Protein AF-0000000084984745 (afdb_homodimer)

pLDDT: mean 92.6, std 5.77, range [69.06, 98.62]

Organism: NCBI:txid537013

InterPro domains:
  IPR019267 CRISPR-associated protein Cas6, C-terminal [PF10040] (126-241)

Secondary structure (DSSP, 8-state):
-EEEEEEEEE-SS---TTHHHHHHHHHHHTS-HHHHHHHHSSS--SEEEEEEE-TTTSSEEEEEEEE-SHHHHHHHHHHHHH--EE--TT-SSPEEEEEEEEEEE-HHHHHHHHHSSPPPSS-EEEEEEEEE--EETTEE-SS--HHHHHHHHHHHHHTTT-S----HHHHHHHHHHEEEEEEEEEEEEEEETTEEEEEEEEEEEEEE---HHHHHHHHHHHHHHHHH-SSS-GGGT---EEEEE-/-EEEEEEEEE-SS---TTHHHHHHHHHHHTS-HHHHHHHHSSS--SEEEEEEE-TTTSSEEEEEEEE-SHHHHHHHHHHHHH--EE--TT-SSPEEEEEEEEEEE-HHHHHHHHHSSPPPSS-EEEEEEEEE--EETTEE-SS--HHHHHHHHHHHHHTTT-S----HHHHHHHHHHEEEEEEEEEEEEEEETTEEEEEEEEEEEEEE---HHHHHHHHHHHHHHHHH-SSS-GGGT---EEEEE-

Solvent-accessible surface area (backbone atoms only — not comparable to full-atom values): 25730 Å² total; per-residue (Å²): 72,36,38,38,36,39,35,34,35,38,36,94,53,64,59,58,62,56,48,22,41,49,53,40,50,56,54,43,68,72,38,56,69,70,59,36,53,60,72,68,46,86,77,90,66,55,41,16,27,32,51,47,54,37,84,86,74,22,23,36,31,39,35,40,38,23,23,31,25,68,66,40,39,69,60,43,47,67,53,63,75,66,54,53,63,43,84,44,89,94,46,93,58,59,31,35,50,76,46,77,48,78,44,79,45,47,60,65,56,56,50,45,65,45,67,70,51,86,80,72,92,48,36,42,29,41,36,37,77,27,43,24,28,42,81,48,97,92,44,60,46,85,64,88,46,50,52,60,53,49,53,50,32,45,55,53,49,51,63,28,71,53,88,74,66,81,48,69,69,59,48,51,55,46,45,74,30,38,40,69,78,39,38,40,38,28,52,36,72,40,63,51,89,95,43,68,46,66,20,31,32,39,36,37,28,37,37,64,70,55,62,66,75,53,41,31,52,51,51,46,38,57,51,48,24,52,51,57,27,37,61,49,58,14,44,45,24,22,8,33,36,46,67,42,83,86,73,37,38,40,36,40,34,36,35,38,36,96,52,65,59,59,60,56,48,20,40,48,52,40,49,56,54,43,68,72,39,57,69,69,58,36,52,58,72,65,48,86,76,90,65,54,42,17,27,32,47,46,53,38,84,87,73,21,24,34,31,40,35,41,38,23,24,31,26,69,65,40,39,69,61,44,45,66,52,63,74,65,52,53,63,44,84,44,88,95,46,90,58,60,30,34,48,78,45,77,47,78,46,77,46,48,60,65,57,57,50,46,65,44,69,70,50,85,79,71,92,48,35,41,30,42,34,38,77,26,44,26,28,42,82,46,97,91,43,60,46,85,65,88,47,50,52,61,52,49,54,48,31,46,56,54,50,52,64,29,72,51,87,71,65,80,47,69,69,59,48,52,55,46,43,74,31,38,40,68,77,39,39,40,38,28,53,38,72,40,63,50,88,94,42,68,46,66,18,31,31,39,36,37,27,36,37,66,70,56,62,66,76,54,42,31,49,53,50,47,37,57,50,47,24,54,51,56,26,37,62,48,57,14,45,44,22,21,8,33,37,45,67,41,83,86

Nearest PDB structures (foldseek):
  6fjw-assembly1_A-2  TM=9.333E-01  e=3.676E-22  Streptococcus thermophilus
  4c8z-assembly1_A  TM=8.355E-01  e=5.755E-16  Thermus thermophilus HB8
  4c8z-assembly1_B  TM=7.921E-01  e=2.163E-15  Thermus thermophilus HB8
  4c97-assembly2_B  TM=7.879E-01  e=5.335E-15  Thermus thermophilus HB8
  4c8y-assembly1_B  TM=7.919E-01  e=9.170E-15  Thermus thermophilus HB8

Foldseek 3Di:
DKKKKKWKKFAPDADDFQQLQQVLVVQLVPFDPVVSVVQPDDDAHQKFKAWAADPPHSRMIMIMMMRLEDVSCVTRVVVSVPDAWGDTPPGPDTMGTDDMDMDDDDPCNLCCVLPVDDQDQFWKKKFWSAFAWAADPVATDPDDWLLQFLVQLLRLVQVSPDPDHDDPVLSVQFSVFKGWPDWDKDWDWDDHPVDIHIGMGGMTIMDGDDPSVSSSVSVSSNCCCCRRFTHPDSSSHGRHIDMDTD/DKKKKKWKKFAPDADDFQQLQQVLVVQLVPFDPVVSVVQPDDDAHQKFKAWAADPPHNRMIMIMMMRLEDVSCVTRVVVSVPDAWGDTPPGPDTMGTDDMDMDDDDPCNLCCVLPVDDQDQFWKKKFWSAFAWAADPVATDPDDWLLQFLVQLLRLVQVSPDPDHDDPVLSVQFSVFKGWPDWDKDWDWDDHPVDIHIGMGGMTIMDGDDPSVSSSVSVSSNCCCCRRFTHPDSSSHGRHIDMDTD

Radius of gyration: 27.16 Å; Cα contacts (8 Å, |Δi|>4): 1071; chains: 2; bounding box: 52×79×57 Å

Sequence (492 aa):
MVTQVQLELTSQQPFSFSHAFALFCSLANRTGAKYRESLRKPGLKPVSQYLFPNAEDGCSAVQVVNLLNEEAHNHLLPILLKLSEYHLPGLENPAQVVSVSVQRIDEAILVNRFFAGPVPETGIGLTLLTPAAFRMADGYAVFPSAELILRDAAARFNNLGLQLQIEPAALDRIVSGARIDGYKLQSSLYPLGEKEIPGFVGRLVLSANLPDPLARVFRMLLYALRFTGMGVKPSLGMGAVEVREVMVTQVQLELTSQQPFSFSHAFALFCSLANRTGAKYRESLRKPGLKPVSQYLFPNAEDGCSAVQVVNLLNEEAHNHLLPILLKLSEYHLPGLENPAQVVSVSVQRIDEAILVNRFFAGPVPETGIGLTLLTPAAFRMADGYAVFPSAELILRDAAARFNNLGLQLQIEPAALDRIVSGARIDGYKLQSSLYPLGEKEIPGFVGRLVLSANLPDPLARVFRMLLYALRFTGMGVKPSLGMGAVEVREV

Structure (mmCIF, N/CA/C/O backbone):
data_AF-0000000084984745-model_v1
#
loop_
_entity.id
_entity.type
_entity.pdbx_description
1 polymer 'Putative CRISPR-associated endoribonuclease Cas6'
#
loop_
_atom_site.group_PDB
_atom_site.id
_atom_site.type_symbol
_atom_site.label_atom_id
_atom_site.label_alt_id
_atom_site.label_comp_id
_atom_site.label_asym_id
_atom_site.label_entity_id
_atom_site.label_seq_id
_atom_site.pdbx_PDB_ins_code
_atom_site.Cartn_x
_atom_site.Cartn_y
_atom_site.Cartn_z
_atom_site.occupancy
_atom_site.B_iso_or_equiv
_atom_site.auth_seq_id
_atom_site.auth_comp_id
_atom_site.auth_asym_id
_atom_site.auth_atom_id
_atom_site.pdbx_PDB_model_num
ATOM 1 N N . MET A 1 1 ? -7.625 -27.781 -17.531 1 81.81 1 MET A N 1
ATOM 2 C CA . MET A 1 1 ? -7.609 -28.531 -16.281 1 81.81 1 MET A CA 1
ATOM 3 C C . MET A 1 1 ? -6.391 -28.172 -15.438 1 81.81 1 MET A C 1
ATOM 5 O O . MET A 1 1 ? -5.285 -28.031 -15.961 1 81.81 1 MET A O 1
ATOM 9 N N . VAL A 1 2 ? -6.68 -27.812 -14.094 1 91.25 2 VAL A N 1
ATOM 10 C CA . VAL A 1 2 ? -5.598 -27.5 -13.172 1 91.25 2 VAL A CA 1
ATOM 11 C C . VAL A 1 2 ? -5.43 -28.641 -12.172 1 91.25 2 VAL A C 1
ATOM 13 O O . VAL A 1 2 ? -6.414 -29.156 -11.633 1 91.25 2 VAL A O 1
ATOM 16 N N . THR A 1 3 ? -4.219 -29.156 -12.055 1 94.81 3 THR A N 1
ATOM 17 C CA . THR A 1 3 ? -3.896 -30.141 -11.039 1 94.81 3 THR A CA 1
ATOM 18 C C . THR A 1 3 ? -3.07 -29.516 -9.914 1 94.81 3 THR A C 1
ATOM 20 O O . THR A 1 3 ? -1.978 -29 -10.156 1 94.81 3 THR A O 1
ATOM 23 N N . GLN A 1 4 ? -3.609 -29.531 -8.75 1 96 4 GLN A N 1
ATOM 24 C CA . GLN A 1 4 ? -2.896 -29 -7.59 1 96 4 GLN A CA 1
ATOM 25 C C . GLN A 1 4 ? -2.303 -30.141 -6.754 1 96 4 GLN A C 1
ATOM 27 O O . GLN A 1 4 ? -3.016 -31.047 -6.344 1 96 4 GLN A O 1
ATOM 32 N N . VAL A 1 5 ? -1.048 -30.078 -6.527 1 97.81 5 VAL A N 1
ATOM 33 C CA . VAL A 1 5 ? -0.338 -31.078 -5.73 1 97.81 5 VAL A CA 1
ATOM 34 C C . VAL A 1 5 ? 0.189 -30.438 -4.449 1 97.81 5 VAL A C 1
ATOM 36 O O . VAL A 1 5 ? 0.848 -29.391 -4.492 1 97.81 5 VAL A O 1
ATOM 39 N N . GLN A 1 6 ? -0.102 -30.984 -3.311 1 97.38 6 GLN A N 1
ATOM 40 C CA . GLN A 1 6 ? 0.401 -30.5 -2.025 1 97.38 6 GLN A CA 1
ATOM 41 C C . GLN A 1 6 ? 1.34 -31.531 -1.392 1 97.38 6 GLN A C 1
ATOM 43 O O . GLN A 1 6 ? 0.979 -32.688 -1.235 1 97.38 6 GLN A O 1
ATOM 48 N N . LEU A 1 7 ? 2.502 -31.109 -1.106 1 97.31 7 LEU A N 1
ATOM 49 C CA . LEU A 1 7 ? 3.5 -31.953 -0.462 1 97.31 7 LEU A CA 1
ATOM 50 C C . LEU A 1 7 ? 3.826 -31.438 0.937 1 97.31 7 LEU A C 1
ATOM 52 O O . LEU A 1 7 ? 4.172 -30.266 1.109 1 97.31 7 LEU A O 1
ATOM 56 N N . GLU A 1 8 ? 3.691 -32.219 1.895 1 96.56 8 GLU A N 1
ATOM 57 C CA . GLU A 1 8 ? 4.172 -31.875 3.236 1 96.56 8 GLU A CA 1
ATOM 58 C C . GLU A 1 8 ? 5.641 -32.25 3.4 1 96.56 8 GLU A C 1
ATOM 60 O O . GLU A 1 8 ? 6.027 -33.406 3.182 1 96.56 8 GLU A O 1
ATOM 65 N N . LEU A 1 9 ? 6.406 -31.297 3.793 1 96.06 9 LEU A N 1
ATOM 66 C CA . LEU A 1 9 ? 7.844 -31.484 3.92 1 96.06 9 LEU A CA 1
ATOM 67 C C . LEU A 1 9 ? 8.289 -31.328 5.371 1 96.06 9 LEU A C 1
ATOM 69 O O . LEU A 1 9 ? 7.699 -30.547 6.121 1 96.06 9 LEU A O 1
ATOM 73 N N . THR A 1 10 ? 9.305 -32.062 5.75 1 95.19 10 THR A N 1
ATOM 74 C CA . THR A 1 10 ? 9.938 -31.906 7.062 1 95.19 10 THR A CA 1
ATOM 75 C C . THR A 1 10 ? 11.453 -31.906 6.934 1 95.19 10 THR A C 1
ATOM 77 O O . THR A 1 10 ? 12.008 -32.531 6.023 1 95.19 10 THR A O 1
ATOM 80 N N . SER A 1 11 ? 12.023 -31.125 7.742 1 93.38 11 SER A N 1
ATOM 81 C CA . SER A 1 11 ? 13.477 -31.062 7.809 1 93.38 11 SER A CA 1
ATOM 82 C C . SER A 1 11 ? 13.953 -30.797 9.234 1 93.38 11 SER A C 1
ATOM 84 O O . SER A 1 11 ? 13.156 -30.422 10.102 1 93.38 11 SER A O 1
ATOM 86 N N . GLN A 1 12 ? 15.203 -31.078 9.445 1 90.38 12 GLN A N 1
ATOM 87 C CA . GLN A 1 12 ? 15.797 -30.797 10.75 1 90.38 12 GLN A CA 1
ATOM 88 C C . GLN A 1 12 ? 16.078 -29.312 10.914 1 90.38 12 GLN A C 1
ATOM 90 O O . GLN A 1 12 ? 16.203 -28.812 12.039 1 90.38 12 GLN A O 1
ATOM 95 N N . GLN A 1 13 ? 16.234 -28.672 9.828 1 90.81 13 GLN A N 1
ATOM 96 C CA . GLN A 1 13 ? 16.469 -27.234 9.82 1 90.81 13 GLN A CA 1
ATOM 97 C C . GLN A 1 13 ? 15.258 -26.484 9.266 1 90.81 13 GLN A C 1
ATOM 99 O O . GLN A 1 13 ? 14.453 -27.062 8.523 1 90.81 13 GLN A O 1
ATOM 104 N N . PRO A 1 14 ? 15.18 -25.25 9.641 1 91.06 14 PRO A N 1
ATOM 105 C CA . PRO A 1 14 ? 14 -24.484 9.219 1 91.06 14 PRO A CA 1
ATOM 106 C C . PRO A 1 14 ? 13.992 -24.188 7.719 1 91.06 14 PRO A C 1
ATOM 108 O O . PRO A 1 14 ? 15.055 -23.969 7.121 1 91.06 14 PRO A O 1
ATOM 111 N N . PHE A 1 15 ? 12.781 -24.141 7.16 1 91.44 15 PHE A N 1
ATOM 112 C CA . PHE A 1 15 ? 12.578 -23.766 5.766 1 91.44 15 PHE A CA 1
ATOM 113 C C . PHE A 1 15 ? 12.508 -22.266 5.602 1 91.44 15 PHE A C 1
ATOM 115 O O . PHE A 1 15 ? 12.203 -21.531 6.555 1 91.44 15 PHE A O 1
ATOM 122 N N . SER A 1 16 ? 12.859 -21.828 4.359 1 85.06 16 SER A N 1
ATOM 123 C CA . SER A 1 16 ? 12.672 -20.438 3.941 1 85.06 16 SER A CA 1
ATOM 124 C C . SER A 1 16 ? 11.977 -20.359 2.588 1 85.06 16 SER A C 1
ATOM 126 O O . SER A 1 16 ? 11.969 -21.328 1.83 1 85.06 16 SER A O 1
ATOM 128 N N . PHE A 1 17 ? 11.445 -19.219 2.242 1 82.38 17 PHE A N 1
ATOM 129 C CA . PHE A 1 17 ? 10.766 -19.031 0.967 1 82.38 17 PHE A CA 1
ATOM 130 C C . PHE A 1 17 ? 11.742 -19.188 -0.195 1 82.38 17 PHE A C 1
ATOM 132 O O . PHE A 1 17 ? 11.344 -19.594 -1.29 1 82.38 17 PHE A O 1
ATOM 139 N N . SER A 1 18 ? 12.969 -19.016 0.117 1 81.75 18 SER A N 1
ATOM 140 C CA . SER A 1 18 ? 13.984 -19.078 -0.932 1 81.75 18 SER A CA 1
ATOM 141 C C . SER A 1 18 ? 14.195 -20.516 -1.399 1 81.75 18 SER A C 1
ATOM 143 O O . SER A 1 18 ? 14.758 -20.75 -2.473 1 81.75 18 SER A O 1
ATOM 145 N N . HIS A 1 19 ? 13.672 -21.422 -0.611 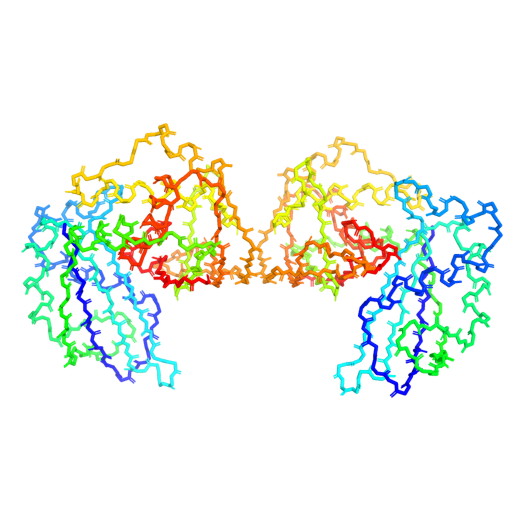1 91.56 19 HIS A N 1
ATOM 146 C CA . HIS A 1 19 ? 13.812 -22.812 -0.985 1 91.56 19 HIS A CA 1
ATOM 147 C C . HIS A 1 19 ? 12.883 -23.172 -2.143 1 91.56 19 HIS A C 1
ATOM 149 O O . HIS A 1 19 ? 13.07 -24.203 -2.795 1 91.56 19 HIS A O 1
ATOM 155 N N . ALA A 1 20 ? 11.922 -22.266 -2.381 1 92.81 20 ALA A N 1
ATOM 156 C CA . ALA A 1 20 ? 10.984 -22.547 -3.467 1 92.81 20 ALA A CA 1
ATOM 157 C C . ALA A 1 20 ? 11.711 -22.625 -4.809 1 92.81 20 ALA A C 1
ATOM 159 O O . ALA A 1 20 ? 11.367 -23.469 -5.652 1 92.81 20 ALA A O 1
ATOM 160 N N . PHE A 1 21 ? 12.672 -21.859 -4.988 1 91.81 21 PHE A N 1
ATOM 161 C CA . PHE A 1 21 ? 13.453 -21.875 -6.223 1 91.81 21 PHE A CA 1
ATOM 162 C C . PHE A 1 21 ? 14.172 -23.219 -6.379 1 91.81 21 PHE A C 1
ATOM 164 O O . PHE A 1 21 ? 14.141 -23.828 -7.449 1 91.81 21 PHE A O 1
ATOM 171 N N . ALA A 1 22 ? 14.773 -23.609 -5.344 1 92.69 22 ALA A N 1
ATOM 172 C CA . ALA A 1 22 ? 15.492 -24.891 -5.371 1 92.69 22 ALA A CA 1
ATOM 173 C C . ALA A 1 22 ? 14.539 -26.047 -5.617 1 92.69 22 ALA A C 1
ATOM 175 O O . ALA A 1 22 ? 14.898 -27.031 -6.285 1 92.69 22 ALA A O 1
ATOM 176 N N . LEU A 1 23 ? 13.422 -25.969 -5.055 1 94.56 23 LEU A N 1
ATOM 177 C CA . LEU A 1 23 ? 12.414 -27 -5.266 1 94.56 23 LEU A CA 1
ATOM 178 C C . LEU A 1 23 ? 12.016 -27.078 -6.738 1 94.56 23 LEU A C 1
ATOM 180 O O . LEU A 1 23 ? 11.945 -28.172 -7.305 1 94.56 23 LEU A O 1
ATOM 184 N N . PHE A 1 24 ? 11.836 -25.938 -7.336 1 93.94 24 PHE A N 1
ATOM 185 C CA . PHE A 1 24 ? 11.484 -25.891 -8.75 1 93.94 24 PHE A CA 1
ATOM 186 C C . PHE A 1 24 ? 12.602 -26.484 -9.602 1 93.94 24 PHE A C 1
ATOM 188 O O . PHE A 1 24 ? 12.344 -27.266 -10.516 1 93.94 24 PHE A O 1
ATOM 195 N N . CYS A 1 25 ? 13.828 -26.141 -9.289 1 92.31 25 CYS A N 1
ATOM 196 C CA . CYS A 1 25 ? 14.961 -26.656 -10.047 1 92.31 25 CYS A CA 1
ATOM 197 C C . CYS A 1 25 ? 15.055 -28.172 -9.938 1 92.31 25 CYS A C 1
ATOM 199 O O . CYS A 1 25 ? 15.32 -28.844 -10.922 1 92.31 25 CYS A O 1
ATOM 201 N N . SER A 1 26 ? 14.852 -28.594 -8.758 1 93.19 26 SER A N 1
ATOM 202 C CA . SER A 1 26 ? 14.891 -30.047 -8.539 1 93.19 26 SER A CA 1
ATOM 203 C C . SER A 1 26 ? 13.852 -30.766 -9.383 1 93.19 26 SER A C 1
ATOM 205 O O . SER A 1 26 ? 14.141 -31.797 -9.992 1 93.19 26 SER A O 1
ATOM 207 N N . LEU A 1 27 ? 12.711 -30.188 -9.445 1 93.69 27 LEU A N 1
ATOM 208 C CA . LEU A 1 27 ? 11.617 -30.766 -10.234 1 93.69 27 LEU A CA 1
ATOM 209 C C . LEU A 1 27 ? 11.938 -30.719 -11.719 1 93.69 27 LEU A C 1
ATOM 211 O O . LEU A 1 27 ? 11.812 -31.719 -12.422 1 93.69 27 LEU A O 1
ATOM 215 N N . ALA A 1 28 ? 12.391 -29.578 -12.148 1 93.88 28 ALA A N 1
ATOM 216 C CA . ALA A 1 28 ? 12.711 -29.375 -13.555 1 93.88 28 ALA A CA 1
ATOM 217 C C . ALA A 1 28 ? 13.812 -30.344 -14.008 1 93.88 28 ALA A C 1
ATOM 219 O O . ALA A 1 28 ? 13.742 -30.891 -15.109 1 93.88 28 ALA A O 1
ATOM 220 N N . ASN A 1 29 ? 14.75 -30.578 -13.156 1 93.44 29 ASN A N 1
ATOM 221 C CA . ASN A 1 29 ? 15.898 -31.422 -13.484 1 93.44 29 ASN A CA 1
ATOM 222 C C . ASN A 1 29 ? 15.5 -32.875 -13.625 1 93.44 29 ASN A C 1
ATOM 224 O O . ASN A 1 29 ? 16.25 -33.688 -14.203 1 93.44 29 ASN A O 1
ATOM 228 N N . ARG A 1 30 ? 14.398 -33.25 -13.148 1 94.31 30 ARG A N 1
ATOM 229 C CA . ARG A 1 30 ? 13.938 -34.656 -13.195 1 94.31 30 ARG A CA 1
ATOM 230 C C . ARG A 1 30 ? 13.07 -34.906 -14.422 1 94.31 30 ARG A C 1
ATOM 232 O O . ARG A 1 30 ? 12.648 -36.031 -14.68 1 94.31 30 ARG A O 1
ATOM 239 N N . THR A 1 31 ? 12.836 -33.812 -15.125 1 94.56 31 THR A N 1
ATOM 240 C CA . THR A 1 31 ? 12.07 -33.969 -16.359 1 94.56 31 THR A CA 1
ATOM 241 C C . THR A 1 31 ? 12.992 -34.25 -17.547 1 94.56 31 THR A C 1
ATOM 243 O O . THR A 1 31 ? 14.219 -34.188 -17.406 1 94.56 31 THR A O 1
ATOM 246 N N . GLY A 1 32 ? 12.375 -34.656 -18.672 1 93.25 32 GLY A N 1
ATOM 247 C CA . GLY A 1 32 ? 13.148 -34.812 -19.891 1 93.25 32 GLY A CA 1
ATOM 248 C C . GLY A 1 32 ? 13.766 -33.531 -20.391 1 93.25 32 GLY A C 1
ATOM 249 O O . GLY A 1 32 ? 13.258 -32.438 -20.109 1 93.25 32 GLY A O 1
ATOM 250 N N . ALA A 1 33 ? 14.758 -33.656 -21.188 1 93.88 33 ALA A N 1
ATOM 251 C CA . ALA A 1 33 ? 15.539 -32.5 -21.656 1 93.88 33 ALA A CA 1
ATOM 252 C C . ALA A 1 33 ? 14.672 -31.531 -22.438 1 93.88 33 ALA A C 1
ATOM 254 O O . ALA A 1 33 ? 14.773 -30.328 -22.266 1 93.88 33 ALA A O 1
ATOM 255 N N . LYS A 1 34 ? 13.875 -32.094 -23.219 1 94 34 LYS A N 1
ATOM 256 C CA . LYS A 1 34 ? 13.031 -31.234 -24.062 1 94 34 LYS A CA 1
ATOM 257 C C . LYS A 1 34 ? 12.07 -30.406 -23.219 1 94 34 LYS A C 1
ATOM 259 O O . LYS A 1 34 ? 11.93 -29.203 -23.422 1 94 34 LYS A O 1
ATOM 264 N N . TYR A 1 35 ? 11.461 -31.016 -22.281 1 94.25 35 TYR A N 1
ATOM 265 C CA . TYR A 1 35 ? 10.508 -30.312 -21.438 1 94.25 35 TYR A CA 1
ATOM 266 C C . TYR A 1 35 ? 11.227 -29.344 -20.516 1 94.25 35 TYR A C 1
ATOM 268 O O . TYR A 1 35 ? 10.734 -28.234 -20.266 1 94.25 35 TYR A O 1
ATOM 276 N N . ARG A 1 36 ? 12.344 -29.734 -20.062 1 94.12 36 ARG A N 1
ATOM 277 C CA . ARG A 1 36 ? 13.148 -28.859 -19.203 1 94.12 36 ARG A CA 1
ATOM 278 C C . ARG A 1 36 ? 13.492 -27.562 -19.922 1 94.12 36 ARG A C 1
ATOM 280 O O . ARG A 1 36 ? 13.43 -26.484 -19.328 1 94.12 36 ARG A O 1
ATOM 287 N N . GLU A 1 37 ? 13.797 -27.688 -21.156 1 92.94 37 GLU A N 1
ATOM 288 C CA . GLU A 1 37 ? 14.125 -26.516 -21.953 1 92.94 37 GLU A CA 1
ATOM 289 C C . GLU A 1 37 ? 12.906 -25.625 -22.156 1 92.94 37 GLU A C 1
ATOM 291 O O . GLU A 1 37 ? 13.023 -24.391 -22.156 1 92.94 37 GLU A O 1
ATOM 296 N N . SER A 1 38 ? 11.812 -26.234 -22.25 1 92 38 SER A N 1
ATOM 297 C CA . SER A 1 38 ? 10.586 -25.469 -22.438 1 92 38 SER A CA 1
ATOM 298 C C . SER A 1 38 ? 10.258 -24.656 -21.188 1 92 38 SER A C 1
ATOM 300 O O . SER A 1 38 ? 9.719 -23.547 -21.281 1 92 38 SER A O 1
ATOM 302 N N . LEU A 1 39 ? 10.57 -25.156 -20.016 1 92.38 39 LEU A N 1
ATOM 303 C CA . LEU A 1 39 ? 10.297 -24.484 -18.734 1 92.38 39 LEU A CA 1
ATOM 304 C C . LEU A 1 39 ? 11.211 -23.281 -18.562 1 92.38 39 LEU A C 1
ATOM 306 O O . LEU A 1 39 ? 10.922 -22.391 -17.75 1 92.38 39 LEU A O 1
ATOM 310 N N . ARG A 1 40 ? 12.266 -23.219 -19.328 1 89.31 40 ARG A N 1
ATOM 311 C CA . ARG A 1 40 ? 13.25 -22.156 -19.188 1 89.31 40 ARG A CA 1
ATOM 312 C C . ARG A 1 40 ? 12.961 -21 -20.141 1 89.31 40 ARG A C 1
ATOM 314 O O . ARG A 1 40 ? 13.523 -19.906 -20 1 89.31 40 ARG A O 1
ATOM 321 N N . LYS A 1 41 ? 12.156 -21.312 -21.094 1 88.25 41 LYS A N 1
ATOM 322 C CA . LYS A 1 41 ? 11.797 -20.266 -22.031 1 88.25 41 LYS A CA 1
ATOM 323 C C . LYS A 1 41 ? 11.055 -19.125 -21.344 1 88.25 41 LYS A C 1
ATOM 325 O O . LYS A 1 41 ? 10.305 -19.359 -20.391 1 88.25 41 LYS A O 1
ATOM 330 N N . PRO A 1 42 ? 11.344 -17.938 -21.859 1 85.25 42 PRO A N 1
ATOM 331 C CA . PRO A 1 42 ? 10.633 -16.797 -21.281 1 85.25 42 PRO A CA 1
ATOM 332 C C . PRO A 1 42 ? 9.125 -16.859 -21.516 1 85.25 42 PRO A C 1
ATOM 334 O O . PRO A 1 42 ? 8.68 -17.5 -22.484 1 85.25 42 PRO A O 1
ATOM 337 N N . GLY A 1 43 ? 8.336 -16.109 -20.594 1 85 43 GLY A N 1
ATOM 338 C CA . GLY A 1 43 ? 6.887 -16.078 -20.719 1 85 43 GLY A CA 1
ATOM 339 C C . GLY A 1 43 ? 6.168 -16.766 -19.578 1 85 43 GLY A C 1
ATOM 340 O O . GLY A 1 43 ? 6.781 -17.062 -18.547 1 85 43 GLY A O 1
ATOM 341 N N . LEU A 1 44 ? 4.859 -16.969 -19.812 1 89.31 44 LEU A N 1
ATOM 342 C CA . LEU A 1 44 ? 4.059 -17.594 -18.781 1 89.31 44 LEU A CA 1
ATOM 343 C C . LEU A 1 44 ? 4.344 -19.094 -18.719 1 89.31 44 LEU A C 1
ATOM 345 O O . LEU A 1 44 ? 4.32 -19.781 -19.734 1 89.31 44 LEU A O 1
ATOM 349 N N . LYS A 1 45 ? 4.688 -19.547 -17.578 1 90.12 45 LYS A N 1
ATOM 350 C CA . LYS A 1 45 ? 4.973 -20.969 -17.375 1 90.12 45 LYS A CA 1
ATOM 351 C C . LYS A 1 45 ? 3.711 -21.734 -17 1 90.12 45 LYS A C 1
ATOM 353 O O . LYS A 1 45 ? 2.82 -21.188 -16.344 1 90.12 45 LYS A O 1
ATOM 358 N N . PRO A 1 46 ? 3.684 -22.984 -17.359 1 93.19 46 PRO A N 1
ATOM 359 C CA . PRO A 1 46 ? 2.502 -23.797 -17.062 1 93.19 46 PRO A CA 1
ATOM 360 C C . PRO A 1 46 ? 2.541 -24.406 -15.672 1 93.19 46 PRO A C 1
ATOM 362 O O . PRO A 1 46 ? 1.998 -25.5 -15.453 1 93.19 46 PRO A O 1
ATOM 365 N N . VAL A 1 47 ? 3.322 -23.781 -14.836 1 96.44 47 VAL A N 1
ATOM 366 C CA . VAL A 1 47 ? 3.449 -24.266 -13.469 1 96.44 47 VAL A CA 1
ATOM 367 C C . VAL A 1 47 ? 3.547 -23.078 -12.508 1 96.44 47 VAL A C 1
ATOM 369 O O . VAL A 1 47 ? 4.211 -22.094 -12.805 1 96.44 47 VAL A O 1
ATOM 372 N N . SER A 1 48 ? 2.885 -23.141 -11.453 1 96.94 48 SER A N 1
ATOM 373 C CA . SER A 1 48 ? 3.109 -22.266 -10.312 1 96.94 48 SER A CA 1
ATOM 374 C C . SER A 1 48 ? 3.379 -23.062 -9.039 1 96.94 48 SER A C 1
ATOM 376 O O . SER A 1 48 ? 2.904 -24.188 -8.906 1 96.94 48 SER A O 1
ATOM 378 N N . GLN A 1 49 ? 4.137 -22.547 -8.172 1 97.19 49 GLN A N 1
ATOM 379 C CA . GLN A 1 49 ? 4.414 -23.25 -6.926 1 97.19 49 GLN A CA 1
ATOM 380 C C . GLN A 1 49 ? 4.805 -22.266 -5.816 1 97.19 49 GLN A C 1
ATOM 382 O O . GLN A 1 49 ? 5.25 -21.156 -6.094 1 97.19 49 GLN A O 1
ATOM 387 N N . TYR A 1 50 ? 4.629 -22.703 -4.633 1 95.5 50 TYR A N 1
ATOM 388 C CA . TYR A 1 50 ? 5.09 -21.922 -3.482 1 95.5 50 TYR A CA 1
ATOM 389 C C . TYR A 1 50 ? 5.32 -22.828 -2.277 1 95.5 50 TYR A C 1
ATOM 391 O O . TYR A 1 50 ? 4.848 -23.969 -2.25 1 95.5 50 TYR A O 1
ATOM 399 N N . LEU A 1 51 ? 6.176 -22.359 -1.373 1 94.69 51 LEU A N 1
ATOM 400 C CA . LEU A 1 51 ? 6.504 -23.031 -0.125 1 94.69 51 LEU A CA 1
ATOM 401 C C . LEU A 1 51 ? 6.031 -22.234 1.077 1 94.69 51 LEU A C 1
ATOM 403 O O . LEU A 1 51 ? 6.305 -21.031 1.171 1 94.69 51 LEU A O 1
ATOM 407 N N . PHE A 1 52 ? 5.305 -22.875 1.875 1 90.44 52 PHE A N 1
ATOM 408 C CA . PHE A 1 52 ? 4.797 -22.234 3.084 1 90.44 52 PHE A CA 1
ATOM 409 C C . PHE A 1 52 ? 5.359 -22.922 4.328 1 90.44 52 PHE A C 1
ATOM 411 O O . PHE A 1 52 ? 4.855 -23.953 4.754 1 90.44 52 PHE A O 1
ATOM 418 N N . PRO A 1 53 ? 6.352 -22.219 4.891 1 90.81 53 PRO A N 1
ATOM 419 C CA . PRO A 1 53 ? 6.906 -22.797 6.113 1 90.81 53 PRO A CA 1
ATOM 420 C C . PRO A 1 53 ? 5.957 -22.672 7.305 1 90.81 53 PRO A C 1
ATOM 422 O O . PRO A 1 53 ? 5.238 -21.672 7.426 1 90.81 53 PRO A O 1
ATOM 425 N N . ASN A 1 54 ? 5.898 -23.703 8.094 1 87 54 ASN A N 1
ATOM 426 C CA . ASN A 1 54 ? 5.113 -23.641 9.32 1 87 54 ASN A CA 1
ATOM 427 C C . ASN A 1 54 ? 5.672 -22.609 10.297 1 87 54 ASN A C 1
ATOM 429 O O . ASN A 1 54 ? 6.887 -22.547 10.508 1 87 54 ASN A O 1
ATOM 433 N N . ALA A 1 55 ? 4.836 -21.828 10.875 1 75.88 55 ALA A N 1
ATOM 434 C CA . ALA A 1 55 ? 5.23 -20.719 11.719 1 75.88 55 ALA A CA 1
ATOM 435 C C . ALA A 1 55 ? 5.777 -21.203 13.055 1 75.88 55 ALA A C 1
ATOM 437 O O . ALA A 1 55 ? 6.621 -20.547 13.672 1 75.88 55 ALA A O 1
ATOM 438 N N . GLU A 1 56 ? 5.297 -22.281 13.539 1 78.88 56 GLU A N 1
ATOM 439 C CA . GLU A 1 56 ? 5.633 -22.75 14.883 1 78.88 56 GLU A CA 1
ATOM 440 C C . GLU A 1 56 ? 7.07 -23.25 14.953 1 78.88 56 GLU A C 1
ATOM 442 O O . GLU A 1 56 ? 7.84 -22.828 15.812 1 78.88 56 GLU A O 1
ATOM 447 N N . ASP A 1 57 ? 7.488 -24.141 14.141 1 77.69 57 ASP A N 1
ATOM 448 C CA . ASP A 1 57 ? 8.805 -24.75 14.266 1 77.69 57 ASP A CA 1
ATOM 449 C C . ASP A 1 57 ? 9.688 -24.406 13.07 1 77.69 57 ASP A C 1
ATOM 451 O O . ASP A 1 57 ? 10.914 -24.531 13.141 1 77.69 57 ASP A O 1
ATOM 455 N N . GLY A 1 58 ? 9.172 -23.953 12.016 1 84.69 58 GLY A N 1
ATOM 456 C CA . GLY A 1 58 ? 9.906 -23.672 10.797 1 84.69 58 GLY A CA 1
ATOM 457 C C . GLY A 1 58 ? 10.523 -24.906 10.172 1 84.69 58 GLY A C 1
ATOM 458 O O . GLY A 1 58 ? 11.078 -24.844 9.07 1 84.69 58 GLY A O 1
ATOM 459 N N . CYS A 1 59 ? 10.367 -26.094 10.828 1 91.69 59 CYS A N 1
ATOM 460 C CA . CYS A 1 59 ? 10.992 -27.328 10.359 1 91.69 59 CYS A CA 1
ATOM 461 C C . CYS A 1 59 ? 10.008 -28.156 9.547 1 91.69 59 CYS A C 1
ATOM 463 O O . CYS A 1 59 ? 10.352 -29.234 9.039 1 91.69 59 CYS A O 1
ATOM 465 N N . SER A 1 60 ? 8.891 -27.719 9.445 1 93.75 60 SER A N 1
ATOM 466 C CA . SER A 1 60 ? 7.902 -28.281 8.531 1 93.75 60 SER A CA 1
ATOM 467 C C . SER A 1 60 ? 7.375 -27.234 7.562 1 93.75 60 SER A C 1
ATOM 469 O O . SER A 1 60 ? 7.402 -26.031 7.867 1 93.75 60 SER A O 1
ATOM 471 N N . ALA A 1 61 ? 7.004 -27.75 6.383 1 94.62 61 ALA A N 1
ATOM 472 C CA . ALA A 1 61 ? 6.496 -26.812 5.375 1 94.62 61 ALA A CA 1
ATOM 473 C C . ALA A 1 61 ? 5.551 -27.531 4.41 1 94.62 61 ALA A C 1
ATOM 475 O O . ALA A 1 61 ? 5.543 -28.766 4.328 1 94.62 61 ALA A O 1
ATOM 476 N N . VAL A 1 62 ? 4.762 -26.781 3.82 1 94.81 62 VAL A N 1
ATOM 477 C CA . VAL A 1 62 ? 3.889 -27.297 2.77 1 94.81 62 VAL A CA 1
ATOM 478 C C . VAL A 1 62 ? 4.262 -26.672 1.431 1 94.81 62 VAL A C 1
ATOM 480 O O . VAL A 1 62 ? 4.316 -25.438 1.309 1 94.81 62 VAL A O 1
ATOM 483 N N . GLN A 1 63 ? 4.59 -27.5 0.507 1 96.5 63 GLN A N 1
ATOM 484 C CA . GLN A 1 63 ? 4.766 -27.047 -0.871 1 96.5 63 GLN A CA 1
ATOM 485 C C . GLN A 1 63 ? 3.498 -27.281 -1.689 1 96.5 63 GLN A C 1
ATOM 487 O O . GLN A 1 63 ? 2.922 -28.375 -1.657 1 96.5 63 GLN A O 1
ATOM 492 N N . VAL A 1 64 ? 3.076 -26.266 -2.355 1 97.19 64 VAL A N 1
ATOM 493 C CA . VAL A 1 64 ? 1.949 -26.406 -3.273 1 97.19 64 VAL A CA 1
ATOM 494 C C . VAL A 1 64 ? 2.42 -26.172 -4.707 1 97.19 64 VAL A C 1
ATOM 496 O O . VAL A 1 64 ? 3.029 -25.141 -5.008 1 97.19 64 VAL A O 1
ATOM 499 N N . VAL A 1 65 ? 2.154 -27.172 -5.566 1 97.81 65 VAL A N 1
ATOM 500 C CA . VAL A 1 65 ? 2.492 -27.094 -6.984 1 97.81 65 VAL A CA 1
ATOM 501 C C . VAL A 1 65 ? 1.218 -27.172 -7.824 1 97.81 65 VAL A C 1
ATOM 503 O O . VAL A 1 65 ? 0.449 -28.125 -7.723 1 97.81 65 VAL A O 1
ATOM 506 N N . ASN A 1 66 ? 1.073 -26.156 -8.633 1 97.38 66 ASN A N 1
ATOM 507 C CA . ASN A 1 66 ? -0.071 -26.141 -9.539 1 97.38 66 ASN A CA 1
ATOM 508 C C . ASN A 1 66 ? 0.345 -26.422 -10.977 1 97.38 66 ASN A C 1
ATOM 510 O O . ASN A 1 66 ? 1.125 -25.672 -11.562 1 97.38 66 ASN A O 1
ATOM 514 N N . LEU A 1 67 ? -0.119 -27.531 -11.484 1 96.94 67 LEU A N 1
ATOM 515 C CA . LEU A 1 67 ? 0.06 -27.875 -12.891 1 96.94 67 LEU A CA 1
ATOM 516 C C . LEU A 1 67 ? -1.086 -27.328 -13.734 1 96.94 67 LEU A C 1
ATOM 518 O O . LEU A 1 67 ? -2.225 -27.781 -13.617 1 96.94 67 LEU A O 1
ATOM 522 N N . LEU A 1 68 ? -0.769 -26.438 -14.633 1 95.38 68 LEU A N 1
ATOM 523 C CA . LEU A 1 68 ? -1.783 -25.531 -15.148 1 95.38 68 LEU A CA 1
ATOM 524 C C . LEU A 1 68 ? -2.268 -25.984 -16.516 1 95.38 68 LEU A C 1
ATOM 526 O O . LEU A 1 68 ? -3.143 -25.359 -17.109 1 95.38 68 LEU A O 1
ATOM 530 N N . ASN A 1 69 ? -1.65 -26.969 -17.125 1 90.56 69 ASN A N 1
ATOM 531 C CA . ASN A 1 69 ? -2.135 -27.547 -18.375 1 90.56 69 ASN A CA 1
ATOM 532 C C . ASN A 1 69 ? -1.795 -29.031 -18.484 1 90.56 69 ASN A C 1
ATOM 534 O O . ASN A 1 69 ? -1.13 -29.578 -17.594 1 90.56 69 ASN A O 1
ATOM 538 N N . GLU A 1 70 ? -2.207 -29.625 -19.562 1 90 70 GLU A N 1
ATOM 539 C CA . GLU A 1 70 ? -2.07 -31.062 -19.734 1 90 70 GLU A CA 1
ATOM 540 C C . GLU A 1 70 ? -0.604 -31.469 -19.875 1 90 70 GLU A C 1
ATOM 542 O O . GLU A 1 70 ? -0.198 -32.531 -19.359 1 90 70 GLU A O 1
ATOM 547 N N . GLU A 1 71 ? 0.128 -30.703 -20.5 1 91.94 71 GLU A N 1
ATOM 548 C CA . GLU A 1 71 ? 1.545 -31 -20.688 1 91.94 71 GLU A CA 1
ATOM 549 C C . GLU A 1 71 ? 2.275 -31.031 -19.344 1 91.94 71 GLU A C 1
ATOM 551 O O . GLU A 1 71 ? 3.037 -31.953 -19.062 1 91.94 71 GLU A O 1
ATOM 556 N N . ALA A 1 72 ? 2.023 -30.031 -18.594 1 94.5 72 ALA A N 1
ATOM 557 C CA . ALA A 1 72 ? 2.629 -29.984 -17.266 1 94.5 72 ALA A CA 1
ATOM 558 C C . ALA A 1 72 ? 2.193 -31.172 -16.406 1 94.5 72 ALA A C 1
ATOM 560 O O . ALA A 1 72 ? 3.014 -31.781 -15.719 1 94.5 72 ALA A O 1
ATOM 561 N N . HIS A 1 73 ? 0.933 -31.453 -16.5 1 94.5 73 HIS A N 1
ATOM 562 C CA . HIS A 1 73 ? 0.4 -32.625 -15.781 1 94.5 73 HIS A CA 1
ATOM 563 C C . HIS A 1 73 ? 1.143 -33.875 -16.156 1 94.5 73 HIS A C 1
ATOM 565 O O . HIS A 1 73 ? 1.612 -34.625 -15.289 1 94.5 73 HIS A O 1
ATOM 571 N N . ASN A 1 74 ? 1.302 -34.125 -17.375 1 95 74 ASN A N 1
ATOM 572 C CA . ASN A 1 74 ? 1.866 -35.375 -17.875 1 95 74 ASN A CA 1
ATOM 573 C C . ASN A 1 74 ? 3.35 -35.5 -17.547 1 95 74 ASN A C 1
ATOM 575 O O . ASN A 1 74 ? 3.838 -36.594 -17.25 1 95 74 ASN A O 1
ATOM 579 N N . HIS A 1 75 ? 4 -34.406 -17.5 1 95.94 75 HIS A N 1
ATOM 580 C CA . HIS A 1 75 ? 5.449 -34.469 -17.312 1 95.94 75 HIS A CA 1
ATOM 581 C C . HIS A 1 75 ? 5.824 -34.375 -15.844 1 95.94 75 HIS A C 1
ATOM 583 O O . HIS A 1 75 ? 6.809 -34.969 -15.414 1 95.94 75 HIS A O 1
ATOM 589 N N . LEU A 1 76 ? 5.066 -33.656 -15.07 1 96.62 76 LEU A N 1
ATOM 590 C CA . LEU A 1 76 ? 5.543 -33.344 -13.734 1 96.62 76 LEU A CA 1
ATOM 591 C C . LEU A 1 76 ? 4.816 -34.156 -12.672 1 96.62 76 LEU A C 1
ATOM 593 O O . LEU A 1 76 ? 5.387 -34.469 -11.625 1 96.62 76 LEU A O 1
ATOM 597 N N . LEU A 1 77 ? 3.59 -34.531 -12.922 1 97.06 77 LEU A N 1
ATOM 598 C CA . LEU A 1 77 ? 2.812 -35.219 -11.898 1 97.06 77 LEU A CA 1
ATOM 599 C C . LEU A 1 77 ? 3.475 -36.531 -11.508 1 97.06 77 LEU A C 1
ATOM 601 O O . LEU A 1 77 ? 3.641 -36.812 -10.32 1 97.06 77 LEU A O 1
ATOM 605 N N . PRO A 1 78 ? 3.887 -37.344 -12.484 1 97.12 78 PRO A N 1
ATOM 606 C CA . PRO A 1 78 ? 4.523 -38.594 -12.102 1 97.12 78 PRO A CA 1
ATOM 607 C C . PRO A 1 78 ? 5.77 -38.406 -11.234 1 97.12 78 PRO A C 1
ATOM 609 O O . PRO A 1 78 ? 6.062 -39.219 -10.367 1 97.12 78 PRO A O 1
ATOM 612 N N . ILE A 1 79 ? 6.469 -37.406 -11.461 1 96.69 79 ILE A N 1
ATOM 613 C CA . ILE A 1 79 ? 7.676 -37.094 -10.703 1 96.69 79 ILE A CA 1
ATOM 614 C C . ILE A 1 79 ? 7.297 -36.688 -9.273 1 96.69 79 ILE A C 1
ATOM 616 O O . ILE A 1 79 ? 7.887 -37.188 -8.312 1 96.69 79 ILE A O 1
ATOM 620 N N . LEU A 1 80 ? 6.316 -35.844 -9.141 1 97.31 80 LEU A N 1
ATOM 621 C CA . LEU A 1 80 ? 5.879 -35.312 -7.844 1 97.31 80 LEU A CA 1
ATOM 622 C C . LEU A 1 80 ? 5.352 -36.469 -6.969 1 97.31 80 LEU A C 1
ATOM 624 O O . LEU A 1 80 ? 5.559 -36.469 -5.754 1 97.31 80 LEU A O 1
ATOM 628 N N . LEU A 1 81 ? 4.723 -37.438 -7.594 1 96.38 81 LEU A N 1
ATOM 629 C CA . LEU A 1 81 ? 4.113 -38.531 -6.852 1 96.38 81 LEU A CA 1
ATOM 630 C C . LEU A 1 81 ? 5.176 -39.5 -6.336 1 96.38 81 LEU A C 1
ATOM 632 O O . LEU A 1 81 ? 4.938 -40.25 -5.379 1 96.38 81 LEU A O 1
ATOM 636 N N . LYS A 1 82 ? 6.305 -39.469 -6.902 1 94.75 82 LYS A N 1
ATOM 637 C CA . LYS A 1 82 ? 7.344 -40.438 -6.543 1 94.75 82 LYS A CA 1
ATOM 638 C C . LYS A 1 82 ? 8.422 -39.781 -5.691 1 94.75 82 LYS A C 1
ATOM 640 O O . LYS A 1 82 ? 9.32 -40.469 -5.176 1 94.75 82 LYS A O 1
ATOM 645 N N . LEU A 1 83 ? 8.305 -38.531 -5.57 1 93.38 83 LEU A N 1
ATOM 646 C CA . LEU A 1 83 ? 9.32 -37.781 -4.848 1 93.38 83 LEU A CA 1
ATOM 647 C C . LEU A 1 83 ? 9.297 -38.125 -3.361 1 93.38 83 LEU A C 1
ATOM 649 O O . LEU A 1 83 ? 8.242 -38.094 -2.725 1 93.38 83 LEU A O 1
ATOM 653 N N . SER A 1 84 ? 10.453 -38.5 -2.82 1 94 84 SER A N 1
ATOM 654 C CA . SER A 1 84 ? 10.523 -38.875 -1.409 1 94 84 SER A CA 1
ATOM 655 C C . SER A 1 84 ? 11.352 -37.875 -0.618 1 94 84 SER A C 1
ATOM 657 O O . SER A 1 84 ? 11.195 -37.75 0.599 1 94 84 SER A O 1
ATOM 659 N N . GLU A 1 85 ? 12.227 -37.156 -1.375 1 94.25 85 GLU A N 1
ATOM 660 C CA . GLU A 1 85 ? 13.078 -36.188 -0.672 1 94.25 85 GLU A CA 1
ATOM 661 C C . GLU A 1 85 ? 13.578 -35.094 -1.617 1 94.25 85 GLU A C 1
ATOM 663 O O . GLU A 1 85 ? 13.594 -35.281 -2.836 1 94.25 85 GLU A O 1
ATOM 668 N N . TYR A 1 86 ? 13.922 -33.938 -1.035 1 93.44 86 TYR A N 1
ATOM 669 C CA . TYR A 1 86 ? 14.555 -32.812 -1.734 1 93.44 86 TYR A CA 1
ATOM 670 C C . TYR A 1 86 ? 15.906 -32.5 -1.11 1 93.44 86 TYR A C 1
ATOM 672 O O . TYR A 1 86 ? 16.031 -32.406 0.114 1 93.44 86 TYR A O 1
ATOM 680 N N . HIS A 1 87 ? 16.891 -32.312 -2.031 1 92.25 87 HIS A N 1
ATOM 681 C CA . HIS A 1 87 ? 18.141 -31.719 -1.583 1 92.25 87 HIS A CA 1
ATOM 682 C C . HIS A 1 87 ? 18.141 -30.203 -1.771 1 92.25 87 HIS A C 1
ATOM 684 O O . HIS A 1 87 ? 18.203 -29.719 -2.902 1 92.25 87 HIS A O 1
ATOM 690 N N . LEU A 1 88 ? 18.094 -29.562 -0.655 1 90.81 88 LEU A N 1
ATOM 691 C CA . LEU A 1 88 ? 17.969 -28.109 -0.715 1 90.81 88 LEU A CA 1
ATOM 692 C C . LEU A 1 88 ? 19.219 -27.422 -0.179 1 90.81 88 LEU A C 1
ATOM 694 O O . LEU A 1 88 ? 19.844 -27.922 0.764 1 90.81 88 LEU A O 1
ATOM 698 N N . PRO A 1 89 ? 19.5 -26.344 -0.8 1 85.81 89 PRO A N 1
ATOM 699 C CA . PRO A 1 89 ? 20.656 -25.594 -0.3 1 85.81 89 PRO A CA 1
ATOM 700 C C . PRO A 1 89 ? 20.484 -25.125 1.142 1 85.81 89 PRO A C 1
ATOM 702 O O . PRO A 1 89 ? 19.406 -24.688 1.521 1 85.81 89 PRO A O 1
ATOM 705 N N . GLY A 1 90 ? 21.562 -25.25 1.909 1 82.62 90 GLY A N 1
ATOM 706 C CA . GLY A 1 90 ? 21.547 -24.75 3.275 1 82.62 90 GLY A CA 1
ATOM 707 C C . GLY A 1 90 ? 21.062 -25.781 4.277 1 82.62 90 GLY A C 1
ATOM 708 O O . GLY A 1 90 ? 21.188 -25.578 5.488 1 82.62 90 GLY A O 1
ATOM 709 N N . LEU A 1 91 ? 20.422 -26.797 3.721 1 86.75 91 LEU A N 1
ATOM 710 C CA . LEU A 1 91 ? 20 -27.891 4.605 1 86.75 91 LEU A CA 1
ATOM 711 C C . LEU A 1 91 ? 21.047 -29 4.645 1 86.75 91 LEU A C 1
ATOM 713 O O . LEU A 1 91 ? 21.5 -29.453 3.596 1 86.75 91 LEU A O 1
ATOM 717 N N . GLU A 1 92 ? 21.391 -29.359 5.77 1 88.94 92 GLU A N 1
ATOM 718 C CA . GLU A 1 92 ? 22.391 -30.422 5.934 1 88.94 92 GLU A CA 1
ATOM 719 C C . GLU A 1 92 ? 21.828 -31.781 5.484 1 88.94 92 GLU A C 1
ATOM 721 O O . GLU A 1 92 ? 22.531 -32.562 4.867 1 88.94 92 GLU A O 1
ATOM 726 N N . ASN A 1 93 ? 20.594 -32.031 5.875 1 90.44 93 ASN A N 1
ATOM 727 C CA . ASN A 1 93 ? 19.906 -33.25 5.48 1 90.44 93 ASN A CA 1
ATOM 728 C C . ASN A 1 93 ? 18.781 -32.969 4.48 1 90.44 93 ASN A C 1
ATOM 730 O O . ASN A 1 93 ? 18.203 -31.875 4.488 1 90.44 93 ASN A O 1
ATOM 734 N N . PRO A 1 94 ? 18.562 -33.938 3.674 1 93.88 94 PRO A N 1
ATOM 735 C CA . PRO A 1 94 ? 17.484 -33.719 2.717 1 93.88 94 PRO A CA 1
ATOM 736 C C . PRO A 1 94 ? 16.125 -33.531 3.396 1 93.88 94 PRO A C 1
ATOM 738 O O . PRO A 1 94 ? 15.859 -34.125 4.438 1 93.88 94 PRO A O 1
ATOM 741 N N . ALA A 1 95 ? 15.391 -32.656 2.82 1 95.44 95 ALA A N 1
ATOM 742 C CA . ALA A 1 95 ? 14.008 -32.5 3.27 1 95.44 95 ALA A CA 1
ATOM 743 C C . ALA A 1 95 ? 13.18 -33.719 2.865 1 95.44 95 ALA A C 1
ATOM 745 O O . ALA A 1 95 ? 13.25 -34.188 1.722 1 95.44 95 ALA A O 1
ATOM 746 N N . GLN A 1 96 ? 12.367 -34.188 3.809 1 96.5 96 GLN A N 1
ATOM 747 C CA . GLN A 1 96 ? 11.578 -35.406 3.549 1 96.5 96 GLN A CA 1
ATOM 748 C C . GLN A 1 96 ? 10.148 -35.031 3.146 1 96.5 96 GLN A C 1
ATOM 750 O O . GLN A 1 96 ? 9.547 -34.125 3.717 1 96.5 96 GLN A O 1
ATOM 755 N N . VAL A 1 97 ? 9.68 -35.781 2.152 1 96.56 97 VAL A N 1
ATOM 756 C CA . VAL A 1 97 ? 8.273 -35.656 1.781 1 96.56 97 VAL A CA 1
ATOM 757 C C . VAL A 1 97 ? 7.434 -36.625 2.619 1 96.56 97 VAL A C 1
ATOM 759 O O . VAL A 1 97 ? 7.586 -37.844 2.512 1 96.56 97 VAL A O 1
ATOM 762 N N . VAL A 1 98 ? 6.566 -36.031 3.373 1 96 98 VAL A N 1
ATOM 763 C CA . VAL A 1 98 ? 5.812 -36.812 4.348 1 96 98 VAL A CA 1
ATOM 764 C C . VAL A 1 98 ? 4.5 -37.281 3.729 1 96 98 VAL A C 1
ATOM 766 O O . VAL A 1 98 ? 4.035 -38.406 4.02 1 96 98 VAL A O 1
ATOM 769 N N . SER A 1 99 ? 3.908 -36.469 3.004 1 96 99 SER A N 1
ATOM 770 C CA . SER A 1 99 ? 2.637 -36.812 2.367 1 96 99 SER A CA 1
ATOM 771 C C . SER A 1 99 ? 2.438 -36 1.087 1 96 99 SER A C 1
ATOM 773 O O . SER A 1 99 ? 3.01 -34.906 0.929 1 96 99 SER A O 1
ATOM 775 N N . VAL A 1 100 ? 1.685 -36.625 0.179 1 96.88 100 VAL A N 1
ATOM 776 C CA . VAL A 1 100 ? 1.316 -35.969 -1.082 1 96.88 100 VAL A CA 1
ATOM 777 C C . VAL A 1 100 ? -0.191 -36.094 -1.296 1 96.88 100 VAL A C 1
ATOM 779 O O . VAL A 1 100 ? -0.782 -37.156 -1.065 1 96.88 100 VAL A O 1
ATOM 782 N N . SER A 1 101 ? -0.789 -35 -1.611 1 96.88 101 SER A N 1
ATOM 783 C CA . SER A 1 101 ? -2.201 -34.969 -1.975 1 96.88 101 SER A CA 1
ATOM 784 C C . SER A 1 101 ? -2.422 -34.281 -3.309 1 96.88 101 SER A C 1
ATOM 786 O O . SER A 1 101 ? -1.714 -33.312 -3.637 1 96.88 101 SER A O 1
ATOM 788 N N . VAL A 1 102 ? -3.402 -34.812 -4.082 1 96.44 102 VAL A N 1
ATOM 789 C CA . VAL A 1 102 ? -3.676 -34.25 -5.41 1 96.44 102 VAL A CA 1
ATOM 790 C C . VAL A 1 102 ? -5.152 -33.906 -5.527 1 96.44 102 VAL A C 1
ATOM 792 O O . VAL A 1 102 ? -6.023 -34.656 -5.086 1 96.44 102 VAL A O 1
ATOM 795 N N . GLN A 1 103 ? -5.309 -32.75 -6.055 1 93 103 GLN A N 1
ATOM 796 C CA . GLN A 1 103 ? -6.66 -32.281 -6.375 1 93 103 GLN A CA 1
ATOM 797 C C . GLN A 1 103 ? -6.75 -31.797 -7.816 1 93 103 GLN A C 1
ATOM 799 O O . GLN A 1 103 ? -5.859 -31.094 -8.297 1 93 103 GLN A O 1
ATOM 804 N N . ARG A 1 104 ? -7.789 -32.281 -8.523 1 89.38 104 ARG A N 1
ATOM 805 C CA . ARG A 1 104 ? -8.016 -31.828 -9.898 1 89.38 104 ARG A CA 1
ATOM 806 C C . ARG A 1 104 ? -9.164 -30.828 -9.961 1 89.38 104 ARG A C 1
ATOM 808 O O . ARG A 1 104 ? -10.203 -31.016 -9.336 1 89.38 104 ARG A O 1
ATOM 815 N N . ILE A 1 105 ? -8.836 -29.781 -10.586 1 85.88 105 ILE A N 1
ATOM 816 C CA . ILE A 1 105 ? -9.844 -28.75 -10.789 1 85.88 105 ILE A CA 1
ATOM 817 C C . ILE A 1 105 ? -10.195 -28.672 -12.273 1 85.88 105 ILE A C 1
ATOM 819 O O . ILE A 1 105 ? -9.414 -28.172 -13.078 1 85.88 105 ILE A O 1
ATOM 823 N N . ASP A 1 106 ? -11.414 -29.125 -12.547 1 83.25 106 ASP A N 1
ATOM 824 C CA . ASP A 1 106 ? -11.859 -29.141 -13.938 1 83.25 106 ASP A CA 1
ATOM 825 C C . ASP A 1 106 ? -12.508 -27.812 -14.32 1 83.25 106 ASP A C 1
ATOM 827 O O . ASP A 1 106 ? -13.031 -27.109 -13.461 1 83.25 106 ASP A O 1
ATOM 831 N N . GLU A 1 107 ? -12.359 -27.531 -15.539 1 81.44 107 GLU A N 1
ATOM 832 C CA . GLU A 1 107 ? -12.938 -26.297 -16.078 1 81.44 107 GLU A CA 1
ATOM 833 C C . GLU A 1 107 ? -14.406 -26.172 -15.703 1 81.44 107 GLU A C 1
ATOM 835 O O . GLU A 1 107 ? -14.875 -25.078 -15.375 1 81.44 107 GLU A O 1
ATOM 840 N N . ALA A 1 108 ? -15.086 -27.203 -15.797 1 82.69 108 ALA A N 1
ATOM 841 C CA . ALA A 1 108 ? -16.516 -27.203 -15.508 1 82.69 108 ALA A CA 1
ATOM 842 C C . ALA A 1 108 ? -16.797 -26.781 -14.07 1 82.69 108 ALA A C 1
ATOM 844 O O . ALA A 1 108 ? -17.766 -26.078 -13.797 1 82.69 108 ALA A O 1
ATOM 845 N N . ILE A 1 109 ? -15.945 -27.141 -13.25 1 80 109 ILE A N 1
ATOM 846 C CA . ILE A 1 109 ? -16.094 -26.812 -11.836 1 80 109 ILE A CA 1
ATOM 847 C C . ILE A 1 109 ? -15.922 -25.297 -11.648 1 80 109 ILE A C 1
ATOM 849 O O . ILE A 1 109 ? -16.719 -24.672 -10.953 1 80 109 ILE A O 1
ATOM 853 N N . LEU A 1 110 ? -14.945 -24.766 -12.32 1 80.31 110 LEU A N 1
ATOM 854 C CA . LEU A 1 110 ? -14.68 -23.344 -12.227 1 80.31 110 LEU A CA 1
ATOM 855 C C . LEU A 1 110 ? -15.828 -22.531 -12.828 1 80.31 110 LEU A C 1
ATOM 857 O O . LEU A 1 110 ? -16.312 -21.578 -12.203 1 80.31 110 LEU A O 1
ATOM 861 N N . VAL A 1 111 ? -16.281 -22.922 -13.977 1 81.44 111 VAL A N 1
ATOM 862 C CA . VAL A 1 111 ? -17.344 -22.203 -14.688 1 81.44 111 VAL A CA 1
ATOM 863 C C . VAL A 1 111 ? -18.641 -22.312 -13.898 1 81.44 111 VAL A C 1
ATOM 865 O O . VAL A 1 111 ? -19.359 -21.312 -13.719 1 81.44 111 VAL A O 1
ATOM 868 N N . ASN A 1 112 ? -18.891 -23.438 -13.422 1 84.56 112 ASN A N 1
ATOM 869 C CA . ASN A 1 112 ? -20.125 -23.641 -12.664 1 84.56 112 ASN A CA 1
ATOM 870 C C . ASN A 1 112 ? -20.141 -22.812 -11.391 1 84.56 112 ASN A C 1
ATOM 872 O O . ASN A 1 112 ? -21.188 -22.297 -10.984 1 84.56 112 ASN A O 1
ATOM 876 N N . ARG A 1 113 ? -19.062 -22.703 -10.859 1 83.38 113 ARG A N 1
ATOM 877 C CA . ARG A 1 113 ? -18.969 -21.969 -9.609 1 83.38 113 ARG A CA 1
ATOM 878 C C . ARG A 1 113 ? -19.359 -20.5 -9.805 1 83.38 113 ARG A C 1
ATOM 880 O O . ARG A 1 113 ? -20.031 -19.922 -8.961 1 83.38 113 ARG A O 1
ATOM 887 N N . PHE A 1 114 ? -19.047 -19.922 -10.938 1 85.69 114 PHE A N 1
ATOM 888 C CA . PHE A 1 114 ? -19.172 -18.469 -11.07 1 85.69 114 PHE A CA 1
ATOM 889 C C . PHE A 1 114 ? -20.312 -18.109 -12.031 1 85.69 114 PHE A C 1
ATOM 891 O O . PHE A 1 114 ? -20.781 -16.984 -12.047 1 85.69 114 PHE A O 1
ATOM 898 N N . PHE A 1 115 ? -20.812 -19.141 -12.719 1 85.94 115 PHE A N 1
ATOM 899 C CA . PHE A 1 115 ? -21.844 -18.797 -13.695 1 85.94 115 PHE A CA 1
ATOM 900 C C . PHE A 1 115 ? -23.188 -19.422 -13.32 1 85.94 115 PHE A C 1
ATOM 902 O O . PHE A 1 115 ? -24.219 -19.109 -13.922 1 85.94 115 PHE A O 1
ATOM 909 N N . ALA A 1 116 ? -23.219 -20.312 -12.406 1 82.12 116 ALA A N 1
ATOM 910 C CA . ALA A 1 116 ? -24.469 -20.969 -12.062 1 82.12 116 ALA A CA 1
ATOM 911 C C . ALA A 1 116 ? -25.172 -20.266 -10.914 1 82.12 116 ALA A C 1
ATOM 913 O O . ALA A 1 116 ? -26.391 -20.344 -10.773 1 82.12 116 ALA A O 1
ATOM 914 N N . GLY A 1 117 ? -24.531 -19.469 -10.086 1 75.06 117 GLY A N 1
ATOM 915 C CA . GLY A 1 117 ? -25.141 -18.891 -8.898 1 75.06 117 GLY A CA 1
ATOM 916 C C . GLY A 1 117 ? -25.188 -17.375 -8.922 1 75.06 117 GLY A C 1
ATOM 917 O O . GLY A 1 117 ? -24.797 -16.75 -9.914 1 75.06 117 GLY A O 1
ATOM 918 N N . PRO A 1 118 ? -25.906 -16.922 -7.902 1 77.5 118 PRO A N 1
ATOM 919 C CA . PRO A 1 118 ? -25.969 -15.461 -7.809 1 77.5 118 PRO A CA 1
ATOM 920 C C . PRO A 1 118 ? -24.609 -14.812 -7.648 1 77.5 118 PRO A C 1
ATOM 922 O O . PRO A 1 118 ? -23.672 -15.438 -7.133 1 77.5 118 PRO A O 1
ATOM 925 N N . VAL A 1 119 ? -24.516 -13.648 -8.234 1 71.62 119 VAL A N 1
ATOM 926 C CA . VAL A 1 119 ? -23.281 -12.883 -8.094 1 71.62 119 VAL A CA 1
ATOM 927 C C . VAL A 1 119 ? -23.297 -12.133 -6.766 1 71.62 119 VAL A C 1
ATOM 929 O O . VAL A 1 119 ? -24.188 -11.32 -6.508 1 71.62 119 VAL A O 1
ATOM 932 N N . PRO A 1 120 ? -22.328 -12.453 -5.957 1 73 120 PRO A N 1
ATOM 933 C CA . PRO A 1 120 ? -22.266 -11.703 -4.703 1 73 120 PRO A CA 1
ATOM 934 C C . PRO A 1 120 ? -22.047 -10.203 -4.922 1 73 120 PRO A C 1
ATOM 936 O O . PRO A 1 120 ? -21.391 -9.812 -5.891 1 73 120 PRO A O 1
ATOM 939 N N . GLU A 1 121 ? -22.656 -9.43 -4.117 1 71.38 121 GLU A N 1
ATOM 940 C CA . GLU A 1 121 ? -22.516 -7.98 -4.188 1 71.38 121 GLU A CA 1
ATOM 941 C C . GLU A 1 121 ? -21.219 -7.516 -3.531 1 71.38 121 GLU A C 1
ATOM 943 O O . GLU A 1 121 ? -20.812 -6.367 -3.699 1 71.38 121 GLU A O 1
ATOM 948 N N . THR A 1 122 ? -20.531 -8.5 -3.086 1 79.94 122 THR A N 1
ATOM 949 C CA . THR A 1 122 ? -19.375 -8.109 -2.295 1 79.94 122 THR A CA 1
ATOM 950 C C . THR A 1 122 ? -18.094 -8.219 -3.123 1 79.94 122 THR A C 1
ATOM 952 O O . THR A 1 122 ? -18.109 -8.719 -4.25 1 79.94 122 THR A O 1
ATOM 955 N N . GLY A 1 123 ? -17.031 -7.676 -2.643 1 90.75 123 GLY A N 1
ATOM 956 C CA . GLY A 1 123 ? -15.719 -7.738 -3.281 1 90.75 123 GLY A CA 1
ATOM 957 C C . GLY A 1 123 ? -15.016 -9.062 -3.07 1 90.75 123 GLY A C 1
ATOM 958 O O . GLY A 1 123 ? -15.578 -9.984 -2.475 1 90.75 123 GLY A O 1
ATOM 959 N N . ILE A 1 124 ? -13.953 -9.266 -3.729 1 94.38 124 ILE A N 1
ATOM 960 C CA . ILE A 1 124 ? -13.094 -10.438 -3.594 1 94.38 124 ILE A CA 1
ATOM 961 C C . ILE A 1 124 ? -11.812 -10.055 -2.854 1 94.38 124 ILE A C 1
ATOM 963 O O . ILE A 1 124 ? -11.156 -9.07 -3.201 1 94.38 124 ILE A O 1
ATOM 967 N N . GLY A 1 125 ? -11.594 -10.812 -1.835 1 96.69 125 GLY A N 1
ATOM 968 C CA . GLY A 1 125 ? -10.375 -10.594 -1.071 1 96.69 125 GLY A CA 1
ATOM 969 C C . GLY A 1 125 ? -9.211 -11.453 -1.542 1 96.69 125 GLY A C 1
ATOM 970 O O . GLY A 1 125 ? -9.383 -12.641 -1.813 1 96.69 125 GLY A O 1
ATOM 971 N N . LEU A 1 126 ? -8.047 -10.859 -1.692 1 97.94 126 LEU A N 1
ATOM 972 C CA . LEU A 1 126 ? -6.805 -11.547 -2.025 1 97.94 126 LEU A CA 1
ATOM 973 C C . LEU A 1 126 ? -5.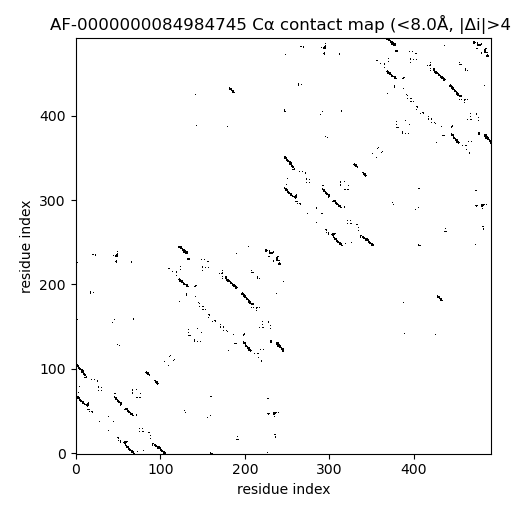793 -11.422 -0.891 1 97.94 126 LEU A C 1
ATOM 975 O O . LEU A 1 126 ? -5.527 -10.32 -0.41 1 97.94 126 LEU A O 1
ATOM 979 N N . THR A 1 127 ? -5.301 -12.477 -0.438 1 97.94 127 THR A N 1
ATOM 980 C CA . THR A 1 127 ? -4.195 -12.492 0.515 1 97.94 127 THR A CA 1
ATOM 981 C C . THR A 1 127 ? -2.928 -13.039 -0.136 1 97.94 127 THR A C 1
ATOM 983 O O . THR A 1 127 ? -2.914 -14.172 -0.627 1 97.94 127 THR A O 1
ATOM 986 N N . LEU A 1 128 ? -1.867 -12.258 -0.141 1 97.19 128 LEU A N 1
ATOM 987 C CA . LEU A 1 128 ? -0.589 -12.688 -0.699 1 97.19 128 LEU A CA 1
ATOM 988 C C . LEU A 1 128 ? 0.204 -13.5 0.319 1 97.19 128 LEU A C 1
ATOM 990 O O . LEU A 1 128 ? 0.667 -12.961 1.326 1 97.19 128 LEU A O 1
ATOM 994 N N . LEU A 1 129 ? 0.396 -14.695 0.005 1 94.56 129 LEU A N 1
ATOM 995 C CA . LEU A 1 129 ? 1.113 -15.594 0.904 1 94.56 129 LEU A CA 1
ATOM 996 C C . LEU A 1 129 ? 2.621 -15.422 0.759 1 94.56 129 LEU A C 1
ATOM 998 O O . LEU A 1 129 ? 3.371 -15.648 1.711 1 94.56 129 LEU A O 1
ATOM 1002 N N . THR A 1 130 ? 3.086 -15.094 -0.388 1 95.06 130 THR A N 1
ATOM 1003 C CA . THR A 1 130 ? 4.461 -14.734 -0.712 1 95.06 130 THR A CA 1
ATOM 1004 C C . THR A 1 130 ? 4.508 -13.406 -1.469 1 95.06 130 THR A C 1
ATOM 1006 O O . THR A 1 130 ? 3.5 -12.969 -2.033 1 95.06 130 THR A O 1
ATOM 1009 N N . PRO A 1 131 ? 5.648 -12.758 -1.479 1 96.31 131 PRO A N 1
ATOM 1010 C CA . PRO A 1 131 ? 5.719 -11.469 -2.16 1 96.31 131 PRO A CA 1
ATOM 1011 C C . PRO A 1 131 ? 5.336 -11.555 -3.637 1 96.31 131 PRO A C 1
ATOM 1013 O O . PRO A 1 131 ? 5.754 -12.492 -4.328 1 96.31 131 PRO A O 1
ATOM 1016 N N . ALA A 1 132 ? 4.523 -10.664 -4.047 1 97.88 132 ALA A N 1
ATOM 1017 C CA . ALA A 1 132 ? 4.16 -10.516 -5.453 1 97.88 132 ALA A CA 1
ATOM 1018 C C . ALA A 1 132 ? 4.777 -9.25 -6.047 1 97.88 132 ALA A C 1
ATOM 1020 O O . ALA A 1 132 ? 5.059 -8.289 -5.328 1 97.88 132 ALA A O 1
ATOM 1021 N N . ALA A 1 133 ? 5.027 -9.258 -7.305 1 97.69 133 ALA A N 1
ATOM 1022 C CA . ALA A 1 133 ? 5.594 -8.102 -7.996 1 97.69 133 ALA A CA 1
ATOM 1023 C C . ALA A 1 133 ? 5.094 -8.023 -9.438 1 97.69 133 ALA A C 1
ATOM 1025 O O . ALA A 1 133 ? 4.828 -9.047 -10.062 1 97.69 133 ALA A O 1
ATOM 1026 N N . PHE A 1 134 ? 4.914 -6.867 -9.914 1 98 134 PHE A N 1
ATOM 1027 C CA . PHE A 1 134 ? 4.594 -6.625 -11.312 1 98 134 PHE A CA 1
ATOM 1028 C C . PHE A 1 134 ? 5.727 -5.863 -12 1 98 134 PHE A C 1
ATOM 1030 O O . PHE A 1 134 ? 6.133 -4.797 -11.539 1 98 134 PHE A O 1
ATOM 1037 N N . ARG A 1 135 ? 6.168 -6.414 -13.023 1 95.12 135 ARG A N 1
ATOM 1038 C CA . ARG A 1 135 ? 7.254 -5.785 -13.773 1 95.12 135 ARG A CA 1
ATOM 1039 C C . ARG A 1 135 ? 6.754 -4.574 -14.555 1 95.12 135 ARG A C 1
ATOM 1041 O O . ARG A 1 135 ? 5.672 -4.617 -15.148 1 95.12 135 ARG A O 1
ATOM 1048 N N . MET A 1 136 ? 7.477 -3.482 -14.477 1 93.06 136 MET A N 1
ATOM 1049 C CA . MET A 1 136 ? 7.223 -2.268 -15.25 1 93.06 136 MET A CA 1
ATOM 1050 C C . MET A 1 136 ? 8.422 -1.923 -16.125 1 93.06 136 MET A C 1
ATOM 1052 O O . MET A 1 136 ? 9.43 -2.627 -16.109 1 93.06 136 MET A O 1
ATOM 1056 N N . ALA A 1 137 ? 8.25 -0.897 -16.984 1 88.19 137 ALA A N 1
ATOM 1057 C CA . ALA A 1 137 ? 9.305 -0.504 -17.906 1 88.19 137 ALA A CA 1
ATOM 1058 C C . ALA A 1 137 ? 10.602 -0.184 -17.172 1 88.19 137 ALA A C 1
ATOM 1060 O O . ALA A 1 137 ? 11.688 -0.571 -17.609 1 88.19 137 ALA A O 1
ATOM 1061 N N . ASP A 1 138 ? 10.523 0.482 -16.062 1 85.94 138 ASP A N 1
ATOM 1062 C CA . ASP A 1 138 ? 11.719 0.941 -15.344 1 85.94 138 ASP A CA 1
ATOM 1063 C C . ASP A 1 138 ? 11.898 0.181 -14.031 1 85.94 138 ASP A C 1
ATOM 1065 O O . ASP A 1 138 ? 12.5 0.697 -13.094 1 85.94 138 ASP A O 1
ATOM 1069 N N . GLY A 1 139 ? 11.398 -1.066 -14.039 1 92.56 139 GLY A N 1
ATOM 1070 C CA . GLY A 1 139 ? 11.523 -1.827 -12.805 1 92.56 139 GLY A CA 1
ATOM 1071 C C . GLY A 1 139 ? 10.242 -2.527 -12.398 1 92.56 139 GLY A C 1
ATOM 1072 O O . GLY A 1 139 ? 9.609 -3.201 -13.219 1 92.56 139 GLY A O 1
ATOM 1073 N N . TYR A 1 140 ? 10.016 -2.41 -11.07 1 95.88 140 TYR A N 1
ATOM 1074 C CA . TYR A 1 140 ? 8.836 -3.072 -10.531 1 95.88 140 TYR A CA 1
ATOM 1075 C C . TYR A 1 140 ? 7.848 -2.055 -9.969 1 95.88 140 TYR A C 1
ATOM 1077 O O . TYR A 1 140 ? 8.25 -0.995 -9.477 1 95.88 140 TYR A O 1
ATOM 1085 N N . ALA A 1 141 ? 6.59 -2.371 -10.086 1 96.19 141 ALA A N 1
ATOM 1086 C CA . ALA A 1 141 ? 5.562 -1.505 -9.516 1 96.19 141 ALA A CA 1
ATOM 1087 C C . ALA A 1 141 ? 5.688 -1.428 -7.996 1 96.19 141 ALA A C 1
ATOM 1089 O O . ALA A 1 141 ? 5.84 -2.453 -7.324 1 96.19 141 ALA A O 1
ATOM 1090 N N . VAL A 1 142 ? 5.559 -0.253 -7.461 1 95.75 142 VAL A N 1
ATOM 1091 C CA . VAL A 1 142 ? 5.621 -0.061 -6.02 1 95.75 142 VAL A CA 1
ATOM 1092 C C . VAL A 1 142 ? 4.352 -0.601 -5.367 1 95.75 142 VAL A C 1
ATOM 1094 O O . VAL A 1 142 ? 4.406 -1.24 -4.312 1 95.75 142 VAL A O 1
ATOM 1097 N N . PHE A 1 143 ? 3.232 -0.316 -6.023 1 97.56 143 PHE A N 1
ATOM 1098 C CA . PHE A 1 143 ? 1.924 -0.754 -5.551 1 97.56 143 PHE A CA 1
ATOM 1099 C C . PHE A 1 143 ? 1.202 -1.56 -6.625 1 97.56 143 PHE A C 1
ATOM 1101 O O . PHE A 1 143 ? 1.41 -1.338 -7.82 1 97.56 143 PHE A O 1
ATOM 1108 N N . PRO A 1 144 ? 0.337 -2.471 -6.195 1 97.44 144 PRO A N 1
ATOM 1109 C CA . PRO A 1 144 ? -0.569 -3.08 -7.172 1 97.44 144 PRO A CA 1
ATOM 1110 C C . PRO A 1 144 ? -1.685 -2.137 -7.613 1 97.44 144 PRO A C 1
ATOM 1112 O O . PRO A 1 144 ? -1.889 -1.086 -7 1 97.44 144 PRO A O 1
ATOM 1115 N N . SER A 1 145 ? -2.277 -2.42 -8.711 1 97.12 145 SER A N 1
ATOM 1116 C CA . SER A 1 145 ? -3.498 -1.776 -9.18 1 97.12 145 SER A CA 1
ATOM 1117 C C . SER A 1 145 ? -4.5 -2.805 -9.695 1 97.12 145 SER A C 1
ATOM 1119 O O . SER A 1 145 ? -4.129 -3.936 -10.008 1 97.12 145 SER A O 1
ATOM 1121 N N . ALA A 1 146 ? -5.73 -2.375 -9.719 1 97.25 146 ALA A N 1
ATOM 1122 C CA . ALA A 1 146 ? -6.738 -3.27 -10.281 1 97.25 146 ALA A CA 1
ATOM 1123 C C . ALA A 1 146 ? -6.375 -3.676 -11.711 1 97.25 146 ALA A C 1
ATOM 1125 O O . ALA A 1 146 ? -6.543 -4.836 -12.094 1 97.25 146 ALA A O 1
ATOM 1126 N N . GLU A 1 147 ? -5.891 -2.738 -12.406 1 97.88 147 GLU A N 1
ATOM 1127 C CA . GLU A 1 147 ? -5.523 -3.004 -13.797 1 97.88 147 GLU A CA 1
ATOM 1128 C C . GLU A 1 147 ? -4.402 -4.035 -13.883 1 97.88 147 GLU A C 1
ATOM 1130 O O . GLU A 1 147 ? -4.512 -5.02 -14.617 1 97.88 147 GLU A O 1
ATOM 1135 N N . LEU A 1 148 ? -3.33 -3.84 -13.141 1 98.06 148 LEU A N 1
ATOM 1136 C CA . LEU A 1 148 ? -2.201 -4.762 -13.172 1 98.06 148 LEU A CA 1
ATOM 1137 C C . LEU A 1 148 ? -2.635 -6.168 -12.773 1 98.06 148 LEU A C 1
ATOM 1139 O O . LEU A 1 148 ? -2.262 -7.145 -13.43 1 98.06 148 LEU A O 1
ATOM 1143 N N . ILE A 1 149 ? -3.443 -6.227 -11.766 1 98.5 149 ILE A N 1
ATOM 1144 C CA . ILE A 1 149 ? -3.883 -7.512 -11.234 1 98.5 149 ILE A CA 1
ATOM 1145 C C . ILE A 1 149 ? -4.762 -8.219 -12.258 1 98.5 149 ILE A C 1
ATOM 1147 O O . ILE A 1 149 ? -4.539 -9.391 -12.57 1 98.5 149 ILE A O 1
ATOM 1151 N N . LEU A 1 150 ? -5.691 -7.492 -12.844 1 98.5 150 LEU A N 1
ATOM 1152 C CA . LEU A 1 150 ? -6.676 -8.102 -13.727 1 98.5 150 LEU A CA 1
ATOM 1153 C C . LEU A 1 150 ? -6.047 -8.469 -15.07 1 98.5 150 LEU A C 1
ATOM 1155 O O . LEU A 1 150 ? -6.371 -9.516 -15.648 1 98.5 150 LEU A O 1
ATOM 1159 N N . ARG A 1 151 ? -5.211 -7.66 -15.562 1 98.12 151 ARG A N 1
ATOM 1160 C CA . ARG A 1 151 ? -4.543 -7.996 -16.812 1 98.12 151 ARG A CA 1
ATOM 1161 C C . ARG A 1 151 ? -3.617 -9.195 -16.641 1 98.12 151 ARG A C 1
ATOM 1163 O O . ARG A 1 151 ? -3.527 -10.047 -17.516 1 98.12 151 ARG A O 1
ATOM 1170 N N . ASP A 1 152 ? -2.945 -9.203 -15.531 1 97.69 152 ASP A N 1
ATOM 1171 C CA . ASP A 1 152 ? -2.127 -10.367 -15.211 1 97.69 152 ASP A CA 1
ATOM 1172 C C . ASP A 1 152 ? -2.984 -11.625 -15.102 1 97.69 152 ASP A C 1
ATOM 1174 O O . ASP A 1 152 ? -2.67 -12.656 -15.703 1 97.69 152 ASP A O 1
ATOM 1178 N N . ALA A 1 153 ? -4.07 -11.531 -14.383 1 97.31 153 ALA A N 1
ATOM 1179 C CA . ALA A 1 153 ? -4.965 -12.664 -14.172 1 97.31 153 ALA A CA 1
ATOM 1180 C C . ALA A 1 153 ? -5.531 -13.172 -15.492 1 97.31 153 ALA A C 1
ATOM 1182 O O . ALA A 1 153 ? -5.602 -14.383 -15.727 1 97.31 153 ALA A O 1
ATOM 1183 N N . ALA A 1 154 ? -5.91 -12.258 -16.312 1 97.69 154 ALA A N 1
ATOM 1184 C CA . ALA A 1 154 ? -6.488 -12.633 -17.594 1 97.69 154 ALA A CA 1
ATOM 1185 C C . ALA A 1 154 ? -5.461 -13.336 -18.484 1 97.69 154 ALA A C 1
ATOM 1187 O O . ALA A 1 154 ? -5.777 -14.336 -19.125 1 97.69 154 ALA A O 1
ATOM 1188 N N . ALA A 1 155 ? -4.289 -12.805 -18.531 1 96.38 155 ALA A N 1
ATOM 1189 C CA . ALA A 1 155 ? -3.232 -13.422 -19.328 1 96.38 155 ALA A CA 1
ATOM 1190 C C . ALA A 1 155 ? -2.965 -14.852 -18.859 1 96.38 155 ALA A C 1
ATOM 1192 O O . ALA A 1 155 ? -2.854 -15.766 -19.688 1 96.38 155 ALA A O 1
ATOM 1193 N N . ARG A 1 156 ? -2.912 -15.031 -17.625 1 95.25 156 ARG A N 1
ATOM 1194 C CA . ARG A 1 156 ? -2.652 -16.344 -17.047 1 95.25 156 ARG A CA 1
ATOM 1195 C C . ARG A 1 156 ? -3.83 -17.281 -17.281 1 95.25 156 ARG A C 1
ATOM 1197 O O . ARG A 1 156 ? -3.639 -18.453 -17.594 1 95.25 156 ARG A O 1
ATOM 1204 N N . PHE A 1 157 ? -4.969 -16.703 -17.125 1 94.06 157 PHE A N 1
ATOM 1205 C CA . PHE A 1 157 ? -6.176 -17.484 -17.344 1 94.06 157 PHE A CA 1
ATOM 1206 C C . PHE A 1 157 ? -6.227 -18 -18.781 1 94.06 157 PHE A C 1
ATOM 1208 O O . PHE A 1 157 ? -6.504 -19.188 -19.016 1 94.06 157 PHE A O 1
ATOM 1215 N N . ASN A 1 158 ? -5.926 -17.156 -19.688 1 93.75 158 ASN A N 1
ATOM 1216 C CA . ASN A 1 158 ? -5.957 -17.5 -21.094 1 93.75 158 ASN A CA 1
ATOM 1217 C C . ASN A 1 158 ? -4.879 -18.516 -21.453 1 93.75 158 ASN A C 1
ATOM 1219 O O . ASN A 1 158 ? -4.953 -19.188 -22.484 1 93.75 158 ASN A O 1
ATOM 1223 N N . ASN A 1 159 ? -3.965 -18.656 -20.547 1 90.56 159 ASN A N 1
ATOM 1224 C CA . ASN A 1 159 ? -2.867 -19.578 -20.781 1 90.56 159 ASN A CA 1
ATOM 1225 C C . ASN A 1 159 ? -3.15 -20.953 -20.156 1 90.56 159 ASN A C 1
ATOM 1227 O O . ASN A 1 159 ? -2.348 -21.875 -20.297 1 90.56 159 ASN A O 1
ATOM 1231 N N . LEU A 1 160 ? -4.289 -21.141 -19.484 1 88.88 160 LEU A N 1
ATOM 1232 C CA . LEU A 1 160 ? -4.637 -22.391 -18.812 1 88.88 160 LEU A CA 1
ATOM 1233 C C . LEU A 1 160 ? -5.098 -23.438 -19.828 1 88.88 160 LEU A C 1
ATOM 1235 O O . LEU A 1 160 ? -5.258 -24.609 -19.484 1 88.88 160 LEU A O 1
ATOM 1239 N N . GLY A 1 161 ? -5.305 -23.031 -21.078 1 82.19 161 GLY A N 1
ATOM 1240 C CA . GLY A 1 161 ? -5.758 -23.969 -22.094 1 82.19 161 GLY A CA 1
ATOM 1241 C C . GLY A 1 161 ? -7.234 -24.281 -22 1 82.19 161 GLY A C 1
ATOM 1242 O O . GLY A 1 161 ? -7.672 -25.344 -22.438 1 82.19 161 GLY A O 1
ATOM 1243 N N . LEU A 1 162 ? -7.934 -23.406 -21.344 1 84.25 162 LEU A N 1
ATOM 1244 C CA . LEU A 1 162 ? -9.375 -23.594 -21.219 1 84.25 162 LEU A CA 1
ATOM 1245 C C . LEU A 1 162 ? -10.094 -23.141 -22.484 1 84.25 162 LEU A C 1
ATOM 1247 O O . LEU A 1 162 ? -9.508 -22.438 -23.312 1 84.25 162 LEU A O 1
ATOM 1251 N N . GLN A 1 163 ? -11.266 -23.609 -22.625 1 85.56 163 GLN A N 1
ATOM 1252 C CA . GLN A 1 163 ? -12.094 -23.172 -23.75 1 85.56 163 GLN A CA 1
ATOM 1253 C C . GLN A 1 163 ? -12.492 -21.719 -23.594 1 85.56 163 GLN A C 1
ATOM 1255 O O . GLN A 1 163 ? -12.461 -20.953 -24.578 1 85.56 163 GLN A O 1
ATOM 1260 N N . LEU A 1 164 ? -12.82 -21.406 -22.406 1 86.38 164 LEU A N 1
ATOM 1261 C CA . LEU A 1 164 ? -13.188 -20.031 -22.109 1 86.38 164 LEU A CA 1
ATOM 1262 C C . LEU A 1 164 ? -11.961 -19.125 -22.188 1 86.38 164 LEU A C 1
ATOM 1264 O O . LEU A 1 164 ? -10.938 -19.391 -21.547 1 86.38 164 LEU A O 1
ATOM 1268 N N . GLN A 1 165 ? -12.047 -18.109 -23.047 1 91.81 165 GLN A N 1
ATOM 1269 C CA . GLN A 1 165 ? -10.984 -17.109 -23.172 1 91.81 165 GLN A CA 1
ATOM 1270 C C . GLN A 1 165 ? -11.508 -15.703 -22.922 1 91.81 165 GLN A C 1
ATOM 1272 O O . GLN A 1 165 ? -12.648 -15.383 -23.281 1 91.81 165 GLN A O 1
ATOM 1277 N N . ILE A 1 166 ? -10.648 -14.93 -22.344 1 95.19 166 ILE A N 1
ATOM 1278 C CA . ILE A 1 166 ? -11.023 -13.547 -22.078 1 95.19 166 ILE A CA 1
ATOM 1279 C C . ILE A 1 166 ? -10.57 -12.656 -23.234 1 95.19 166 ILE A C 1
ATOM 1281 O O . ILE A 1 166 ? -9.375 -12.523 -23.5 1 95.19 166 ILE A O 1
ATOM 1285 N N . GLU A 1 167 ? -11.484 -12.039 -23.844 1 96.25 167 GLU A N 1
ATOM 1286 C CA . GLU A 1 167 ? -11.188 -11.148 -24.969 1 96.25 167 GLU A CA 1
ATOM 1287 C C . GLU A 1 167 ? -10.711 -9.781 -24.469 1 96.25 167 GLU A C 1
ATOM 1289 O O . GLU A 1 167 ? -11.195 -9.289 -23.453 1 96.25 167 GLU A O 1
ATOM 1294 N N . PRO A 1 168 ? -9.914 -9.148 -25.25 1 96.88 168 PRO A N 1
ATOM 1295 C CA . PRO A 1 168 ? -9.352 -7.863 -24.844 1 96.88 168 PRO A CA 1
ATOM 1296 C C . PRO A 1 168 ? -10.422 -6.82 -24.547 1 96.88 168 PRO A C 1
ATOM 1298 O O . PRO A 1 168 ? -10.305 -6.066 -23.578 1 96.88 168 PRO A O 1
ATOM 1301 N N . ALA A 1 169 ? -11.43 -6.809 -25.344 1 96.94 169 ALA A N 1
ATOM 1302 C CA . ALA A 1 169 ? -12.484 -5.82 -25.156 1 96.94 169 ALA A CA 1
ATOM 1303 C C . ALA A 1 169 ? -13.211 -6.047 -23.828 1 96.94 169 ALA A C 1
ATOM 1305 O O . ALA A 1 169 ? -13.555 -5.094 -23.125 1 96.94 169 ALA A O 1
ATOM 1306 N N . ALA A 1 170 ? -13.477 -7.281 -23.562 1 96.69 170 ALA A N 1
ATOM 1307 C CA . ALA A 1 170 ? -14.109 -7.629 -22.297 1 96.69 170 ALA A CA 1
ATOM 1308 C C . ALA A 1 170 ? -13.211 -7.27 -21.125 1 96.69 170 ALA A C 1
ATOM 1310 O O . ALA A 1 170 ? -13.68 -6.734 -20.109 1 96.69 170 ALA A O 1
ATOM 1311 N N . LEU A 1 171 ? -11.961 -7.523 -21.297 1 98.25 171 LEU A N 1
ATOM 1312 C CA . LEU A 1 171 ? -10.992 -7.223 -20.234 1 98.25 171 LEU A CA 1
ATOM 1313 C C . LEU A 1 171 ? -10.93 -5.719 -19.984 1 98.25 171 LEU A C 1
ATOM 1315 O O . LEU A 1 171 ? -10.891 -5.289 -18.828 1 98.25 171 LEU A O 1
ATOM 1319 N N . ASP A 1 172 ? -10.945 -4.992 -21.047 1 98.19 172 ASP A N 1
ATOM 1320 C CA . ASP A 1 172 ? -10.93 -3.539 -20.906 1 98.19 172 ASP A CA 1
ATOM 1321 C C . ASP A 1 172 ? -12.133 -3.051 -20.094 1 98.19 172 ASP A C 1
ATOM 1323 O O . ASP A 1 172 ? -12 -2.17 -19.25 1 98.19 172 ASP A O 1
ATOM 1327 N N . ARG A 1 173 ? -13.266 -3.596 -20.375 1 97.56 173 ARG A N 1
ATOM 1328 C CA . ARG A 1 173 ? -14.484 -3.229 -19.672 1 97.56 173 ARG A CA 1
ATOM 1329 C C . ARG A 1 173 ? -14.398 -3.619 -18.188 1 97.56 173 ARG A C 1
ATOM 1331 O O . ARG A 1 173 ? -14.82 -2.861 -17.312 1 97.56 173 ARG A O 1
ATOM 1338 N N . ILE A 1 174 ? -13.836 -4.746 -17.938 1 97.81 174 ILE A N 1
ATOM 1339 C CA . ILE A 1 174 ? -13.703 -5.234 -16.562 1 97.81 174 ILE A CA 1
ATOM 1340 C C . ILE A 1 174 ? -12.758 -4.32 -15.789 1 97.81 174 ILE A C 1
ATOM 1342 O O . ILE A 1 174 ? -13.07 -3.904 -14.672 1 97.81 174 ILE A O 1
ATOM 1346 N N . VAL A 1 175 ? -11.664 -4.012 -16.391 1 98.06 175 VAL A N 1
ATOM 1347 C CA . VAL A 1 175 ? -10.656 -3.166 -15.758 1 98.06 175 VAL A CA 1
ATOM 1348 C C . VAL A 1 175 ? -11.258 -1.8 -15.445 1 98.06 175 VAL A C 1
ATOM 1350 O O . VAL A 1 175 ? -11.039 -1.254 -14.359 1 98.06 175 VAL A O 1
ATOM 1353 N N . SER A 1 176 ? -12.047 -1.298 -16.359 1 96.81 176 SER A N 1
ATOM 1354 C CA . SER A 1 176 ? -12.625 0.035 -16.188 1 96.81 176 SER A CA 1
ATOM 1355 C C . SER A 1 176 ? -13.633 0.071 -15.055 1 96.81 176 SER A C 1
ATOM 1357 O O . SER A 1 176 ? -13.875 1.125 -14.461 1 96.81 176 SER A O 1
ATOM 1359 N N . GLY A 1 177 ? -14.203 -1.059 -14.719 1 95.69 177 GLY A N 1
ATOM 1360 C CA . GLY A 1 177 ? -15.219 -1.115 -13.688 1 95.69 177 GLY A CA 1
ATOM 1361 C C . GLY A 1 177 ? -14.695 -1.628 -12.359 1 95.69 177 GLY A C 1
ATOM 1362 O O . GLY A 1 177 ? -15.445 -1.707 -11.383 1 95.69 177 GLY A O 1
ATOM 1363 N N . ALA A 1 178 ? -13.406 -1.92 -12.273 1 96.62 178 ALA A N 1
ATOM 1364 C CA . ALA A 1 178 ? -12.844 -2.553 -11.086 1 96.62 178 ALA A CA 1
ATOM 1365 C C . ALA A 1 178 ? -12.07 -1.544 -10.242 1 96.62 178 ALA A C 1
ATOM 1367 O O . ALA A 1 178 ? -11.555 -0.55 -10.766 1 96.62 178 ALA A O 1
ATOM 1368 N N . ARG A 1 179 ? -12 -1.792 -8.953 1 95.56 179 ARG A N 1
ATOM 1369 C CA . ARG A 1 179 ? -11.234 -0.927 -8.055 1 95.56 179 ARG A CA 1
ATOM 1370 C C . ARG A 1 179 ? -10.75 -1.696 -6.836 1 95.56 179 ARG A C 1
ATOM 1372 O O . ARG A 1 179 ? -11.281 -2.758 -6.508 1 95.56 179 ARG A O 1
ATOM 1379 N N . ILE A 1 180 ? -9.75 -1.188 -6.188 1 96.75 180 ILE A N 1
ATOM 1380 C CA . ILE A 1 180 ? -9.32 -1.682 -4.883 1 96.75 180 ILE A CA 1
ATOM 1381 C C . ILE A 1 180 ? -10.086 -0.959 -3.777 1 96.75 180 ILE A C 1
ATOM 1383 O O . ILE A 1 180 ? -10 0.265 -3.656 1 96.75 180 ILE A O 1
ATOM 1387 N N . ASP A 1 181 ? -10.773 -1.695 -2.967 1 94.25 181 ASP A N 1
ATOM 1388 C CA . ASP A 1 181 ? -11.617 -1.117 -1.927 1 94.25 181 ASP A CA 1
ATOM 1389 C C . ASP A 1 181 ? -10.844 -0.937 -0.625 1 94.25 181 ASP A C 1
ATOM 1391 O O . ASP A 1 181 ? -11.18 -0.077 0.192 1 94.25 181 ASP A O 1
ATOM 1395 N N . GLY A 1 182 ? -9.93 -1.761 -0.428 1 96.5 182 GLY A N 1
ATOM 1396 C CA . GLY A 1 182 ? -9.148 -1.752 0.8 1 96.5 182 GLY A CA 1
ATOM 1397 C C . GLY A 1 182 ? -7.898 -2.607 0.718 1 96.5 182 GLY A C 1
ATOM 1398 O O . GLY A 1 182 ? -7.805 -3.502 -0.125 1 96.5 182 GLY A O 1
ATOM 1399 N N . TYR A 1 183 ? -7.008 -2.273 1.602 1 98.19 183 TYR A N 1
ATOM 1400 C CA . TYR A 1 183 ? -5.777 -3.057 1.577 1 98.19 183 TYR A CA 1
ATOM 1401 C C . TYR A 1 183 ? -5.016 -2.914 2.889 1 98.19 183 TYR A C 1
ATOM 1403 O O . TYR A 1 183 ? -5.277 -1.997 3.67 1 98.19 183 TYR A O 1
ATOM 1411 N N . LYS A 1 184 ? -4.227 -3.797 3.248 1 98.56 184 LYS A N 1
ATOM 1412 C CA . LYS A 1 184 ? -3.105 -3.785 4.184 1 98.56 184 LYS A CA 1
ATOM 1413 C C . LYS A 1 184 ? -1.858 -4.402 3.553 1 98.56 184 LYS A C 1
ATOM 1415 O O . LYS A 1 184 ? -1.754 -5.625 3.439 1 98.56 184 LYS A O 1
ATOM 1420 N N . LEU A 1 185 ? -0.896 -3.535 3.156 1 98.62 185 LEU A N 1
ATOM 1421 C CA . LEU A 1 185 ? 0.227 -4 2.348 1 98.62 185 LEU A CA 1
ATOM 1422 C C . LEU A 1 185 ? 1.55 -3.496 2.914 1 98.62 185 LEU A C 1
ATOM 1424 O O . LEU A 1 185 ? 1.591 -2.461 3.584 1 98.62 185 LEU A O 1
ATOM 1428 N N . GLN A 1 186 ? 2.535 -4.156 2.633 1 98.5 186 GLN A N 1
ATOM 1429 C CA . GLN A 1 186 ? 3.891 -3.725 2.959 1 98.5 186 GLN A CA 1
ATOM 1430 C C . GLN A 1 186 ? 4.887 -4.188 1.9 1 98.5 186 GLN A C 1
ATOM 1432 O O . GLN A 1 186 ? 4.75 -5.281 1.348 1 98.5 186 GLN A O 1
ATOM 1437 N N . SER A 1 187 ? 5.852 -3.352 1.683 1 97.81 187 SER A N 1
ATOM 1438 C CA . SER A 1 187 ? 6.93 -3.73 0.775 1 97.81 187 SER A CA 1
ATOM 1439 C C . SER A 1 187 ? 7.711 -4.926 1.313 1 97.81 187 SER A C 1
ATOM 1441 O O . SER A 1 187 ? 7.852 -5.082 2.527 1 97.81 187 SER A O 1
ATOM 1443 N N . SER A 1 188 ? 8.141 -5.719 0.397 1 96.56 188 SER A N 1
ATOM 1444 C CA . SER A 1 188 ? 8.914 -6.898 0.756 1 96.56 188 SER A CA 1
ATOM 1445 C C . SER A 1 188 ? 9.898 -7.273 -0.352 1 96.56 188 SER A C 1
ATOM 1447 O O . SER A 1 188 ? 9.68 -6.934 -1.518 1 96.56 188 SER A O 1
ATOM 1449 N N . LEU A 1 189 ? 10.93 -7.93 0.031 1 94.94 189 LEU A N 1
ATOM 1450 C CA . LEU A 1 189 ? 11.906 -8.453 -0.916 1 94.94 189 LEU A CA 1
ATOM 1451 C C . LEU A 1 189 ? 11.805 -9.977 -1.014 1 94.94 189 LEU A C 1
ATOM 1453 O O . LEU A 1 189 ? 11.609 -10.656 -0.005 1 94.94 189 LEU A O 1
ATOM 1457 N N . TYR A 1 190 ? 11.875 -10.445 -2.193 1 94.38 190 TYR A N 1
ATOM 1458 C CA . TYR A 1 190 ? 11.945 -11.883 -2.408 1 94.38 190 TYR A CA 1
ATOM 1459 C C . TYR A 1 190 ? 13.336 -12.305 -2.857 1 94.38 190 TYR A C 1
ATOM 1461 O O . TYR A 1 190 ? 13.805 -11.898 -3.926 1 94.38 190 TYR A O 1
ATOM 1469 N N . PRO A 1 191 ? 13.922 -13.156 -2.051 1 91.69 191 PRO A N 1
ATOM 1470 C CA . PRO A 1 191 ? 15.266 -13.609 -2.426 1 91.69 191 PRO A CA 1
ATOM 1471 C C . PRO A 1 191 ? 15.242 -14.648 -3.549 1 91.69 191 PRO A C 1
ATOM 1473 O O . PRO A 1 191 ? 14.531 -15.648 -3.457 1 91.69 191 PRO A O 1
ATOM 1476 N N . LEU A 1 192 ? 15.961 -14.367 -4.562 1 88.75 192 LEU A N 1
ATOM 1477 C CA . LEU A 1 192 ? 16.109 -15.289 -5.688 1 88.75 192 LEU A CA 1
ATOM 1478 C C . LEU A 1 192 ? 17.578 -15.414 -6.082 1 88.75 192 LEU A C 1
ATOM 1480 O O . LEU A 1 192 ? 18.078 -14.625 -6.891 1 88.75 192 LEU A O 1
ATOM 1484 N N . GLY A 1 193 ? 18.172 -16.5 -5.559 1 80.81 193 GLY A N 1
ATOM 1485 C CA . GLY A 1 193 ? 19.609 -16.625 -5.754 1 80.81 193 GLY A CA 1
ATOM 1486 C C . GLY A 1 193 ? 20.391 -15.469 -5.164 1 80.81 193 GLY A C 1
ATOM 1487 O O . GLY A 1 193 ? 20.297 -15.195 -3.965 1 80.81 193 GLY A O 1
ATOM 1488 N N . GLU A 1 194 ? 21.078 -14.828 -6.102 1 81.44 194 GLU A N 1
ATOM 1489 C CA . GLU A 1 194 ? 21.875 -13.695 -5.641 1 81.44 194 GLU A CA 1
ATOM 1490 C C . GLU A 1 194 ? 21.109 -12.383 -5.777 1 81.44 194 GLU A C 1
ATOM 1492 O O . GLU A 1 194 ? 21.578 -11.336 -5.332 1 81.44 194 GLU A O 1
ATOM 1497 N N . LYS A 1 195 ? 19.984 -12.5 -6.281 1 87.88 195 LYS A N 1
ATOM 1498 C CA . LYS A 1 195 ? 19.188 -11.305 -6.512 1 87.88 195 LYS A CA 1
ATOM 1499 C C . LYS A 1 195 ? 18 -11.242 -5.555 1 87.88 195 LYS A C 1
ATOM 1501 O O . LYS A 1 195 ? 17.625 -12.25 -4.945 1 87.88 195 LYS A O 1
ATOM 1506 N N . GLU A 1 196 ? 17.578 -10.039 -5.312 1 92.94 196 GLU A N 1
ATOM 1507 C CA . GLU A 1 196 ? 16.344 -9.82 -4.574 1 92.94 196 GLU A CA 1
ATOM 1508 C C . GLU A 1 196 ? 15.328 -9.047 -5.418 1 92.94 196 GLU A C 1
ATOM 1510 O O . GLU A 1 196 ? 15.656 -8.016 -5.996 1 92.94 196 GLU A O 1
ATOM 1515 N N . ILE A 1 197 ? 14.18 -9.555 -5.496 1 94.38 197 ILE A N 1
ATOM 1516 C CA . ILE A 1 197 ? 13.125 -8.914 -6.277 1 94.38 197 ILE A CA 1
ATOM 1517 C C . ILE A 1 197 ? 12.203 -8.125 -5.352 1 94.38 197 ILE A C 1
ATOM 1519 O O . ILE A 1 197 ? 11.625 -8.688 -4.418 1 94.38 197 ILE A O 1
ATOM 1523 N N . PRO A 1 198 ? 12.133 -6.816 -5.617 1 96.25 198 PRO A N 1
ATOM 1524 C CA . PRO A 1 198 ? 11.195 -6.051 -4.797 1 96.25 198 PRO A CA 1
ATOM 1525 C C . PRO A 1 198 ? 9.742 -6.355 -5.121 1 96.25 198 PRO A C 1
ATOM 1527 O O . PRO A 1 198 ? 9.375 -6.473 -6.293 1 96.25 198 PRO A O 1
ATOM 1530 N N . GLY A 1 199 ? 8.953 -6.547 -4.109 1 96.94 199 GLY A N 1
ATOM 1531 C CA . GLY A 1 199 ? 7.523 -6.781 -4.23 1 96.94 199 GLY A CA 1
ATOM 1532 C C . GLY A 1 199 ? 6.738 -6.344 -3.008 1 96.94 199 GLY A C 1
ATOM 1533 O O . GLY A 1 199 ? 7.125 -5.398 -2.322 1 96.94 199 GLY A O 1
ATOM 1534 N N . PHE A 1 200 ? 5.57 -6.855 -2.861 1 98.19 200 PHE A N 1
ATOM 1535 C CA . PHE A 1 200 ? 4.715 -6.5 -1.735 1 98.19 200 PHE A CA 1
ATOM 1536 C C . PHE A 1 200 ? 3.955 -7.723 -1.227 1 98.19 200 PHE A C 1
ATOM 1538 O O . PHE A 1 200 ? 3.754 -8.688 -1.967 1 98.19 200 PHE A O 1
ATOM 1545 N N . VAL A 1 201 ? 3.584 -7.664 0.051 1 97.94 201 VAL A N 1
ATOM 1546 C CA . VAL A 1 201 ? 2.797 -8.703 0.709 1 97.94 201 VAL A CA 1
ATOM 1547 C C . VAL A 1 201 ? 1.649 -8.062 1.489 1 97.94 201 VAL A C 1
ATOM 1549 O O . VAL A 1 201 ? 1.653 -6.855 1.734 1 97.94 201 VAL A O 1
ATOM 1552 N N . GLY A 1 202 ? 0.726 -8.906 1.855 1 97.88 202 GLY A N 1
ATOM 1553 C CA . GLY A 1 202 ? -0.434 -8.438 2.598 1 97.88 202 GLY A CA 1
ATOM 1554 C C . GLY A 1 202 ? -1.752 -8.852 1.969 1 97.88 202 GLY A C 1
ATOM 1555 O O . GLY A 1 202 ? -1.856 -9.938 1.393 1 97.88 202 GLY A O 1
ATOM 1556 N N . ARG A 1 203 ? -2.795 -7.996 2.172 1 98 203 ARG A N 1
ATOM 1557 C CA . ARG A 1 203 ? -4.113 -8.344 1.651 1 98 203 ARG A CA 1
ATOM 1558 C C . ARG A 1 203 ? -4.781 -7.137 1 1 98 203 ARG A C 1
ATOM 1560 O O . ARG A 1 203 ? -4.484 -5.992 1.349 1 98 203 ARG A O 1
ATOM 1567 N N . LEU A 1 204 ? -5.594 -7.406 0.08 1 97.12 204 LEU A N 1
ATOM 1568 C CA . LEU A 1 204 ? -6.387 -6.359 -0.555 1 97.12 204 LEU A CA 1
ATOM 1569 C C . LEU A 1 204 ? -7.75 -6.891 -0.982 1 97.12 204 LEU A C 1
ATOM 1571 O O . LEU A 1 204 ? -7.945 -8.109 -1.082 1 97.12 204 LEU A O 1
ATOM 1575 N N . VAL A 1 205 ? -8.648 -6.047 -1.143 1 97.38 205 VAL A N 1
ATOM 1576 C CA . VAL A 1 205 ? -10.008 -6.371 -1.577 1 97.38 205 VAL A CA 1
ATOM 1577 C C . VAL A 1 205 ? -10.328 -5.629 -2.873 1 97.38 205 VAL A C 1
ATOM 1579 O O . VAL A 1 205 ? -10.133 -4.414 -2.965 1 97.38 205 VAL A O 1
ATOM 1582 N N . LEU A 1 206 ? -10.766 -6.367 -3.867 1 97.06 206 LEU A N 1
ATOM 1583 C CA . LEU A 1 206 ? -11.195 -5.773 -5.129 1 97.06 206 LEU A CA 1
ATOM 1584 C C . LEU A 1 206 ? -12.703 -5.902 -5.301 1 97.06 206 LEU A C 1
ATOM 1586 O O . LEU A 1 206 ? -13.297 -6.914 -4.91 1 97.06 206 LEU A O 1
ATOM 1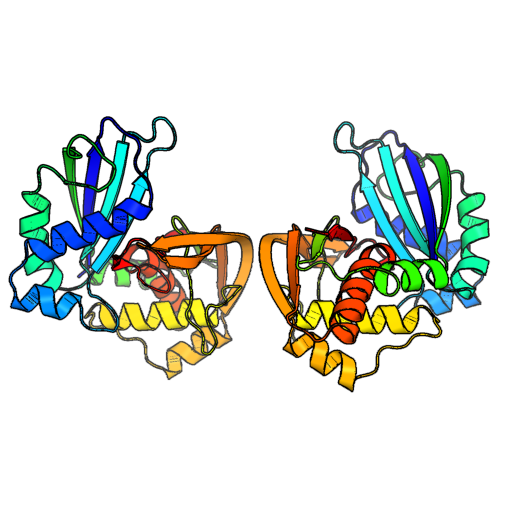590 N N . SER A 1 207 ? -13.219 -4.918 -5.871 1 95.56 207 SER A N 1
ATOM 1591 C CA . SER A 1 207 ? -14.625 -4.941 -6.27 1 95.56 207 SER A CA 1
ATOM 1592 C C . SER A 1 207 ? -14.805 -4.391 -7.684 1 95.56 207 SER A C 1
ATOM 1594 O O . SER A 1 207 ? -13.867 -3.83 -8.258 1 95.56 207 SER A O 1
ATOM 1596 N N . ALA A 1 208 ? -16.016 -4.715 -8.234 1 93.88 208 ALA A N 1
ATOM 1597 C CA . ALA A 1 208 ? -16.297 -4.223 -9.578 1 93.88 208 ALA A CA 1
ATOM 1598 C C . ALA A 1 208 ? -17.781 -3.873 -9.734 1 93.88 208 ALA A C 1
ATOM 1600 O O . ALA A 1 208 ? -18.641 -4.59 -9.227 1 93.88 208 ALA A O 1
ATOM 1601 N N . ASN A 1 209 ? -17.922 -2.709 -10.242 1 93.5 209 ASN A N 1
ATOM 1602 C CA . ASN A 1 209 ? -19.266 -2.322 -10.695 1 93.5 209 ASN A CA 1
ATOM 1603 C C . ASN A 1 209 ? -19.469 -2.631 -12.18 1 93.5 209 ASN A C 1
ATOM 1605 O O . ASN A 1 209 ? -19.109 -1.827 -13.039 1 93.5 209 ASN A O 1
ATOM 1609 N N . LEU A 1 210 ? -19.969 -3.809 -12.453 1 93.81 210 LEU A N 1
ATOM 1610 C CA . LEU A 1 210 ? -20.078 -4.332 -13.812 1 93.81 210 LEU A CA 1
ATOM 1611 C C . LEU A 1 210 ? -21.422 -5.047 -14.016 1 93.81 210 LEU A C 1
ATOM 1613 O O . LEU A 1 210 ? -22.016 -5.527 -13.047 1 93.81 210 LEU A O 1
ATOM 1617 N N . PRO A 1 211 ? -21.875 -5.086 -15.297 1 92.62 211 PRO A N 1
ATOM 1618 C CA . PRO A 1 211 ? -23 -5.984 -15.57 1 92.62 211 PRO A CA 1
ATOM 1619 C C . PRO A 1 211 ? -22.703 -7.43 -15.172 1 92.62 211 PRO A C 1
ATOM 1621 O O . PRO A 1 211 ? -21.547 -7.844 -15.156 1 92.62 211 PRO A O 1
ATOM 1624 N N . ASP A 1 212 ? -23.688 -8.203 -14.977 1 92.19 212 ASP A N 1
ATOM 1625 C CA . ASP A 1 212 ? -23.641 -9.523 -14.359 1 92.19 212 ASP A CA 1
ATOM 1626 C C . ASP A 1 212 ? -22.641 -10.422 -15.086 1 92.19 212 ASP A C 1
ATOM 1628 O O . ASP A 1 212 ? -21.75 -11.016 -14.461 1 92.19 212 ASP A O 1
ATOM 1632 N N . PRO A 1 213 ? -22.719 -10.516 -16.406 1 90.62 213 PRO A N 1
ATOM 1633 C CA . PRO A 1 213 ? -21.797 -11.445 -17.062 1 90.62 213 PRO A CA 1
ATOM 1634 C C . PRO A 1 213 ? -20.328 -11.078 -16.844 1 90.62 213 PRO A C 1
ATOM 1636 O O . PRO A 1 213 ? -19.5 -11.961 -16.641 1 90.62 213 PRO A O 1
ATOM 1639 N N . LEU A 1 214 ? -20.047 -9.781 -16.812 1 93.56 214 LEU A N 1
ATOM 1640 C CA . LEU A 1 214 ? -18.672 -9.312 -16.641 1 93.56 214 LEU A CA 1
ATOM 1641 C C . LEU A 1 214 ? -18.25 -9.438 -15.18 1 93.56 214 LEU A C 1
ATOM 1643 O O . LEU A 1 214 ? -17.078 -9.703 -14.883 1 93.56 214 LEU A O 1
ATOM 1647 N N . ALA A 1 215 ? -19.219 -9.227 -14.305 1 93.5 215 ALA A N 1
ATOM 1648 C CA . ALA A 1 215 ? -18.938 -9.375 -12.875 1 93.5 215 ALA A CA 1
ATOM 1649 C C . ALA A 1 215 ? -18.531 -10.805 -12.539 1 93.5 215 ALA A C 1
ATOM 1651 O O . ALA A 1 215 ? -17.688 -11.031 -11.68 1 93.5 215 ALA A O 1
ATOM 1652 N N . ARG A 1 216 ? -19.156 -11.734 -13.188 1 92.69 216 ARG A N 1
ATOM 1653 C CA . ARG A 1 216 ? -18.844 -13.148 -12.984 1 92.69 216 ARG A CA 1
ATOM 1654 C C . ARG A 1 216 ? -17.453 -13.477 -13.492 1 92.69 216 ARG A C 1
ATOM 1656 O O . ARG A 1 216 ? -16.703 -14.203 -12.828 1 92.69 216 ARG A O 1
ATOM 1663 N N . VAL A 1 217 ? -17.109 -12.953 -14.648 1 93 217 VAL A N 1
ATOM 1664 C CA . VAL A 1 217 ? -15.781 -13.172 -15.203 1 93 217 VAL A CA 1
ATOM 1665 C C . VAL A 1 217 ? -14.734 -12.555 -14.289 1 93 217 VAL A C 1
ATOM 1667 O O . VAL A 1 217 ? -13.695 -13.164 -14.023 1 93 217 VAL A O 1
ATOM 1670 N N . PHE A 1 218 ? -15.047 -11.383 -13.805 1 95.31 218 PHE A N 1
ATOM 1671 C CA . PHE A 1 218 ? -14.18 -10.688 -12.859 1 95.31 218 PHE A CA 1
ATOM 1672 C C . PHE A 1 218 ? -13.859 -11.578 -11.664 1 95.31 218 PHE A C 1
ATOM 1674 O O . PHE A 1 218 ? -12.695 -11.75 -11.312 1 95.31 218 PHE A O 1
ATOM 1681 N N . ARG A 1 219 ? -14.766 -12.156 -11.109 1 93.88 219 ARG A N 1
ATOM 1682 C CA . ARG A 1 219 ? -14.586 -13 -9.93 1 93.88 219 ARG A CA 1
ATOM 1683 C C . ARG A 1 219 ? -13.82 -14.273 -10.281 1 93.88 219 ARG A C 1
ATOM 1685 O O . ARG A 1 219 ? -12.977 -14.727 -9.508 1 93.88 219 ARG A O 1
ATOM 1692 N N . MET A 1 220 ? -14.172 -14.828 -11.375 1 92.19 220 MET A N 1
ATOM 1693 C CA . MET A 1 220 ? -13.508 -16.047 -11.805 1 92.19 220 MET A CA 1
ATOM 1694 C C . MET A 1 220 ? -12.016 -15.82 -12.023 1 92.19 220 MET A C 1
ATOM 1696 O O . MET A 1 220 ? -11.188 -16.641 -11.625 1 92.19 220 MET A O 1
ATOM 1700 N N . LEU A 1 221 ? -11.711 -14.703 -12.633 1 94.31 221 LEU A N 1
ATOM 1701 C CA . LEU A 1 221 ? -10.32 -14.352 -12.883 1 94.31 221 LEU A CA 1
ATOM 1702 C C . LEU A 1 221 ? -9.539 -14.25 -11.578 1 94.31 221 LEU A C 1
ATOM 1704 O O . LEU A 1 221 ? -8.453 -14.82 -11.453 1 94.31 221 LEU A O 1
ATOM 1708 N N . LEU A 1 222 ? -10.133 -13.57 -10.641 1 95.75 222 LEU A N 1
ATOM 1709 C CA . LEU A 1 222 ? -9.445 -13.383 -9.367 1 95.75 222 LEU A CA 1
ATOM 1710 C C . LEU A 1 222 ? -9.344 -14.695 -8.602 1 95.75 222 LEU A C 1
ATOM 1712 O O . LEU A 1 222 ? -8.328 -14.969 -7.957 1 95.75 222 LEU A O 1
ATOM 1716 N N . TYR A 1 223 ? -10.344 -15.492 -8.758 1 93 223 TYR A N 1
ATOM 1717 C CA . TYR A 1 223 ? -10.312 -16.797 -8.094 1 93 223 TYR A CA 1
ATOM 1718 C C . TYR A 1 223 ? -9.211 -17.672 -8.672 1 93 223 TYR A C 1
ATOM 1720 O O . TYR A 1 223 ? -8.555 -18.422 -7.938 1 93 223 TYR A O 1
ATOM 1728 N N . ALA A 1 224 ? -9.031 -17.578 -9.914 1 93 224 ALA A N 1
ATOM 1729 C CA . ALA A 1 224 ? -8.055 -18.422 -10.602 1 93 224 ALA A CA 1
ATOM 1730 C C . ALA A 1 224 ? -6.637 -18.109 -10.133 1 93 224 ALA A C 1
ATOM 1732 O O . ALA A 1 224 ? -5.727 -18.922 -10.289 1 93 224 ALA A O 1
ATOM 1733 N N . LEU A 1 225 ? -6.461 -16.953 -9.516 1 96 225 LEU A N 1
ATOM 1734 C CA . LEU A 1 225 ? -5.141 -16.578 -9.031 1 96 225 LEU A CA 1
ATOM 1735 C C . LEU A 1 225 ? -4.668 -17.516 -7.93 1 96 225 LEU A C 1
ATOM 1737 O O . LEU A 1 225 ? -3.467 -17.641 -7.684 1 96 225 LEU A O 1
ATOM 1741 N N . ARG A 1 226 ? -5.566 -18.203 -7.312 1 94.19 226 ARG A N 1
ATOM 1742 C CA . ARG A 1 226 ? -5.215 -19.188 -6.289 1 94.19 226 ARG A CA 1
ATOM 1743 C C . ARG A 1 226 ? -4.348 -20.297 -6.871 1 94.19 226 ARG A C 1
ATOM 1745 O O . ARG A 1 226 ? -3.529 -20.891 -6.164 1 94.19 226 ARG A O 1
ATOM 1752 N N . PHE A 1 227 ? -4.48 -20.453 -8.156 1 94.75 227 PHE A N 1
ATOM 1753 C CA . PHE A 1 227 ? -3.775 -21.547 -8.812 1 94.75 227 PHE A CA 1
ATOM 1754 C C . PHE A 1 227 ? -2.617 -21.016 -9.656 1 94.75 227 PHE A C 1
ATOM 1756 O O . PHE A 1 227 ? -1.531 -21.609 -9.656 1 94.75 227 PHE A O 1
ATOM 1763 N N . THR A 1 228 ? -2.836 -19.953 -10.297 1 96 228 THR A N 1
ATOM 1764 C CA . THR A 1 228 ? -1.854 -19.469 -11.266 1 96 228 THR A CA 1
ATOM 1765 C C . THR A 1 228 ? -0.787 -18.625 -10.578 1 96 228 THR A C 1
ATOM 1767 O O . THR A 1 228 ? 0.292 -18.406 -11.133 1 96 228 THR A O 1
ATOM 1770 N N . GLY A 1 229 ? -1.127 -18.109 -9.383 1 96.69 229 GLY A N 1
ATOM 1771 C CA . GLY A 1 229 ? -0.296 -17.078 -8.789 1 96.69 229 GLY A CA 1
ATOM 1772 C C . GLY A 1 229 ? -0.49 -15.719 -9.43 1 96.69 229 GLY A C 1
ATOM 1773 O O . GLY A 1 229 ? -1.266 -15.578 -10.375 1 96.69 229 GLY A O 1
ATOM 1774 N N . MET A 1 230 ? 0.251 -14.805 -8.891 1 97.19 230 MET A N 1
ATOM 1775 C CA . MET A 1 230 ? 0.089 -13.422 -9.336 1 97.19 230 MET A CA 1
ATOM 1776 C C . MET A 1 230 ? 1.443 -12.758 -9.555 1 97.19 230 MET A C 1
ATOM 1778 O O . MET A 1 230 ? 2.359 -12.93 -8.75 1 97.19 230 MET A O 1
ATOM 1782 N N . GLY A 1 231 ? 1.535 -12.055 -10.695 1 96.88 231 GLY A N 1
ATOM 1783 C CA . GLY A 1 231 ? 2.723 -11.242 -10.922 1 96.88 231 GLY A CA 1
ATOM 1784 C C . GLY A 1 231 ? 3.885 -12.031 -11.492 1 96.88 231 GLY A C 1
ATOM 1785 O O . GLY A 1 231 ? 3.682 -12.984 -12.25 1 96.88 231 GLY A O 1
ATOM 1786 N N . VAL A 1 232 ? 5.043 -11.688 -11.148 1 95.19 232 VAL A N 1
ATOM 1787 C CA . VAL A 1 232 ? 6.238 -12.258 -11.758 1 95.19 232 VAL A CA 1
ATOM 1788 C C . VAL A 1 232 ? 6.633 -13.539 -11.023 1 95.19 232 VAL A C 1
ATOM 1790 O O . VAL A 1 232 ? 6.457 -13.641 -9.805 1 95.19 232 VAL A O 1
ATOM 1793 N N . LYS A 1 233 ? 7.078 -14.5 -11.727 1 94.12 233 LYS A N 1
ATOM 1794 C CA . LYS A 1 233 ? 7.809 -15.688 -11.305 1 94.12 233 LYS A CA 1
ATOM 1795 C C . LYS A 1 233 ? 6.996 -16.516 -10.312 1 94.12 233 LYS A C 1
ATOM 1797 O O . LYS A 1 233 ? 7.5 -16.891 -9.25 1 94.12 233 LYS A O 1
ATOM 1802 N N . PRO A 1 234 ? 5.781 -16.766 -10.602 1 96.19 234 PRO A N 1
ATOM 1803 C CA . PRO A 1 234 ? 5.016 -17.641 -9.703 1 96.19 234 PRO A CA 1
ATOM 1804 C C . PRO A 1 234 ? 5.562 -19.062 -9.641 1 96.19 234 PRO A C 1
ATOM 1806 O O . PRO A 1 234 ? 5.355 -19.766 -8.648 1 96.19 234 PRO A O 1
ATOM 1809 N N . SER A 1 235 ? 6.262 -19.5 -10.656 1 95.75 235 SER A N 1
ATOM 1810 C CA . SER A 1 235 ? 6.848 -20.844 -10.664 1 95.75 235 SER A CA 1
ATOM 1811 C C . SER A 1 235 ? 8.008 -20.938 -9.68 1 95.75 235 SER A C 1
ATOM 1813 O O . SER A 1 235 ? 8.367 -22.031 -9.242 1 95.75 235 SER A O 1
ATOM 1815 N N . LEU A 1 236 ? 8.531 -19.828 -9.328 1 94.62 236 LEU A N 1
ATOM 1816 C CA . LEU A 1 236 ? 9.695 -19.828 -8.453 1 94.62 236 LEU A CA 1
ATOM 1817 C C . LEU A 1 236 ? 9.305 -19.484 -7.02 1 94.62 236 LEU A C 1
ATOM 1819 O O . LEU A 1 236 ? 10.164 -19.312 -6.156 1 94.62 236 LEU A O 1
ATOM 1823 N N . GLY A 1 237 ? 8.055 -19.297 -6.801 1 95.31 237 GLY A N 1
ATOM 1824 C CA . GLY A 1 237 ? 7.598 -19.203 -5.426 1 95.31 237 GLY A CA 1
ATOM 1825 C C . GLY A 1 237 ? 6.98 -17.859 -5.094 1 95.31 237 GLY A C 1
ATOM 1826 O O . GLY A 1 237 ? 6.473 -17.656 -3.988 1 95.31 237 GLY A O 1
ATOM 1827 N N . MET A 1 238 ? 6.988 -16.938 -6.023 1 95.44 238 MET A N 1
ATOM 1828 C CA . MET A 1 238 ? 6.422 -15.617 -5.773 1 95.44 238 MET A CA 1
ATOM 1829 C C . MET A 1 238 ? 4.934 -15.594 -6.109 1 95.44 238 MET A C 1
ATOM 1831 O O . MET A 1 238 ? 4.445 -16.453 -6.852 1 95.44 238 MET A O 1
ATOM 1835 N N . GLY A 1 239 ? 4.184 -14.711 -5.496 1 96.81 239 GLY A N 1
ATOM 1836 C CA . GLY A 1 239 ? 2.844 -14.352 -5.93 1 96.81 239 GLY A CA 1
ATOM 1837 C C . GLY A 1 239 ? 1.793 -15.375 -5.543 1 96.81 239 GLY A C 1
ATOM 1838 O O . GLY A 1 239 ? 0.762 -15.492 -6.207 1 96.81 239 GLY A O 1
ATOM 1839 N N . ALA A 1 240 ? 2.062 -16.172 -4.547 1 96.62 240 ALA A N 1
ATOM 1840 C CA . ALA A 1 240 ? 1.03 -17.078 -4.051 1 96.62 240 ALA A CA 1
ATOM 1841 C C . ALA A 1 240 ? -0.121 -16.312 -3.416 1 96.62 240 ALA A C 1
ATOM 1843 O O . ALA A 1 240 ? 0.103 -15.391 -2.623 1 96.62 240 ALA A O 1
ATOM 1844 N N . VAL A 1 241 ? -1.35 -16.75 -3.777 1 97.12 241 VAL A N 1
ATOM 1845 C CA . VAL A 1 241 ? -2.508 -15.969 -3.359 1 97.12 241 VAL A CA 1
ATOM 1846 C C . VAL A 1 241 ? -3.559 -16.891 -2.744 1 97.12 241 VAL A C 1
ATOM 1848 O O . VAL A 1 241 ? -3.807 -17.984 -3.25 1 97.12 241 VAL A O 1
ATOM 1851 N N . GLU A 1 242 ? -4.086 -16.438 -1.68 1 96.56 242 GLU A N 1
ATOM 1852 C CA . GLU A 1 242 ? -5.332 -17 -1.16 1 96.56 242 GLU A CA 1
ATOM 1853 C C . GLU A 1 242 ? -6.516 -16.078 -1.48 1 96.56 242 GLU A C 1
ATOM 1855 O O . GLU A 1 242 ? -6.41 -14.859 -1.389 1 96.56 242 GLU A O 1
ATOM 1860 N N . VAL A 1 243 ? -7.59 -16.672 -1.906 1 94.75 243 VAL A N 1
ATOM 1861 C CA . VAL A 1 243 ? -8.742 -15.883 -2.338 1 94.75 243 VAL A CA 1
ATOM 1862 C C . VAL A 1 243 ? -9.922 -16.141 -1.41 1 94.75 243 VAL A C 1
ATOM 1864 O O . VAL A 1 243 ? -10.195 -17.297 -1.054 1 94.75 243 VAL A O 1
ATOM 1867 N N . ARG A 1 244 ? -10.523 -15 -1.001 1 89.31 244 ARG A N 1
ATOM 1868 C CA . ARG A 1 244 ? -11.719 -15.109 -0.181 1 89.31 244 ARG A CA 1
ATOM 1869 C C . ARG A 1 244 ? -12.812 -14.164 -0.677 1 89.31 244 ARG A C 1
ATOM 1871 O O . ARG A 1 244 ? -12.523 -13.055 -1.128 1 89.31 244 ARG A O 1
ATOM 1878 N N . GLU A 1 245 ? -14.008 -14.68 -0.666 1 78.75 245 GLU A N 1
ATOM 1879 C CA . GLU A 1 245 ? -15.133 -13.797 -0.962 1 78.75 245 GLU A CA 1
ATOM 1880 C C . GLU A 1 245 ? -15.547 -13 0.272 1 78.75 245 GLU A C 1
ATOM 1882 O O . GLU A 1 245 ? -15.562 -13.531 1.384 1 78.75 245 GLU A O 1
ATOM 1887 N N . VAL A 1 246 ? -15.523 -11.703 0.173 1 69.06 246 VAL A N 1
ATOM 1888 C CA . VAL A 1 246 ? -15.852 -10.867 1.322 1 69.06 246 VAL A CA 1
ATOM 1889 C C . VAL A 1 246 ? -17.344 -10.523 1.308 1 69.06 246 VAL A C 1
ATOM 1891 O O . VAL A 1 246 ? -17.922 -10.305 0.242 1 69.06 246 VAL A O 1
ATOM 1894 N N . MET B 1 1 ? 7.32 31.734 9.211 1 81.81 1 MET B N 1
ATOM 1895 C CA . MET B 1 1 ? 7.438 31.281 10.594 1 81.81 1 MET B CA 1
ATOM 1896 C C . MET B 1 1 ? 6.285 30.344 10.953 1 81.81 1 MET B C 1
ATOM 1898 O O . MET B 1 1 ? 5.137 30.609 10.602 1 81.81 1 MET B O 1
ATOM 1902 N N . VAL B 1 2 ? 6.676 29.109 11.508 1 91.19 2 VAL B N 1
ATOM 1903 C CA . VAL B 1 2 ? 5.668 28.156 11.961 1 91.19 2 VAL B CA 1
ATOM 1904 C C . VAL B 1 2 ? 5.629 28.125 13.492 1 91.19 2 VAL B C 1
ATOM 1906 O O . VAL B 1 2 ? 6.676 28.094 14.141 1 91.19 2 VAL B O 1
ATOM 1909 N N . THR B 1 3 ? 4.453 28.328 14.055 1 94.75 3 THR B N 1
ATOM 1910 C CA . THR B 1 3 ? 4.262 28.188 15.492 1 94.75 3 THR B CA 1
ATOM 1911 C C . THR B 1 3 ? 3.504 26.891 15.805 1 94.75 3 THR B C 1
ATOM 1913 O O . THR B 1 3 ? 2.379 26.703 15.344 1 94.75 3 THR B O 1
ATOM 1916 N N . GLN B 1 4 ? 4.133 26.031 16.516 1 95.88 4 GLN B N 1
ATOM 1917 C CA . GLN B 1 4 ? 3.498 24.781 16.938 1 95.88 4 GLN B CA 1
ATOM 1918 C C . GLN B 1 4 ? 3.018 24.859 18.375 1 95.88 4 GLN B C 1
ATOM 1920 O O . GLN B 1 4 ? 3.797 25.172 19.281 1 95.88 4 GLN B O 1
ATOM 1925 N N . VAL B 1 5 ? 1.785 24.609 18.578 1 97.75 5 VAL B N 1
ATOM 1926 C CA . VAL B 1 5 ? 1.18 24.625 19.906 1 97.75 5 VAL B CA 1
ATOM 1927 C C . VAL B 1 5 ? 0.735 23.219 20.297 1 97.75 5 VAL B C 1
ATOM 1929 O O . VAL B 1 5 ? 0.032 22.547 19.531 1 97.75 5 VAL B O 1
ATOM 1932 N N . GLN B 1 6 ? 1.142 22.719 21.406 1 97.38 6 GLN B N 1
ATOM 1933 C CA . GLN B 1 6 ? 0.73 21.406 21.922 1 97.38 6 GLN B CA 1
ATOM 1934 C C . GLN B 1 6 ? -0.115 21.547 23.188 1 97.38 6 GLN B C 1
ATOM 1936 O O . GLN B 1 6 ? 0.301 22.203 24.141 1 97.38 6 GLN B O 1
ATOM 1941 N N . LEU B 1 7 ? -1.26 21.031 23.141 1 97.31 7 LEU B N 1
ATOM 1942 C CA . LEU B 1 7 ? -2.168 21.047 24.281 1 97.31 7 LEU B CA 1
ATOM 1943 C C . LEU B 1 7 ? -2.395 19.641 24.828 1 97.31 7 LEU B C 1
ATOM 1945 O O . LEU B 1 7 ? -2.766 18.734 24.078 1 97.31 7 LEU B O 1
ATOM 1949 N N . GLU B 1 8 ? -2.15 19.406 26 1 96.56 8 GLU B N 1
ATOM 1950 C CA . GLU B 1 8 ? -2.525 18.172 26.672 1 96.56 8 GLU B CA 1
ATOM 1951 C C . GLU B 1 8 ? -3.963 18.219 27.172 1 96.56 8 GLU B C 1
ATOM 1953 O O . GLU B 1 8 ? -4.32 19.125 27.938 1 96.56 8 GLU B O 1
ATOM 1958 N N . LEU B 1 9 ? -4.723 17.281 26.766 1 96.12 9 LEU B N 1
ATOM 1959 C CA . LEU B 1 9 ? -6.137 17.25 27.125 1 96.12 9 LEU B CA 1
ATOM 1960 C C . LEU B 1 9 ? -6.461 16.031 27.969 1 96.12 9 LEU B C 1
ATOM 1962 O O . LEU B 1 9 ? -5.84 14.977 27.828 1 96.12 9 LEU B O 1
ATOM 1966 N N . THR B 1 10 ? -7.43 16.172 28.859 1 95.19 10 THR B N 1
ATOM 1967 C CA . THR B 1 10 ? -7.949 15.055 29.641 1 95.19 10 THR B CA 1
ATOM 1968 C C . THR B 1 10 ? -9.477 15.086 29.688 1 95.19 10 THR B C 1
ATOM 1970 O O . THR B 1 10 ? -10.078 16.156 29.625 1 95.19 10 THR B O 1
ATOM 1973 N N . SER B 1 11 ? -10.008 13.945 29.656 1 93.5 11 SER B N 1
ATOM 1974 C CA . SER B 1 11 ? -11.453 13.789 29.781 1 93.5 11 SER B CA 1
ATOM 1975 C C . SER B 1 11 ? -11.812 12.516 30.531 1 93.5 11 SER B C 1
ATOM 1977 O O . SER B 1 11 ? -10.961 11.648 30.734 1 93.5 11 SER B O 1
ATOM 1979 N N . GLN B 1 12 ? -13.039 12.492 31 1 90.5 12 GLN B N 1
ATOM 1980 C CA . GLN B 1 12 ? -13.523 11.289 31.672 1 90.5 12 GLN B CA 1
ATOM 1981 C C . GLN B 1 12 ? -13.836 10.188 30.672 1 90.5 12 GLN B C 1
ATOM 1983 O O . GLN B 1 12 ? -13.859 9.008 31.031 1 90.5 12 GLN B O 1
ATOM 1988 N N . GLN B 1 13 ? -14.109 10.602 29.516 1 90.88 13 GLN B N 1
ATOM 1989 C CA . GLN B 1 13 ? -14.391 9.664 28.422 1 90.88 13 GLN B CA 1
ATOM 1990 C C . GLN B 1 13 ? -13.258 9.648 27.406 1 90.88 13 GLN B C 1
ATOM 1992 O O . GLN B 1 13 ? -12.508 10.617 27.297 1 90.88 13 GLN B O 1
ATOM 1997 N N . PRO B 1 14 ? -13.203 8.562 26.688 1 91.19 14 PRO B N 1
ATOM 1998 C CA . PRO B 1 14 ? -12.094 8.438 25.75 1 91.19 14 PRO B CA 1
ATOM 1999 C C . PRO B 1 14 ? -12.219 9.391 24.547 1 91.19 14 PRO B C 1
ATOM 2001 O O . PRO B 1 14 ? -13.328 9.656 24.094 1 91.19 14 PRO B O 1
ATOM 2004 N N . PHE B 1 15 ? -11.062 9.836 24.047 1 91.69 15 PHE B N 1
ATOM 2005 C CA . PHE B 1 15 ? -10.984 10.672 22.859 1 91.69 15 PHE B CA 1
ATOM 2006 C C . PHE B 1 15 ? -10.984 9.812 21.594 1 91.69 15 PHE B C 1
ATOM 2008 O O . PHE B 1 15 ? -10.633 8.633 21.641 1 91.69 15 PHE B O 1
ATOM 2015 N N . SER B 1 16 ? -11.438 10.453 20.5 1 85.5 16 SER B N 1
ATOM 2016 C CA . SER B 1 16 ? -11.336 9.883 19.156 1 85.5 16 SER B CA 1
ATOM 2017 C C . SER B 1 16 ? -10.75 10.883 18.172 1 85.5 16 SER B C 1
ATOM 2019 O O . SER B 1 16 ? -10.781 12.094 18.422 1 85.5 16 SER B O 1
ATOM 2021 N N . PHE B 1 17 ? -10.25 10.43 17.062 1 82.81 17 PHE B N 1
ATOM 2022 C CA . PHE B 1 17 ? -9.68 11.305 16.047 1 82.81 17 PHE B CA 1
ATOM 2023 C C . PHE B 1 17 ? -10.734 12.25 15.477 1 82.81 17 PHE B C 1
ATOM 2025 O O . PHE B 1 17 ? -10.422 13.359 15.055 1 82.81 17 PHE B O 1
ATOM 2032 N N . SER B 1 18 ? -11.945 11.828 15.625 1 81.94 18 SER B N 1
ATOM 2033 C CA . SER B 1 18 ? -13.031 12.609 15.055 1 81.94 18 SER B CA 1
ATOM 2034 C C . SER B 1 18 ? -13.273 13.883 15.859 1 81.94 18 SER B C 1
ATOM 2036 O O . SER B 1 18 ? -13.922 14.812 15.375 1 81.94 18 SER B O 1
ATOM 2038 N N . HIS B 1 19 ? -12.664 13.914 17.016 1 91.44 19 HIS B N 1
ATOM 2039 C CA . HIS B 1 19 ? -12.812 15.102 17.844 1 91.44 19 HIS B CA 1
ATOM 2040 C C . HIS B 1 19 ? -11.984 16.266 17.297 1 91.44 19 HIS B C 1
ATOM 2042 O O . HIS B 1 19 ? -12.203 17.422 17.672 1 91.44 19 HIS B O 1
ATOM 2048 N N . ALA B 1 20 ? -11.078 15.898 16.375 1 92.69 20 ALA B N 1
ATOM 2049 C CA . ALA B 1 20 ? -10.227 16.938 15.812 1 92.69 20 ALA B CA 1
ATOM 2050 C C . ALA B 1 20 ? -11.062 17.984 15.078 1 92.69 20 ALA B C 1
ATOM 2052 O O . ALA B 1 20 ? -10.766 19.188 15.148 1 92.69 20 ALA B O 1
ATOM 2053 N N . PHE B 1 21 ? -12.07 17.578 14.461 1 91.81 21 PHE B N 1
ATOM 2054 C CA . PHE B 1 21 ? -12.953 18.5 13.75 1 91.81 21 PHE B CA 1
ATOM 2055 C C . PHE B 1 21 ? -13.633 19.453 14.727 1 91.81 21 PHE B C 1
ATOM 2057 O O . PHE B 1 21 ? -13.672 20.672 14.492 1 91.81 21 PHE B O 1
ATOM 2064 N N . ALA B 1 22 ? -14.125 18.922 15.742 1 92.75 22 ALA B N 1
ATOM 2065 C CA . ALA B 1 22 ? -14.797 19.734 16.75 1 92.75 22 ALA B CA 1
ATOM 2066 C C . ALA B 1 22 ? -13.82 20.703 17.406 1 92.75 22 ALA B C 1
ATOM 2068 O O . ALA B 1 22 ? -14.195 21.828 17.734 1 92.75 22 ALA B O 1
ATOM 2069 N N . LEU B 1 23 ? -12.672 20.266 17.609 1 94.5 23 LEU B N 1
ATOM 2070 C CA . LEU B 1 23 ? -11.641 21.125 18.172 1 94.5 23 LEU B CA 1
ATOM 2071 C C . LEU B 1 23 ? -11.367 22.312 17.25 1 94.5 23 LEU B C 1
ATOM 2073 O O . LEU B 1 23 ? -11.297 23.453 17.703 1 94.5 23 LEU B O 1
ATOM 2077 N N . PHE B 1 24 ? -11.273 22.047 15.984 1 93.94 24 PHE B N 1
ATOM 2078 C CA . PHE B 1 24 ? -11.039 23.094 15.008 1 93.94 24 PHE B CA 1
ATOM 2079 C C . PHE B 1 24 ? -12.203 24.094 14.992 1 93.94 24 PHE B C 1
ATOM 2081 O O . PHE B 1 24 ? -11.992 25.297 14.984 1 93.94 24 PHE B O 1
ATOM 2088 N N . CYS B 1 25 ? -13.406 23.594 15.039 1 92.38 25 CYS B N 1
ATOM 2089 C CA . CYS B 1 25 ? -14.578 24.453 15.039 1 92.38 25 CYS B CA 1
ATOM 2090 C C . CYS B 1 25 ? -14.602 25.344 16.266 1 92.38 25 CYS B C 1
ATOM 2092 O O . CYS B 1 25 ? -14.922 26.531 16.172 1 92.38 25 CYS B O 1
ATOM 2094 N N . SER B 1 26 ? -14.289 24.75 17.344 1 93.25 26 SER B N 1
ATOM 2095 C CA . SER B 1 26 ? -14.258 25.5 18.578 1 93.25 26 SER B CA 1
ATOM 2096 C C . SER B 1 26 ? -13.258 26.656 18.5 1 93.25 26 SER B C 1
ATOM 2098 O O . SER B 1 26 ? -13.562 27.781 18.906 1 93.25 26 SER B O 1
ATOM 2100 N N . LEU B 1 27 ? -12.141 26.375 17.922 1 93.69 27 LEU B N 1
ATOM 2101 C CA . LEU B 1 27 ? -11.102 27.391 17.766 1 93.69 27 LEU B CA 1
ATOM 2102 C C . LEU B 1 27 ? -11.547 28.484 16.797 1 93.69 27 LEU B C 1
ATOM 2104 O O . LEU B 1 27 ? -11.445 29.672 17.094 1 93.69 27 LEU B O 1
ATOM 2108 N N . ALA B 1 28 ? -12.086 28.047 15.695 1 93.88 28 ALA B N 1
ATOM 2109 C CA . ALA B 1 28 ? -12.531 28.969 14.664 1 93.88 28 ALA B CA 1
ATOM 2110 C C . ALA B 1 28 ? -13.625 29.891 15.188 1 93.88 28 ALA B C 1
ATOM 2112 O O . ALA B 1 28 ? -13.625 31.094 14.898 1 93.88 28 ALA B O 1
ATOM 2113 N N . ASN B 1 29 ? -14.484 29.359 16.016 1 93.5 29 ASN B N 1
ATOM 2114 C CA . ASN B 1 29 ? -15.625 30.109 16.531 1 93.5 29 ASN B CA 1
ATOM 2115 C C . ASN B 1 29 ? -15.18 31.188 17.516 1 93.5 29 ASN B C 1
ATOM 2117 O O . ASN B 1 29 ? -15.93 32.125 17.812 1 93.5 29 ASN B O 1
ATOM 2121 N N . ARG B 1 30 ? -14.039 31.109 18.016 1 94.31 30 ARG B N 1
ATOM 2122 C CA . ARG B 1 30 ? -13.531 32.062 19 1 94.31 30 ARG B CA 1
ATOM 2123 C C . ARG B 1 30 ? -12.758 33.188 18.344 1 94.31 30 ARG B C 1
ATOM 2125 O O . ARG B 1 30 ? -12.328 34.125 19 1 94.31 30 ARG B O 1
ATOM 2132 N N . THR B 1 31 ? -12.617 33.031 17.047 1 94.5 31 THR B N 1
ATOM 2133 C CA . THR B 1 31 ? -11.945 34.094 16.312 1 94.5 31 THR B CA 1
ATOM 2134 C C . THR B 1 31 ? -12.953 35.125 15.836 1 94.5 31 THR B C 1
ATOM 2136 O O . THR B 1 31 ? -14.164 34.938 15.984 1 94.5 31 THR B O 1
ATOM 2139 N N . GLY B 1 32 ? -12.43 36.281 15.375 1 93 32 GLY B N 1
ATOM 2140 C CA . GLY B 1 32 ? -13.297 37.281 14.781 1 93 32 GLY B CA 1
ATOM 2141 C C . GLY B 1 32 ? -14 36.812 13.523 1 93 32 GLY B C 1
ATOM 2142 O O . GLY B 1 32 ? -13.516 35.906 12.844 1 93 32 GLY B O 1
ATOM 2143 N N . ALA B 1 33 ? -15.047 37.469 13.188 1 93.69 33 ALA B N 1
ATOM 2144 C CA . ALA B 1 33 ? -15.898 37.031 12.078 1 93.69 33 ALA B CA 1
ATOM 2145 C C . ALA B 1 33 ? -15.133 37.031 10.758 1 93.69 33 ALA B C 1
ATOM 2147 O O . ALA B 1 33 ? -15.266 36.125 9.953 1 93.69 33 ALA B O 1
ATOM 2148 N N . LYS B 1 34 ? -14.383 38.031 10.602 1 93.94 34 LYS B N 1
ATOM 2149 C CA . LYS B 1 34 ? -13.641 38.156 9.352 1 93.94 34 LYS B CA 1
ATOM 2150 C C . LYS B 1 34 ? -12.648 37 9.188 1 93.94 34 LYS B C 1
ATOM 2152 O O . LYS B 1 34 ? -12.57 36.375 8.125 1 93.94 34 LYS B O 1
ATOM 2157 N N . TYR B 1 35 ? -11.953 36.719 10.211 1 94.19 35 TYR B N 1
ATOM 2158 C CA . TYR B 1 35 ? -10.953 35.656 10.133 1 94.19 35 TYR B CA 1
ATOM 2159 C C . TYR B 1 35 ? -11.625 34.281 10.055 1 94.19 35 TYR B C 1
ATOM 2161 O O . TYR B 1 35 ? -11.156 33.406 9.336 1 94.19 35 TYR B O 1
ATOM 2169 N N . ARG B 1 36 ? -12.68 34.156 10.734 1 94.12 36 ARG B N 1
ATOM 2170 C CA . ARG B 1 36 ? -13.438 32.906 10.688 1 94.12 36 ARG B CA 1
ATOM 2171 C C . ARG B 1 36 ? -13.891 32.594 9.266 1 94.12 36 ARG B C 1
ATOM 2173 O O . ARG B 1 36 ? -13.812 31.453 8.82 1 94.12 36 ARG B O 1
ATOM 2180 N N . GLU B 1 37 ? -14.297 33.594 8.609 1 92.88 37 GLU B N 1
ATOM 2181 C CA . GLU B 1 37 ? -14.742 33.438 7.223 1 92.88 37 GLU B CA 1
ATOM 2182 C C . GLU B 1 37 ? -13.57 33.062 6.312 1 92.88 37 GLU B C 1
ATOM 2184 O O . GLU B 1 37 ? -13.742 32.281 5.379 1 92.88 37 GLU B O 1
ATOM 2189 N N . SER B 1 38 ? -12.477 33.594 6.617 1 91.88 38 SER B N 1
ATOM 2190 C CA . SER B 1 38 ? -11.289 33.281 5.82 1 91.88 38 SER B CA 1
ATOM 2191 C C . SER B 1 38 ? -10.891 31.797 5.977 1 91.88 38 SER B C 1
ATOM 2193 O O . SER B 1 38 ? -10.398 31.188 5.027 1 91.88 38 SER B O 1
ATOM 2195 N N . LEU B 1 39 ? -11.078 31.219 7.148 1 92.31 39 LEU B N 1
ATOM 2196 C CA . LEU B 1 39 ? -10.727 29.828 7.434 1 92.31 39 LEU B CA 1
ATOM 2197 C C . LEU B 1 39 ? -11.664 28.875 6.707 1 92.31 39 LEU B C 1
ATOM 2199 O O . LEU B 1 39 ? -11.344 27.688 6.539 1 92.31 39 LEU B O 1
ATOM 2203 N N . ARG B 1 40 ? -12.766 29.375 6.254 1 88.94 40 ARG B N 1
ATOM 2204 C CA . ARG B 1 40 ? -13.773 28.531 5.625 1 88.94 40 ARG B CA 1
ATOM 2205 C C . ARG B 1 40 ? -13.602 28.516 4.109 1 88.94 40 ARG B C 1
ATOM 2207 O O . ARG B 1 40 ? -14.195 27.688 3.42 1 88.94 40 ARG B O 1
ATOM 2214 N N . LYS B 1 41 ? -12.883 29.484 3.658 1 88 41 LYS B N 1
ATOM 2215 C CA . LYS B 1 41 ? -12.648 29.531 2.219 1 88 41 LYS B CA 1
ATOM 2216 C C . LYS B 1 41 ? -11.898 28.297 1.735 1 88 41 LYS B C 1
ATOM 2218 O O . LYS B 1 41 ? -11.062 27.75 2.461 1 88 41 LYS B O 1
ATOM 2223 N N . PRO B 1 42 ? -12.281 27.891 0.531 1 85.06 42 PRO B N 1
ATOM 2224 C CA . PRO B 1 42 ? -11.562 26.734 -0.019 1 85.06 42 PRO B CA 1
ATOM 2225 C C . PRO B 1 42 ? -10.086 27.016 -0.267 1 85.06 42 PRO B C 1
ATOM 2227 O O . PRO B 1 42 ? -9.695 28.172 -0.444 1 85.06 42 PRO B O 1
ATOM 2230 N N . GLY B 1 43 ? -9.242 25.859 -0.307 1 84.62 43 GLY B N 1
ATOM 2231 C CA . GLY B 1 43 ? -7.816 26 -0.539 1 84.62 43 GLY B CA 1
ATOM 2232 C C . GLY B 1 43 ? -6.977 25.594 0.658 1 84.62 43 GLY B C 1
ATOM 2233 O O . GLY B 1 43 ? -7.484 24.984 1.598 1 84.62 43 GLY B O 1
ATOM 2234 N N . LEU B 1 44 ? -5.688 25.969 0.54 1 89.12 44 LEU B N 1
ATOM 2235 C CA . LEU B 1 44 ? -4.777 25.625 1.627 1 89.12 44 LEU B CA 1
ATOM 2236 C C . LEU B 1 44 ? -5 26.547 2.83 1 89.12 44 LEU B C 1
ATOM 2238 O O . LEU B 1 44 ? -5.035 27.766 2.689 1 89.12 44 LEU B O 1
ATOM 2242 N N . LYS B 1 45 ? -5.23 25.969 3.928 1 89.81 45 LYS B N 1
ATOM 2243 C CA . LYS B 1 45 ? -5.449 26.719 5.156 1 89.81 45 LYS B CA 1
ATOM 2244 C C . LYS B 1 45 ? -4.133 26.984 5.883 1 89.81 45 LYS B C 1
ATOM 2246 O O . LYS B 1 45 ? -3.207 26.172 5.812 1 89.81 45 LYS B O 1
ATOM 2251 N N . PRO B 1 46 ? -4.105 28.078 6.609 1 93.19 46 PRO B N 1
ATOM 2252 C CA . PRO B 1 46 ? -2.875 28.422 7.324 1 93.19 46 PRO B CA 1
ATOM 2253 C C . PRO B 1 46 ? -2.771 27.75 8.688 1 93.19 46 PRO B C 1
ATOM 2255 O O . PRO B 1 46 ? -2.158 28.297 9.609 1 93.19 46 PRO B O 1
ATOM 2258 N N . VAL B 1 47 ? -3.508 26.688 8.812 1 96.38 47 VAL B N 1
ATOM 2259 C CA . VAL B 1 47 ? -3.498 25.953 10.078 1 96.38 47 VAL B CA 1
ATOM 2260 C C . VAL B 1 47 ? -3.566 24.453 9.797 1 96.38 47 VAL B C 1
ATOM 2262 O O . VAL B 1 47 ? -4.297 24.016 8.914 1 96.38 47 VAL B O 1
ATOM 2265 N N . SER B 1 48 ? -2.814 23.703 10.461 1 96.88 48 SER B N 1
ATOM 2266 C CA . SER B 1 48 ? -2.979 22.25 10.547 1 96.88 48 SER B CA 1
ATOM 2267 C C . SER B 1 48 ? -3.105 21.797 12 1 96.88 48 SER B C 1
ATOM 2269 O O . SER B 1 48 ? -2.578 22.438 12.906 1 96.88 48 SER B O 1
ATOM 2271 N N . GLN B 1 49 ? -3.801 20.781 12.227 1 97.25 49 GLN B N 1
ATOM 2272 C CA . GLN B 1 49 ? -3.941 20.266 13.586 1 97.25 49 GLN B CA 1
ATOM 2273 C C . GLN B 1 49 ? -4.277 18.781 13.594 1 97.25 49 GLN B C 1
ATOM 2275 O O . GLN B 1 49 ? -4.793 18.25 12.609 1 97.25 49 GLN B O 1
ATOM 2280 N N . TYR B 1 50 ? -3.992 18.172 14.656 1 95.5 50 TYR B N 1
ATOM 2281 C CA . TYR B 1 50 ? -4.391 16.781 14.852 1 95.5 50 TYR B CA 1
ATOM 2282 C C . TYR B 1 50 ? -4.484 16.438 16.328 1 95.5 50 TYR B C 1
ATOM 2284 O O . TYR B 1 50 ? -3.969 17.172 17.172 1 95.5 50 TYR B O 1
ATOM 2292 N N . LEU B 1 51 ? -5.277 15.406 16.625 1 94.69 51 LEU B N 1
ATOM 2293 C CA . LEU B 1 51 ? -5.473 14.883 17.984 1 94.69 51 LEU B CA 1
ATOM 2294 C C . LEU B 1 51 ? -4.93 13.469 18.094 1 94.69 51 LEU B C 1
ATOM 2296 O O . LEU B 1 51 ? -5.242 12.609 17.266 1 94.69 51 LEU B O 1
ATOM 2300 N N . PHE B 1 52 ? -4.121 13.312 19.031 1 90.56 52 PHE B N 1
ATOM 2301 C CA . PHE B 1 52 ? -3.547 12 19.281 1 90.56 52 PHE B CA 1
ATOM 2302 C C . PHE B 1 52 ? -3.965 11.477 20.656 1 90.56 52 PHE B C 1
ATOM 2304 O O . PHE B 1 52 ? -3.381 11.852 21.672 1 90.56 52 PHE B O 1
ATOM 2311 N N . PRO B 1 53 ? -4.926 10.555 20.578 1 90.94 53 PRO B N 1
ATOM 2312 C CA . PRO B 1 53 ? -5.348 9.984 21.859 1 90.94 53 PRO B CA 1
ATOM 2313 C C . PRO B 1 53 ? -4.309 9.039 22.453 1 90.94 53 PRO B C 1
ATOM 2315 O O . PRO B 1 53 ? -3.625 8.328 21.703 1 90.94 53 PRO B O 1
ATOM 2318 N N . ASN B 1 54 ? -4.148 9.094 23.75 1 87.38 54 ASN B N 1
ATOM 2319 C CA . ASN B 1 54 ? -3.268 8.148 24.422 1 87.38 54 ASN B CA 1
ATOM 2320 C C . ASN B 1 54 ? -3.783 6.719 24.297 1 87.38 54 ASN B C 1
ATOM 2322 O O . ASN B 1 54 ? -4.977 6.469 24.484 1 87.38 54 ASN B O 1
ATOM 2326 N N . ALA B 1 55 ? -2.93 5.812 24.031 1 76.62 55 ALA B N 1
ATOM 2327 C CA . ALA B 1 55 ? -3.297 4.426 23.75 1 76.62 55 ALA B CA 1
ATOM 2328 C C . ALA B 1 55 ? -3.723 3.705 25.016 1 76.62 55 ALA B C 1
ATOM 2330 O O . ALA B 1 55 ? -4.535 2.781 24.984 1 76.62 55 ALA B O 1
ATOM 2331 N N . GLU B 1 56 ? -3.164 4.062 26.125 1 79.69 56 GLU B N 1
ATOM 2332 C CA . GLU B 1 56 ? -3.375 3.328 27.359 1 79.69 56 GLU B CA 1
ATOM 2333 C C . GLU B 1 56 ? -4.789 3.541 27.906 1 79.69 56 GLU B C 1
ATOM 2335 O O . GLU B 1 56 ? -5.504 2.578 28.172 1 79.69 56 GLU B O 1
ATOM 2340 N N . ASP B 1 57 ? -5.246 4.723 28.094 1 78.06 57 ASP B N 1
ATOM 2341 C CA . ASP B 1 57 ? -6.531 4.961 28.734 1 78.06 57 ASP B CA 1
ATOM 2342 C C . ASP B 1 57 ? -7.512 5.637 27.781 1 78.06 57 ASP B C 1
ATOM 2344 O O . ASP B 1 57 ? -8.719 5.629 28.016 1 78.06 57 ASP B O 1
ATOM 2348 N N . GLY B 1 58 ? -7.074 6.16 26.719 1 84.94 58 GLY B N 1
ATOM 2349 C CA . GLY B 1 58 ? -7.91 6.887 25.781 1 84.94 58 GLY B CA 1
ATOM 2350 C C . GLY B 1 58 ? -8.531 8.141 26.375 1 84.94 58 GLY B C 1
ATOM 2351 O O . GLY B 1 58 ? -9.18 8.906 25.672 1 84.94 58 GLY B O 1
ATOM 2352 N N . CYS B 1 59 ? -8.281 8.414 27.688 1 91.81 59 CYS B N 1
ATOM 2353 C CA . CYS B 1 59 ? -8.891 9.539 28.375 1 91.81 59 CYS B CA 1
ATOM 2354 C C . CYS B 1 59 ? -7.949 10.734 28.406 1 91.81 59 CYS B C 1
ATOM 2356 O O . CYS B 1 59 ? -8.305 11.797 28.922 1 91.81 59 CYS B O 1
ATOM 2358 N N . SER B 1 60 ? -6.852 10.578 27.906 1 93.88 60 SER B N 1
ATOM 2359 C CA . SER B 1 60 ? -5.918 11.672 27.672 1 93.88 60 SER B CA 1
ATOM 2360 C C . SER B 1 60 ? -5.52 11.742 26.203 1 93.88 60 SER B C 1
ATOM 2362 O O . SER B 1 60 ? -5.566 10.734 25.484 1 93.88 60 SER B O 1
ATOM 2364 N N . ALA B 1 61 ? -5.238 12.984 25.797 1 94.69 61 ALA B N 1
ATOM 2365 C CA . ALA B 1 61 ? -4.852 13.172 24.391 1 94.69 61 ALA B CA 1
ATOM 2366 C C . ALA B 1 61 ? -3.967 14.398 24.234 1 94.69 61 ALA B C 1
ATOM 2368 O O . ALA B 1 61 ? -3.922 15.266 25.109 1 94.69 61 ALA B O 1
ATOM 2369 N N . VAL B 1 62 ? -3.256 14.398 23.219 1 94.88 62 VAL B N 1
ATOM 2370 C CA . VAL B 1 62 ? -2.457 15.562 22.859 1 94.88 62 VAL B CA 1
ATOM 2371 C C . VAL B 1 62 ? -2.967 16.156 21.547 1 94.88 62 VAL B C 1
ATOM 2373 O O . VAL B 1 62 ? -3.072 15.453 20.547 1 94.88 62 VAL B O 1
ATOM 2376 N N . GLN B 1 63 ? -3.346 17.375 21.609 1 96.5 63 GLN B N 1
ATOM 2377 C CA . GLN B 1 63 ? -3.652 18.141 20.406 1 96.5 63 GLN B CA 1
ATOM 2378 C C . GLN B 1 63 ? -2.451 18.953 19.953 1 96.5 63 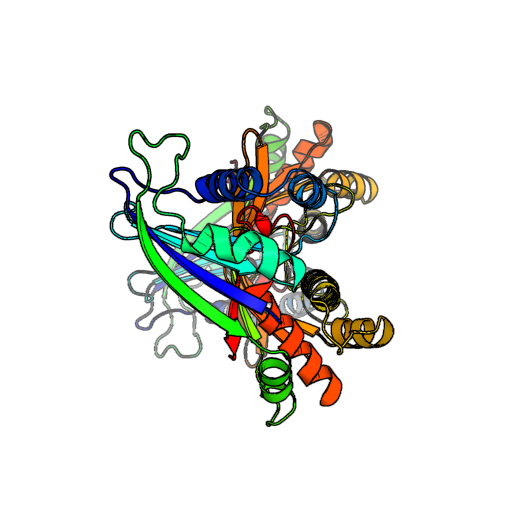GLN B C 1
ATOM 2380 O O . GLN B 1 63 ? -1.836 19.656 20.75 1 96.5 63 GLN B O 1
ATOM 2385 N N . VAL B 1 64 ? -2.113 18.828 18.719 1 97.19 64 VAL B N 1
ATOM 2386 C CA . VAL B 1 64 ? -1.062 19.641 18.141 1 97.19 64 VAL B CA 1
ATOM 2387 C C . VAL B 1 64 ? -1.657 20.562 17.078 1 97.19 64 VAL B C 1
ATOM 2389 O O . VAL B 1 64 ? -2.326 20.109 16.156 1 97.19 64 VAL B O 1
ATOM 2392 N N . VAL B 1 65 ? -1.434 21.875 17.281 1 97.81 65 VAL B N 1
ATOM 2393 C CA . VAL B 1 65 ? -1.891 22.891 16.328 1 97.81 65 VAL B CA 1
ATOM 2394 C C . VAL B 1 65 ? -0.689 23.625 15.734 1 97.81 65 VAL B C 1
ATOM 2396 O O . VAL B 1 65 ? 0.124 24.188 16.469 1 97.81 65 VAL B O 1
ATOM 2399 N N . ASN B 1 66 ? -0.649 23.594 14.422 1 97.25 66 ASN B N 1
ATOM 2400 C CA . ASN B 1 66 ? 0.415 24.312 13.727 1 97.25 66 ASN B CA 1
ATOM 2401 C C . ASN B 1 66 ? -0.107 25.562 13.055 1 97.25 66 ASN B C 1
ATOM 2403 O O . ASN B 1 66 ? -0.961 25.5 12.164 1 97.25 66 ASN B O 1
ATOM 2407 N N . LEU B 1 67 ? 0.356 26.688 13.539 1 96.88 67 LEU B N 1
ATOM 2408 C CA . LEU B 1 67 ? 0.075 27.984 12.906 1 96.88 67 LEU B CA 1
ATOM 2409 C C . LEU B 1 67 ? 1.124 28.312 11.852 1 96.88 67 LEU B C 1
ATOM 2411 O O . LEU B 1 67 ? 2.287 28.562 12.18 1 96.88 67 LEU B O 1
ATOM 2415 N N . LEU B 1 68 ? 0.694 28.406 10.617 1 95.25 68 LEU B N 1
ATOM 2416 C CA . LEU B 1 68 ? 1.624 28.25 9.508 1 95.25 68 LEU B CA 1
ATOM 2417 C C . LEU B 1 68 ? 2.01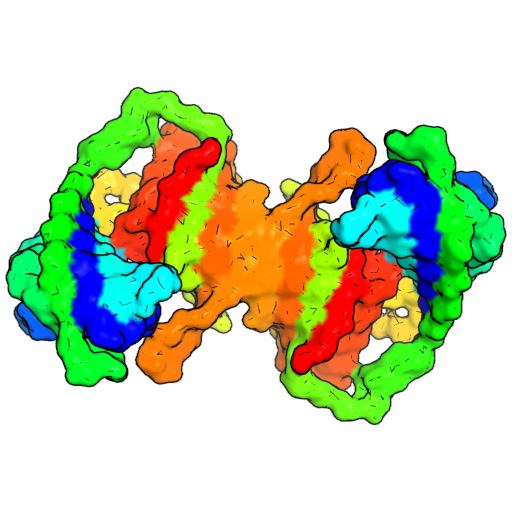 29.594 8.922 1 95.25 68 LEU B C 1
ATOM 2419 O O . LEU B 1 68 ? 2.803 29.672 7.984 1 95.25 68 LEU B O 1
ATOM 2423 N N . ASN B 1 69 ? 1.392 30.688 9.352 1 90.56 69 ASN B N 1
ATOM 2424 C CA . ASN B 1 69 ? 1.789 32.031 8.945 1 90.56 69 ASN B CA 1
ATOM 2425 C C . ASN B 1 69 ? 1.503 33.062 10.039 1 90.56 69 ASN B C 1
ATOM 2427 O O . ASN B 1 69 ? 0.937 32.719 11.078 1 90.56 69 ASN B O 1
ATOM 2431 N N . GLU B 1 70 ? 1.846 34.281 9.75 1 89.88 70 GLU B N 1
ATOM 2432 C CA . GLU B 1 70 ? 1.753 35.344 10.75 1 89.88 70 GLU B CA 1
ATOM 2433 C C . GLU B 1 70 ? 0.298 35.656 11.094 1 89.88 70 GLU B C 1
ATOM 2435 O O . GLU B 1 70 ? -0.025 35.938 12.25 1 89.88 70 GLU B O 1
ATOM 2440 N N . GLU B 1 71 ? -0.509 35.594 10.156 1 91.88 71 GLU B N 1
ATOM 2441 C CA . GLU B 1 71 ? -1.922 35.875 10.391 1 91.88 71 GLU B CA 1
ATOM 2442 C C . GLU B 1 71 ? -2.539 34.844 11.336 1 91.88 71 GLU B C 1
ATOM 2444 O O . GLU B 1 71 ? -3.24 35.219 12.281 1 91.88 71 GLU B O 1
ATOM 2449 N N . ALA B 1 72 ? -2.273 33.656 11.047 1 94.44 72 ALA B N 1
ATOM 2450 C CA . ALA B 1 72 ? -2.77 32.594 11.914 1 94.44 72 ALA B CA 1
ATOM 2451 C C . ALA B 1 72 ? -2.221 32.719 13.336 1 94.44 72 ALA B C 1
ATOM 2453 O O . ALA B 1 72 ? -2.955 32.562 14.312 1 94.44 72 ALA B O 1
ATOM 2454 N N . HIS B 1 73 ? -0.962 33.031 13.375 1 94.5 73 HIS B N 1
ATOM 2455 C CA . HIS B 1 73 ? -0.325 33.25 14.672 1 94.5 73 HIS B CA 1
ATOM 2456 C C . HIS B 1 73 ? -1.045 34.312 15.461 1 94.5 73 HIS B C 1
ATOM 2458 O O . HIS B 1 73 ? -1.403 34.125 16.625 1 94.5 73 HIS B O 1
ATOM 2464 N N . ASN B 1 74 ? -1.295 35.406 14.867 1 94.94 74 ASN B N 1
ATOM 2465 C CA . ASN B 1 74 ? -1.85 36.562 15.547 1 94.94 74 ASN B CA 1
ATOM 2466 C C . ASN B 1 74 ? -3.293 36.344 15.984 1 94.94 74 ASN B C 1
ATOM 2468 O O . ASN B 1 74 ? -3.711 36.781 17.047 1 94.94 74 ASN B O 1
ATOM 2472 N N . HIS B 1 75 ? -3.99 35.562 15.242 1 95.88 75 HIS B N 1
ATOM 2473 C CA . HIS B 1 75 ? -5.414 35.406 15.508 1 95.88 75 HIS B CA 1
ATOM 2474 C C . HIS B 1 75 ? -5.668 34.219 16.422 1 95.88 75 HIS B C 1
ATOM 2476 O O . HIS B 1 75 ? -6.59 34.25 17.25 1 95.88 75 HIS B O 1
ATOM 2482 N N . LEU B 1 76 ? -4.871 33.188 16.328 1 96.56 76 LEU B N 1
ATOM 2483 C CA . LEU B 1 76 ? -5.246 31.938 16.969 1 96.56 76 LEU B CA 1
ATOM 2484 C C . LEU B 1 76 ? -4.402 31.703 18.219 1 96.56 76 LEU B C 1
ATOM 2486 O O . LEU B 1 76 ? -4.871 31.094 19.172 1 96.56 76 LEU B O 1
ATOM 2490 N N . LEU B 1 77 ? -3.195 32.188 18.234 1 97.06 77 LEU B N 1
ATOM 2491 C CA . LEU B 1 77 ? -2.309 31.875 19.359 1 97.06 77 LEU B CA 1
ATOM 2492 C C . LEU B 1 77 ? -2.887 32.406 20.656 1 97.06 77 LEU B C 1
ATOM 2494 O O . LEU B 1 77 ? -2.941 31.688 21.656 1 97.06 77 LEU B O 1
ATOM 2498 N N . PRO B 1 78 ? -3.34 33.656 20.672 1 97.06 78 PRO B N 1
ATOM 2499 C CA . PRO B 1 78 ? -3.895 34.156 21.938 1 97.06 78 PRO B CA 1
ATOM 2500 C C . PRO B 1 78 ? -5.07 33.344 22.438 1 97.06 78 PRO B C 1
ATOM 2502 O O . PRO B 1 78 ? -5.258 33.188 23.641 1 97.06 78 PRO B O 1
ATOM 2505 N N . ILE B 1 79 ? -5.832 32.844 21.594 1 96.69 79 ILE B N 1
ATOM 2506 C CA . ILE B 1 79 ? -6.98 32 21.938 1 96.69 79 ILE B CA 1
ATOM 2507 C C . ILE B 1 79 ? -6.504 30.688 22.531 1 96.69 79 ILE B C 1
ATOM 2509 O O . ILE B 1 79 ? -6.992 30.25 23.578 1 96.69 79 ILE B O 1
ATOM 2513 N N . LEU B 1 80 ? -5.547 30.047 21.891 1 97.31 80 LEU B N 1
ATOM 2514 C CA . LEU B 1 80 ? -5.023 28.75 22.312 1 97.31 80 LEU B CA 1
ATOM 2515 C C . LEU B 1 80 ? -4.383 28.844 23.688 1 97.31 80 LEU B C 1
ATOM 2517 O O . LEU B 1 80 ? -4.492 27.906 24.484 1 97.31 80 LEU B O 1
ATOM 2521 N N . LEU B 1 81 ? -3.762 29.969 23.969 1 96.38 81 LEU B N 1
ATOM 2522 C CA . LEU B 1 81 ? -3.051 30.141 25.234 1 96.38 81 LEU B CA 1
ATOM 2523 C C . LEU B 1 81 ? -4.027 30.344 26.391 1 96.38 81 LEU B C 1
ATOM 2525 O O . LEU B 1 81 ? -3.686 30.094 27.547 1 96.38 81 LEU B O 1
ATOM 2529 N N . LYS B 1 82 ? -5.199 30.719 26.094 1 94.75 82 LYS B N 1
ATOM 2530 C CA . LYS B 1 82 ? -6.172 31.031 27.141 1 94.75 82 LYS B CA 1
ATOM 2531 C C . LYS B 1 82 ? -7.203 29.906 27.281 1 94.75 82 LYS B C 1
ATOM 2533 O O . LYS B 1 82 ? -8.023 29.922 28.203 1 94.75 82 LYS B O 1
ATOM 2538 N N . LEU B 1 83 ? -7.117 29 26.406 1 93.44 83 LEU B N 1
ATOM 2539 C CA . LEU B 1 83 ? -8.102 27.922 26.391 1 93.44 83 LEU B CA 1
ATOM 2540 C C . LEU B 1 83 ? -7.949 27.031 27.609 1 93.44 83 LEU B C 1
ATOM 2542 O O . LEU B 1 83 ? -6.848 26.562 27.906 1 93.44 83 LEU B O 1
ATOM 2546 N N . SER B 1 84 ? -9.047 26.812 28.344 1 93.94 84 SER B N 1
ATOM 2547 C CA . SER B 1 84 ? -8.992 25.984 29.531 1 93.94 84 SER B CA 1
ATOM 2548 C C . SER B 1 84 ? -9.789 24.688 29.344 1 93.94 84 SER B C 1
ATOM 2550 O O . SER B 1 84 ? -9.531 23.688 30.016 1 93.94 84 SER B O 1
ATOM 2552 N N . GLU B 1 85 ? -10.75 24.766 28.375 1 94.25 85 GLU B N 1
ATOM 2553 C CA . GLU B 1 85 ? -11.57 23.578 28.172 1 94.25 85 GLU B CA 1
ATOM 2554 C C . GLU B 1 85 ? -12.188 23.562 26.766 1 94.25 85 GLU B C 1
ATOM 2556 O O . GLU B 1 85 ? -12.297 24.609 26.125 1 94.25 85 GLU B O 1
ATOM 2561 N N . TYR B 1 86 ? -12.523 22.359 26.297 1 93.5 86 TYR B N 1
ATOM 2562 C CA . TYR B 1 86 ? -13.258 22.141 25.047 1 93.5 86 TYR B CA 1
ATOM 2563 C C . TYR B 1 86 ? -14.555 21.391 25.312 1 93.5 86 TYR B C 1
ATOM 2565 O O . TYR B 1 86 ? -14.578 20.406 26.031 1 93.5 86 TYR B O 1
ATOM 2573 N N . HIS B 1 87 ? -15.625 21.938 24.656 1 92.38 87 HIS B N 1
ATOM 2574 C CA . HIS B 1 87 ? -16.859 21.172 24.594 1 92.38 87 HIS B CA 1
ATOM 2575 C C . HIS B 1 87 ? -16.906 20.328 23.328 1 92.38 87 HIS B C 1
ATOM 2577 O O . HIS B 1 87 ? -17.062 20.859 22.219 1 92.38 87 HIS B O 1
ATOM 2583 N N . LEU B 1 88 ? -16.812 19.047 23.562 1 90.94 88 LEU B N 1
ATOM 2584 C CA . LEU B 1 88 ? -16.734 18.156 22.406 1 90.94 88 LEU B CA 1
ATOM 2585 C C . LEU B 1 88 ? -17.969 17.25 22.344 1 90.94 88 LEU B C 1
ATOM 2587 O O . LEU B 1 88 ? -18.484 16.828 23.375 1 90.94 88 LEU B O 1
ATOM 2591 N N . PRO B 1 89 ? -18.328 17.016 21.141 1 85.88 89 PRO B N 1
ATOM 2592 C CA . PRO B 1 89 ? -19.469 16.094 20.984 1 85.88 89 PRO B CA 1
ATOM 2593 C C . PRO B 1 89 ? -19.188 14.711 21.547 1 85.88 89 PRO B C 1
ATOM 2595 O O . PRO B 1 89 ? -18.094 14.172 21.375 1 85.88 89 PRO B O 1
ATOM 2598 N N . GLY B 1 90 ? -20.203 14.156 22.219 1 82.75 90 GLY B N 1
ATOM 2599 C CA . GLY B 1 90 ? -20.094 12.797 22.734 1 82.75 90 GLY B CA 1
ATOM 2600 C C . GLY B 1 90 ? -19.484 12.734 24.125 1 82.75 90 GLY B C 1
ATOM 2601 O O . GLY B 1 90 ? -19.516 11.68 24.766 1 82.75 90 GLY B O 1
ATOM 2602 N N . LEU B 1 91 ? -18.859 13.852 24.484 1 86.94 91 LEU B N 1
ATOM 2603 C CA . LEU B 1 91 ? -18.328 13.898 25.844 1 86.94 91 LEU B CA 1
ATOM 2604 C C . LEU B 1 91 ? -19.328 14.555 26.797 1 86.94 91 LEU B C 1
ATOM 2606 O O . LEU B 1 91 ? -19.859 15.625 26.5 1 86.94 91 LEU B O 1
ATOM 2610 N N . GLU B 1 92 ? -19.562 13.938 27.844 1 88.94 92 GLU B N 1
ATOM 2611 C CA . GLU B 1 92 ? -20.5 14.461 28.844 1 88.94 92 GLU B CA 1
ATOM 2612 C C . GLU B 1 92 ? -19.938 15.703 29.516 1 88.94 92 GLU B C 1
ATOM 2614 O O . GLU B 1 92 ? -20.656 16.672 29.766 1 88.94 92 GLU B O 1
ATOM 2619 N N . ASN B 1 93 ? -18.672 15.609 29.875 1 90.38 93 ASN B N 1
ATOM 2620 C CA . ASN B 1 93 ? -17.969 16.734 30.484 1 90.38 93 ASN B CA 1
ATOM 2621 C C . ASN B 1 93 ? -16.953 17.344 29.516 1 90.38 93 ASN B C 1
ATOM 2623 O O . ASN B 1 93 ? -16.406 16.656 28.656 1 90.38 93 ASN B O 1
ATOM 2627 N N . PRO B 1 94 ? -16.766 18.609 29.703 1 93.94 94 PRO B N 1
ATOM 2628 C CA . PRO B 1 94 ? -15.766 19.25 28.844 1 93.94 94 PRO B CA 1
ATOM 2629 C C . PRO B 1 94 ? -14.367 18.656 29.031 1 93.94 94 PRO B C 1
ATOM 2631 O O . PRO B 1 94 ? -13.992 18.281 30.141 1 93.94 94 PRO B O 1
ATOM 2634 N N . ALA B 1 95 ? -13.719 18.531 27.922 1 95.5 95 ALA B N 1
ATOM 2635 C CA . ALA B 1 95 ? -12.312 18.156 28 1 95.5 95 ALA B CA 1
ATOM 2636 C C . ALA B 1 95 ? -11.469 19.281 28.594 1 95.5 95 ALA B C 1
ATOM 2638 O O . ALA B 1 95 ? -11.625 20.453 28.203 1 95.5 95 ALA B O 1
ATOM 2639 N N . GLN B 1 96 ? -10.57 18.922 29.5 1 96.56 96 GLN B N 1
ATOM 2640 C CA . GLN B 1 96 ? -9.758 19.938 30.172 1 96.56 96 GLN B CA 1
ATOM 2641 C C . GLN B 1 96 ? -8.383 20.062 29.516 1 96.56 96 GLN B C 1
ATOM 2643 O O . GLN B 1 96 ? -7.773 19.062 29.141 1 96.56 96 GLN B O 1
ATOM 2648 N N . VAL B 1 97 ? -7.965 21.297 29.391 1 96.56 97 VAL B N 1
ATOM 2649 C CA . VAL B 1 97 ? -6.602 21.562 28.938 1 96.56 97 VAL B CA 1
ATOM 2650 C C . VAL B 1 97 ? -5.66 21.578 30.141 1 96.56 97 VAL B C 1
ATOM 2652 O O . VAL B 1 97 ? -5.77 22.453 31.016 1 96.56 97 VAL B O 1
ATOM 2655 N N . VAL B 1 98 ? -4.746 20.672 30.125 1 96 98 VAL B N 1
ATOM 2656 C CA . VAL B 1 98 ? -3.887 20.469 31.281 1 96 98 VAL B CA 1
ATOM 2657 C C . VAL B 1 98 ? -2.613 21.297 31.125 1 96 98 VAL B C 1
ATOM 2659 O O . VAL B 1 98 ? -2.08 21.812 32.125 1 96 98 VAL B O 1
ATOM 2662 N N . SER B 1 99 ? -2.111 21.344 30 1 95.94 99 SER B N 1
ATOM 2663 C CA . SER B 1 99 ? -0.886 22.078 29.734 1 95.94 99 SER B CA 1
ATOM 2664 C C . SER B 1 99 ? -0.824 22.547 28.281 1 95.94 99 SER B C 1
ATOM 2666 O O . SER B 1 99 ? -1.452 21.938 27.406 1 95.94 99 SER B O 1
ATOM 2668 N N . VAL B 1 100 ? -0.136 23.656 28.094 1 96.81 100 VAL B N 1
ATOM 2669 C CA . VAL B 1 100 ? 0.1 24.219 26.766 1 96.81 100 VAL B CA 1
ATOM 2670 C C . VAL B 1 100 ? 1.587 24.516 26.578 1 96.81 100 VAL B C 1
ATOM 2672 O O . VAL B 1 100 ? 2.232 25.047 27.484 1 96.81 100 VAL B O 1
ATOM 2675 N N . SER B 1 101 ? 2.121 24.062 25.5 1 96.81 101 SER B N 1
ATOM 2676 C CA . SER B 1 101 ? 3.498 24.391 25.141 1 96.81 101 SER B CA 1
ATOM 2677 C C . SER B 1 101 ? 3.58 24.953 23.734 1 96.81 101 SER B C 1
ATOM 2679 O O . SER B 1 101 ? 2.811 24.562 22.844 1 96.81 101 SER B O 1
ATOM 2681 N N . VAL B 1 102 ? 4.508 25.922 23.547 1 96.38 102 VAL B N 1
ATOM 2682 C CA . VAL B 1 102 ? 4.648 26.594 22.25 1 96.38 102 VAL B CA 1
ATOM 2683 C C . VAL B 1 102 ? 6.098 26.5 21.781 1 96.38 102 VAL B C 1
ATOM 2685 O O . VAL B 1 102 ? 7.027 26.688 22.562 1 96.38 102 VAL B O 1
ATOM 2688 N N . GLN B 1 103 ? 6.168 26.141 20.547 1 92.94 103 GLN B N 1
ATOM 2689 C CA . GLN B 1 103 ? 7.473 26.141 19.891 1 92.94 103 GLN B CA 1
ATOM 2690 C C . GLN B 1 103 ? 7.426 26.922 18.578 1 92.94 103 GLN B C 1
ATOM 2692 O O . GLN B 1 103 ? 6.469 26.797 17.812 1 92.94 103 GLN B O 1
ATOM 2697 N N . ARG B 1 104 ? 8.43 27.797 18.406 1 89.5 104 ARG B N 1
ATOM 2698 C CA . ARG B 1 104 ? 8.523 28.562 17.172 1 89.5 104 ARG B CA 1
ATOM 2699 C C . ARG B 1 104 ? 9.617 28 16.266 1 89.5 104 ARG B C 1
ATOM 2701 O O . ARG B 1 104 ? 10.711 27.688 16.734 1 89.5 104 ARG B O 1
ATOM 2708 N N . ILE B 1 105 ? 9.203 27.781 15.094 1 85.44 105 ILE B N 1
ATOM 2709 C CA . ILE B 1 105 ? 10.156 27.312 14.094 1 85.44 105 ILE B CA 1
ATOM 2710 C C . ILE B 1 105 ? 10.375 28.406 13.047 1 85.44 105 ILE B C 1
ATOM 2712 O O . ILE B 1 105 ? 9.5 28.656 12.219 1 85.44 105 ILE B O 1
ATOM 2716 N N . ASP B 1 106 ? 11.57 28.953 13.117 1 82.88 106 ASP B N 1
ATOM 2717 C CA . ASP B 1 106 ? 11.891 30.031 12.188 1 82.88 106 ASP B CA 1
ATOM 2718 C C . ASP B 1 106 ? 12.469 29.484 10.883 1 82.88 106 ASP B C 1
ATOM 2720 O O . ASP B 1 106 ? 13.031 28.391 10.859 1 82.88 106 ASP B O 1
ATOM 2724 N N . GLU B 1 107 ? 12.219 30.219 9.875 1 81.06 107 GLU B N 1
ATOM 2725 C CA . GLU B 1 107 ? 12.703 29.844 8.555 1 81.06 107 GLU B CA 1
ATOM 2726 C C . GLU B 1 107 ? 14.195 29.531 8.578 1 81.06 107 GLU B C 1
ATOM 2728 O O . GLU B 1 107 ? 14.648 28.594 7.918 1 81.06 107 GLU B O 1
ATOM 2733 N N . ALA B 1 108 ? 14.906 30.297 9.266 1 82.31 108 ALA B N 1
ATOM 2734 C CA . ALA B 1 108 ? 16.359 30.141 9.344 1 82.31 108 ALA B CA 1
ATOM 2735 C C . ALA B 1 108 ? 16.719 28.766 9.922 1 82.31 108 ALA B C 1
ATOM 2737 O O . ALA B 1 108 ? 17.688 28.156 9.484 1 82.31 108 ALA B O 1
ATOM 2738 N N . ILE B 1 109 ? 15.945 28.344 10.781 1 79.81 109 ILE B N 1
ATOM 2739 C CA . ILE B 1 109 ? 16.203 27.062 11.422 1 79.81 109 ILE B CA 1
ATOM 2740 C C . ILE B 1 109 ? 15.992 25.938 10.414 1 79.81 109 ILE B C 1
ATOM 2742 O O . ILE B 1 109 ? 16.812 25.031 10.312 1 79.81 109 ILE B O 1
ATOM 2746 N N . LEU B 1 110 ? 14.945 26.062 9.656 1 80.38 110 LEU B N 1
ATOM 2747 C CA . LEU B 1 110 ? 14.641 25.047 8.648 1 80.38 110 LEU B CA 1
ATOM 2748 C C . LEU B 1 110 ? 15.703 25.031 7.555 1 80.38 110 LEU B C 1
ATOM 2750 O O . LEU B 1 110 ? 16.203 23.969 7.195 1 80.38 110 LEU B O 1
ATOM 2754 N N . VAL B 1 111 ? 16.078 26.188 7.07 1 81 111 VAL B N 1
ATOM 2755 C CA . VAL B 1 111 ? 17.047 26.297 5.988 1 81 111 VAL B CA 1
ATOM 2756 C C . VAL B 1 111 ? 18.406 25.812 6.473 1 81 111 VAL B C 1
ATOM 2758 O O . VAL B 1 111 ? 19.094 25.062 5.77 1 81 111 VAL B O 1
ATOM 2761 N N . ASN B 1 112 ? 18.75 26.203 7.629 1 84.44 112 ASN B N 1
ATOM 2762 C CA . ASN B 1 112 ? 20.047 25.797 8.172 1 84.44 112 ASN B CA 1
ATOM 2763 C C . ASN B 1 112 ? 20.125 24.281 8.352 1 84.44 112 ASN B C 1
ATOM 2765 O O . ASN B 1 112 ? 21.172 23.672 8.133 1 84.44 112 ASN B O 1
ATOM 2769 N N . ARG B 1 113 ? 19.094 23.766 8.695 1 83.31 113 ARG B N 1
ATOM 2770 C CA . ARG B 1 113 ? 19.062 22.328 8.938 1 83.31 113 ARG B CA 1
ATOM 2771 C C . ARG B 1 113 ? 19.375 21.547 7.668 1 83.31 113 ARG B C 1
ATOM 2773 O O . ARG B 1 113 ? 20.094 20.547 7.707 1 83.31 113 ARG B O 1
ATOM 2780 N N . PHE B 1 114 ? 18.953 22.016 6.512 1 85.5 114 PHE B N 1
ATOM 2781 C CA . PHE B 1 114 ? 19.016 21.188 5.316 1 85.5 114 PHE B CA 1
ATOM 2782 C C . PHE B 1 114 ? 20.047 21.734 4.336 1 85.5 114 PHE B C 1
ATOM 2784 O O . PHE B 1 114 ? 20.469 21.016 3.422 1 85.5 114 PHE B O 1
ATOM 2791 N N . PHE B 1 115 ? 20.531 22.938 4.621 1 85.75 115 PHE B N 1
ATOM 2792 C CA . PHE B 1 115 ? 21.469 23.5 3.648 1 85.75 115 PHE B CA 1
ATOM 2793 C C . PHE B 1 115 ? 22.859 23.656 4.258 1 85.75 115 PHE B C 1
ATOM 2795 O O . PHE B 1 115 ? 23.812 23.969 3.551 1 85.75 115 PHE B O 1
ATOM 2802 N N . ALA B 1 116 ? 23 23.547 5.516 1 82.12 116 ALA B N 1
ATOM 2803 C CA . ALA B 1 116 ? 24.297 23.75 6.145 1 82.12 116 ALA B CA 1
ATOM 2804 C C . ALA B 1 116 ? 25.062 22.438 6.281 1 82.12 116 ALA B C 1
ATOM 2806 O O . ALA B 1 116 ? 26.297 22.422 6.332 1 82.12 116 ALA B O 1
ATOM 2807 N N . GLY B 1 117 ? 24.469 21.266 6.27 1 75.25 117 GLY B N 1
ATOM 2808 C CA . GLY B 1 117 ? 25.141 20.016 6.547 1 75.25 117 GLY B CA 1
ATOM 2809 C C . GLY B 1 117 ? 25.109 19.047 5.379 1 75.25 117 GLY B C 1
ATOM 2810 O O . GLY B 1 117 ? 24.641 19.391 4.297 1 75.25 117 GLY B O 1
ATOM 2811 N N . PRO B 1 118 ? 25.891 18.016 5.625 1 77.75 118 PRO B N 1
ATOM 2812 C CA . PRO B 1 118 ? 25.906 17 4.57 1 77.75 118 PRO B CA 1
ATOM 2813 C C . PRO B 1 118 ? 24.531 16.406 4.293 1 77.75 118 PRO B C 1
ATOM 2815 O O . PRO B 1 118 ? 23.672 16.391 5.18 1 77.75 118 PRO B O 1
ATOM 2818 N N . VAL B 1 119 ? 24.344 16.094 3.041 1 72.38 119 VAL B N 1
ATOM 2819 C CA . VAL B 1 119 ? 23.094 15.438 2.652 1 72.38 119 VAL B CA 1
ATOM 2820 C C . VAL B 1 119 ? 23.188 13.945 2.943 1 72.38 119 VAL B C 1
ATOM 2822 O O . VAL B 1 119 ? 24.078 13.258 2.422 1 72.38 119 VAL B O 1
ATOM 2825 N N . PRO B 1 120 ? 22.297 13.508 3.799 1 73.5 120 PRO B N 1
ATOM 2826 C CA . PRO B 1 120 ? 22.328 12.062 4.043 1 73.5 120 PRO B CA 1
ATOM 2827 C C . PRO B 1 120 ? 22.047 11.25 2.785 1 73.5 120 PRO B C 1
ATOM 2829 O O . PRO B 1 120 ? 21.297 11.688 1.912 1 73.5 120 PRO B O 1
ATOM 2832 N N . GLU B 1 121 ? 22.703 10.156 2.67 1 71.88 121 GLU B N 1
ATOM 2833 C CA . GLU B 1 121 ? 22.516 9.258 1.537 1 71.88 121 GLU B CA 1
ATOM 2834 C C . GLU B 1 121 ? 21.25 8.406 1.715 1 71.88 121 GLU B C 1
ATOM 2836 O O . GLU B 1 121 ? 20.781 7.773 0.766 1 71.88 121 GLU B O 1
ATOM 2841 N N . THR B 1 122 ? 20.641 8.672 2.805 1 80.38 122 THR B N 1
ATOM 2842 C CA . THR B 1 122 ? 19.531 7.781 3.117 1 80.38 122 THR B CA 1
ATOM 2843 C C . THR B 1 122 ? 18.203 8.438 2.766 1 80.38 122 THR B C 1
ATOM 2845 O O . THR B 1 122 ? 18.156 9.617 2.408 1 80.38 122 THR B O 1
ATOM 2848 N N . GLY B 1 123 ? 17.156 7.691 2.76 1 90.94 123 GLY B N 1
ATOM 2849 C CA . GLY B 1 123 ? 15.805 8.18 2.502 1 90.94 123 GLY B CA 1
ATOM 2850 C C . GLY B 1 123 ? 15.172 8.859 3.703 1 90.94 123 GLY B C 1
ATOM 2851 O O . GLY B 1 123 ? 15.82 9.016 4.742 1 90.94 123 GLY B O 1
ATOM 2852 N N . ILE B 1 124 ? 14.07 9.453 3.516 1 94.44 124 ILE B N 1
ATOM 2853 C CA . ILE B 1 124 ? 13.273 10.078 4.562 1 94.44 124 ILE B CA 1
ATOM 2854 C C . ILE B 1 124 ? 12.039 9.227 4.855 1 94.44 124 ILE B C 1
ATOM 2856 O O . ILE B 1 124 ? 11.32 8.828 3.938 1 94.44 124 ILE B O 1
ATOM 2860 N N . GLY B 1 125 ? 11.93 8.93 6.105 1 96.75 125 GLY B N 1
ATOM 2861 C CA . GLY B 1 125 ? 10.773 8.164 6.535 1 96.75 125 GLY B CA 1
ATOM 2862 C C . GLY B 1 125 ? 9.609 9.031 6.977 1 96.75 125 GLY B C 1
ATOM 2863 O O . GLY B 1 125 ? 9.805 10.016 7.691 1 96.75 125 GLY B O 1
ATOM 2864 N N . LEU B 1 126 ? 8.414 8.719 6.523 1 97.94 126 LEU B N 1
ATOM 2865 C CA . LEU B 1 126 ? 7.176 9.375 6.934 1 97.94 126 LEU B CA 1
ATOM 2866 C C . LEU B 1 126 ? 6.258 8.391 7.652 1 97.94 126 LEU B C 1
ATOM 2868 O O . LEU B 1 126 ? 5.992 7.301 7.145 1 97.94 126 LEU B O 1
ATOM 2872 N N . THR B 1 127 ? 5.848 8.711 8.781 1 97.88 127 THR B N 1
ATOM 2873 C CA . THR B 1 127 ? 4.828 7.961 9.5 1 97.88 127 THR B CA 1
ATOM 2874 C C . THR B 1 127 ? 3.533 8.766 9.602 1 97.88 127 THR B C 1
ATOM 2876 O O . THR B 1 127 ? 3.521 9.875 10.133 1 97.88 127 THR B O 1
ATOM 2879 N N . LEU B 1 128 ? 2.439 8.219 9.086 1 97.19 128 LEU B N 1
ATOM 2880 C CA . LEU B 1 128 ? 1.137 8.875 9.148 1 97.19 128 LEU B CA 1
ATOM 2881 C C . LEU B 1 128 ? 0.457 8.602 10.484 1 97.19 128 LEU B C 1
ATOM 2883 O O . LEU B 1 128 ? 0.044 7.469 10.758 1 97.19 128 LEU B O 1
ATOM 2887 N N . LEU B 1 129 ? 0.292 9.617 11.219 1 94.56 129 LEU B N 1
ATOM 2888 C CA . LEU B 1 129 ? -0.314 9.492 12.539 1 94.56 129 LEU B CA 1
ATOM 2889 C C . LEU B 1 129 ? -1.834 9.43 12.43 1 94.56 129 LEU B C 1
ATOM 2891 O O . LEU B 1 129 ? -2.494 8.82 13.281 1 94.56 129 LEU B O 1
ATOM 2895 N N . THR B 1 130 ? -2.404 10.07 11.484 1 95.12 130 THR B N 1
ATOM 2896 C CA . THR B 1 130 ? -3.814 10.031 11.117 1 95.12 130 THR B CA 1
ATOM 2897 C C . THR B 1 130 ? -3.973 9.742 9.625 1 95.12 130 THR B C 1
ATOM 2899 O O . THR B 1 130 ? -3.033 9.938 8.844 1 95.12 130 THR B O 1
ATOM 2902 N N . PRO B 1 131 ? -5.133 9.281 9.211 1 96.31 131 PRO B N 1
ATOM 2903 C CA . PRO B 1 131 ? -5.309 8.961 7.797 1 96.31 131 PRO B CA 1
ATOM 2904 C C . PRO B 1 131 ? -5.051 10.148 6.879 1 96.31 131 PRO B C 1
ATOM 2906 O O . PRO B 1 131 ? -5.492 11.266 7.172 1 96.31 131 PRO B O 1
ATOM 2909 N N . ALA B 1 132 ? -4.301 9.914 5.879 1 97.88 132 ALA B N 1
ATOM 2910 C CA . ALA B 1 132 ? -4.059 10.898 4.828 1 97.88 132 ALA B CA 1
ATOM 2911 C C . ALA B 1 132 ? -4.77 10.508 3.537 1 97.88 132 ALA B C 1
ATOM 2913 O O . ALA B 1 132 ? -5.02 9.328 3.291 1 97.88 132 ALA B O 1
ATOM 2914 N N . ALA B 1 133 ? -5.125 11.453 2.754 1 97.69 133 ALA B N 1
ATOM 2915 C CA . ALA B 1 133 ? -5.797 11.203 1.479 1 97.69 133 ALA B CA 1
ATOM 2916 C C . ALA B 1 133 ? -5.422 12.266 0.445 1 97.69 133 ALA B C 1
ATOM 2918 O O . ALA B 1 133 ? -5.176 13.422 0.793 1 97.69 133 ALA B O 1
ATOM 2919 N N . PHE B 1 134 ? -5.328 11.875 -0.754 1 98 134 PH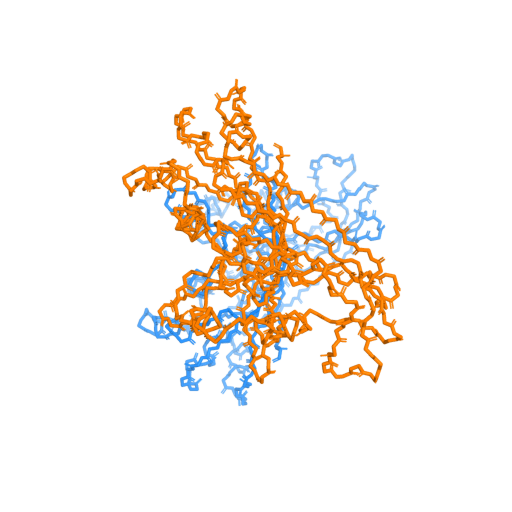E B N 1
ATOM 2920 C CA . PHE B 1 134 ? -5.137 12.797 -1.87 1 98 134 PHE B CA 1
ATOM 2921 C C . PHE B 1 134 ? -6.344 12.781 -2.799 1 98 134 PHE B C 1
ATOM 2923 O O . PHE B 1 134 ? -6.75 11.719 -3.279 1 98 134 PHE B O 1
ATOM 2930 N N . ARG B 1 135 ? -6.84 13.898 -3.004 1 95 135 ARG B N 1
ATOM 2931 C CA . ARG B 1 135 ? -8.008 14.016 -3.873 1 95 135 ARG B CA 1
ATOM 2932 C C . ARG B 1 135 ? -7.621 13.828 -5.336 1 95 135 ARG B C 1
ATOM 2934 O O . ARG B 1 135 ? -6.59 14.336 -5.781 1 95 135 ARG B O 1
ATOM 2941 N N . MET B 1 136 ? -8.383 13.031 -6.066 1 92.81 136 MET B N 1
ATOM 2942 C CA . MET B 1 136 ? -8.25 12.828 -7.508 1 92.81 136 MET B CA 1
ATOM 2943 C C . MET B 1 136 ? -9.523 13.219 -8.234 1 92.81 136 MET B C 1
ATOM 2945 O O . MET B 1 136 ? -10.508 13.617 -7.609 1 92.81 136 MET B O 1
ATOM 2949 N N . ALA B 1 137 ? -9.469 13.195 -9.57 1 88.06 137 ALA B N 1
ATOM 2950 C CA . ALA B 1 137 ? -10.609 13.602 -10.383 1 88.06 137 ALA B CA 1
ATOM 2951 C C . ALA B 1 137 ? -11.844 12.773 -10.039 1 88.06 137 ALA B C 1
ATOM 2953 O O . ALA B 1 137 ? -12.953 13.312 -9.945 1 88.06 137 ALA B O 1
ATOM 2954 N N . ASP B 1 138 ? -11.695 11.516 -9.828 1 85.81 138 ASP B N 1
ATOM 2955 C CA . ASP B 1 138 ? -12.836 10.625 -9.617 1 85.81 138 ASP B CA 1
ATOM 2956 C C . ASP B 1 138 ? -12.891 10.133 -8.172 1 85.81 138 ASP B C 1
ATOM 2958 O O . ASP B 1 138 ? -13.445 9.07 -7.898 1 85.81 138 ASP B O 1
ATOM 2962 N N . GLY B 1 139 ? -12.328 10.961 -7.281 1 92.56 139 GLY B N 1
ATOM 2963 C CA . GLY B 1 139 ? -12.336 10.531 -5.891 1 92.56 139 GLY B CA 1
ATOM 2964 C C . GLY B 1 139 ? -10.992 10.734 -5.203 1 92.56 139 GLY B C 1
ATOM 2965 O O . GLY B 1 139 ? -10.414 11.812 -5.273 1 92.56 139 GLY B O 1
ATOM 2966 N N . TYR B 1 140 ? -10.664 9.664 -4.461 1 95.81 140 TYR B N 1
ATOM 2967 C CA . TYR B 1 140 ? -9.414 9.727 -3.703 1 95.81 140 TYR B CA 1
ATOM 2968 C C . TYR B 1 140 ? -8.43 8.672 -4.195 1 95.81 140 TYR B C 1
ATOM 2970 O O . TYR B 1 140 ? -8.828 7.602 -4.652 1 95.81 140 TYR B O 1
ATOM 2978 N N . ALA B 1 141 ? -7.176 9.016 -4.129 1 96.12 141 ALA B N 1
ATOM 2979 C CA . ALA B 1 141 ? -6.141 8.055 -4.5 1 96.12 141 ALA B CA 1
ATOM 2980 C C . ALA B 1 141 ? -6.145 6.852 -3.564 1 96.12 141 ALA B C 1
ATOM 2982 O O . ALA B 1 141 ? -6.203 7.008 -2.342 1 96.12 141 ALA B O 1
ATOM 2983 N N . VAL B 1 142 ? -6.008 5.691 -4.121 1 95.69 142 VAL B N 1
ATOM 2984 C CA . VAL B 1 142 ? -5.957 4.469 -3.326 1 95.69 142 VAL B CA 1
ATOM 2985 C C . VAL B 1 142 ? -4.613 4.375 -2.604 1 95.69 142 VAL B C 1
ATOM 2987 O O . VAL B 1 142 ? -4.555 3.988 -1.435 1 95.69 142 VAL B O 1
ATOM 2990 N N . PHE B 1 143 ? -3.57 4.73 -3.348 1 97.5 143 PHE B N 1
ATOM 2991 C CA . PHE B 1 143 ? -2.211 4.711 -2.82 1 97.5 143 PHE B CA 1
ATOM 2992 C C . PHE B 1 143 ? -1.552 6.078 -2.967 1 97.5 143 PHE B C 1
ATOM 2994 O O . PHE B 1 143 ? -1.866 6.828 -3.893 1 97.5 143 PHE B O 1
ATOM 3001 N N . PRO B 1 144 ? -0.623 6.379 -2.068 1 97.38 144 PRO B N 1
ATOM 3002 C CA . PRO B 1 144 ? 0.219 7.555 -2.314 1 97.38 144 PRO B CA 1
ATOM 3003 C C . PRO B 1 144 ? 1.259 7.316 -3.406 1 97.38 144 PRO B C 1
ATOM 3005 O O . PRO B 1 144 ? 1.479 6.172 -3.816 1 97.38 144 PRO B O 1
ATOM 3008 N N . SER B 1 145 ? 1.776 8.352 -3.951 1 97.12 145 SER B N 1
ATOM 3009 C CA . SER B 1 145 ? 2.932 8.336 -4.844 1 97.12 145 SER B CA 1
ATOM 3010 C C . SER B 1 145 ? 3.924 9.438 -4.477 1 97.12 145 SER B C 1
ATOM 3012 O O . SER B 1 145 ? 3.57 10.398 -3.793 1 97.12 145 SER B O 1
ATOM 3014 N N . ALA B 1 146 ? 5.129 9.227 -4.926 1 97.25 146 ALA B N 1
ATOM 3015 C CA . ALA B 1 146 ? 6.117 10.273 -4.691 1 97.25 146 ALA B CA 1
ATOM 3016 C C . ALA B 1 146 ? 5.652 11.602 -5.273 1 97.25 146 ALA B C 1
ATOM 3018 O O . ALA B 1 146 ? 5.828 12.656 -4.652 1 97.25 146 ALA B O 1
ATOM 3019 N N . GLU B 1 147 ? 5.066 11.508 -6.395 1 97.88 147 GLU B N 1
ATOM 3020 C CA . GLU B 1 147 ? 4.594 12.719 -7.059 1 97.88 147 GLU B CA 1
ATOM 3021 C C . GLU B 1 147 ? 3.508 13.414 -6.238 1 97.88 147 GLU B C 1
ATOM 3023 O O . GLU B 1 147 ? 3.596 14.609 -5.965 1 97.88 147 GLU B O 1
ATOM 3028 N N . LEU B 1 148 ? 2.5 12.68 -5.812 1 98.06 148 LEU B N 1
ATOM 3029 C CA . LEU B 1 148 ? 1.407 13.258 -5.039 1 98.06 148 LEU B CA 1
ATOM 3030 C C . LEU B 1 148 ? 1.927 13.891 -3.75 1 98.06 148 LEU B C 1
ATOM 3032 O O . LEU B 1 148 ? 1.539 15.008 -3.4 1 98.06 148 LEU B O 1
ATOM 3036 N N . ILE B 1 149 ? 2.826 13.195 -3.123 1 98.5 149 ILE B N 1
ATOM 3037 C CA . ILE B 1 149 ? 3.355 13.641 -1.838 1 98.5 149 ILE B CA 1
ATOM 3038 C C . ILE B 1 149 ? 4.172 14.914 -2.033 1 98.5 149 ILE B C 1
ATOM 3040 O O . ILE B 1 149 ? 3.969 15.906 -1.328 1 98.5 149 ILE B O 1
ATOM 3044 N N . LEU B 1 150 ? 5.02 14.922 -3.047 1 98.5 150 LEU B N 1
ATOM 3045 C CA . LEU B 1 150 ? 5.949 16.031 -3.234 1 98.5 150 LEU B CA 1
ATOM 3046 C C . LEU B 1 150 ? 5.227 17.266 -3.771 1 98.5 150 LEU B C 1
ATOM 3048 O O . LEU B 1 150 ? 5.539 18.391 -3.381 1 98.5 150 LEU B O 1
ATOM 3052 N N . ARG B 1 151 ? 4.32 17.078 -4.629 1 98.12 151 ARG B N 1
ATOM 3053 C CA . ARG B 1 151 ? 3.564 18.219 -5.133 1 98.12 151 ARG B CA 1
ATOM 3054 C C . ARG B 1 151 ? 2.703 18.828 -4.031 1 98.12 151 ARG B C 1
ATOM 3056 O O . ARG B 1 151 ? 2.57 20.047 -3.947 1 98.12 151 ARG B O 1
ATOM 3063 N N . ASP B 1 152 ? 2.129 17.969 -3.262 1 97.62 152 ASP B N 1
ATOM 3064 C CA . ASP B 1 152 ? 1.383 18.438 -2.102 1 97.62 152 ASP B CA 1
ATOM 3065 C C . ASP B 1 152 ? 2.291 19.203 -1.143 1 97.62 152 ASP B C 1
ATOM 3067 O O . ASP B 1 152 ? 1.965 20.328 -0.725 1 97.62 152 ASP B O 1
ATOM 3071 N N . ALA B 1 153 ? 3.424 18.641 -0.84 1 97.25 153 ALA B N 1
ATOM 3072 C CA . ALA B 1 153 ? 4.379 19.25 0.084 1 97.25 153 ALA B CA 1
ATOM 3073 C C . ALA B 1 153 ? 4.852 20.609 -0.433 1 97.25 153 ALA B C 1
ATOM 3075 O O . ALA B 1 153 ? 4.953 21.578 0.331 1 97.25 153 ALA B O 1
ATOM 3076 N N . ALA B 1 154 ? 5.133 20.656 -1.687 1 97.62 154 ALA B N 1
ATOM 3077 C CA . ALA B 1 154 ? 5.621 21.906 -2.281 1 97.62 154 ALA B CA 1
ATOM 3078 C C . ALA B 1 154 ? 4.551 23 -2.227 1 97.62 154 ALA B C 1
ATOM 3080 O O . ALA B 1 154 ? 4.852 24.141 -1.913 1 97.62 154 ALA B O 1
ATOM 3081 N N . ALA B 1 155 ? 3.355 22.625 -2.559 1 96.38 155 ALA B N 1
ATOM 3082 C CA . ALA B 1 155 ? 2.262 23.594 -2.512 1 96.38 155 ALA B CA 1
ATOM 3083 C C . ALA B 1 155 ? 2.088 24.172 -1.106 1 96.38 155 ALA B C 1
ATOM 3085 O O . ALA B 1 155 ? 1.948 25.375 -0.931 1 96.38 155 ALA B O 1
ATOM 3086 N N . ARG B 1 156 ? 2.141 23.328 -0.173 1 95.12 156 ARG B N 1
ATOM 3087 C CA . ARG B 1 156 ? 1.979 23.734 1.218 1 95.12 156 ARG B CA 1
ATOM 3088 C C . ARG B 1 156 ? 3.17 24.578 1.687 1 95.12 156 ARG B C 1
ATOM 3090 O O . ARG B 1 156 ? 2.998 25.562 2.391 1 95.12 156 ARG B O 1
ATOM 3097 N N . PHE B 1 157 ? 4.297 24.125 1.252 1 93.88 157 PHE B N 1
ATOM 3098 C CA . PHE B 1 157 ? 5.516 24.844 1.601 1 93.88 157 PHE B CA 1
ATOM 3099 C C . PHE B 1 157 ? 5.469 26.281 1.062 1 93.88 157 PHE B C 1
ATOM 3101 O O . PHE B 1 157 ? 5.77 27.219 1.785 1 93.88 157 PHE B O 1
ATOM 3108 N N . ASN B 1 158 ? 5.062 26.391 -0.135 1 93.62 158 ASN B N 1
ATOM 3109 C CA . ASN B 1 158 ? 4.992 27.703 -0.784 1 93.62 158 ASN B CA 1
ATOM 3110 C C . ASN B 1 158 ? 3.93 28.594 -0.144 1 93.62 158 ASN B C 1
ATOM 3112 O O . ASN B 1 158 ? 3.945 29.812 -0.321 1 93.62 158 ASN B O 1
ATOM 3116 N N . ASN B 1 159 ? 3.098 27.953 0.609 1 90.44 159 ASN B N 1
ATOM 3117 C CA . ASN B 1 159 ? 2.023 28.688 1.259 1 90.44 159 ASN B CA 1
ATOM 3118 C C . ASN B 1 159 ? 2.412 29.125 2.67 1 90.44 159 ASN B C 1
ATOM 3120 O O . ASN B 1 159 ? 1.641 29.797 3.354 1 90.44 159 ASN B O 1
ATOM 3124 N N . LEU B 1 160 ? 3.604 28.766 3.16 1 88.62 160 LEU B N 1
ATOM 3125 C CA . LEU B 1 160 ? 4.055 29.078 4.508 1 88.62 160 LEU B CA 1
ATOM 3126 C C . LEU B 1 160 ? 4.477 30.547 4.609 1 88.62 160 LEU B C 1
ATOM 3128 O O . LEU B 1 160 ? 4.711 31.047 5.707 1 88.62 160 LEU B O 1
ATOM 3132 N N . GLY B 1 161 ? 4.578 31.234 3.475 1 81.88 161 GLY B N 1
ATOM 3133 C CA . GLY B 1 161 ? 4.98 32.625 3.479 1 81.88 161 GLY B CA 1
ATOM 3134 C C . GLY B 1 161 ? 6.477 32.812 3.672 1 81.88 161 GLY B C 1
ATOM 3135 O O . GLY B 1 161 ? 6.918 33.875 4.152 1 81.88 161 GLY B O 1
ATOM 3136 N N . LEU B 1 162 ? 7.184 31.781 3.367 1 83.94 162 LEU B N 1
ATOM 3137 C CA . LEU B 1 162 ? 8.641 31.859 3.471 1 83.94 162 LEU B CA 1
ATOM 3138 C C . LEU B 1 162 ? 9.234 32.531 2.25 1 83.94 162 LEU B C 1
ATOM 3140 O O . LEU B 1 162 ? 8.562 32.688 1.228 1 83.94 162 LEU B O 1
ATOM 3144 N N . GLN B 1 163 ? 10.414 33 2.43 1 85.25 163 GLN B N 1
ATOM 3145 C CA . GLN B 1 163 ? 11.125 33.625 1.307 1 85.25 163 GLN B CA 1
ATOM 3146 C C . GLN B 1 163 ? 11.477 32.562 0.251 1 85.25 163 GLN B C 1
ATOM 3148 O O . GLN B 1 163 ? 11.336 32.812 -0.948 1 85.25 163 GLN B O 1
ATOM 3153 N N . LEU B 1 164 ? 11.883 31.469 0.76 1 86.12 164 LEU B N 1
ATOM 3154 C CA . LEU B 1 164 ? 12.211 30.375 -0.14 1 86.12 164 LEU B CA 1
ATOM 3155 C C . LEU B 1 164 ? 10.953 29.797 -0.771 1 86.12 164 LEU B C 1
ATOM 3157 O O . LEU B 1 164 ? 9.992 29.453 -0.065 1 86.12 164 LEU B O 1
ATOM 3161 N N . GLN B 1 165 ? 10.938 29.797 -2.119 1 91.75 165 GLN B N 1
ATOM 3162 C CA . GLN B 1 165 ? 9.82 29.219 -2.861 1 91.75 165 GLN B CA 1
ATOM 3163 C C . GLN B 1 165 ? 10.305 28.125 -3.814 1 91.75 165 GLN B C 1
ATOM 3165 O O . GLN B 1 165 ? 11.391 28.234 -4.391 1 91.75 165 GLN B O 1
ATOM 3170 N N . ILE B 1 166 ? 9.461 27.156 -3.957 1 95.12 166 ILE B N 1
ATOM 3171 C CA . ILE B 1 166 ? 9.797 26.062 -4.871 1 95.12 166 ILE B CA 1
ATOM 3172 C C . ILE B 1 166 ? 9.203 26.344 -6.25 1 95.12 166 ILE B C 1
ATOM 3174 O O . ILE B 1 166 ? 7.984 26.422 -6.41 1 95.12 166 ILE B O 1
ATOM 3178 N N . GLU B 1 167 ? 10.047 26.453 -7.199 1 96.25 167 GLU B N 1
ATOM 3179 C CA . GLU B 1 167 ? 9.617 26.703 -8.57 1 96.25 167 GLU B CA 1
ATOM 3180 C C . GLU B 1 167 ? 9.133 25.422 -9.242 1 96.25 167 GLU B C 1
ATOM 3182 O O . GLU B 1 167 ? 9.672 24.344 -9 1 96.25 167 GLU B O 1
ATOM 3187 N N . PRO B 1 168 ? 8.242 25.578 -10.164 1 96.88 168 PRO B N 1
ATOM 3188 C CA . PRO B 1 168 ? 7.668 24.406 -10.828 1 96.88 168 PRO B CA 1
ATOM 3189 C C . PRO B 1 168 ? 8.719 23.531 -11.516 1 96.88 168 PRO B C 1
ATOM 3191 O O . PRO B 1 168 ? 8.656 22.312 -11.453 1 96.88 168 PRO B O 1
ATOM 3194 N N . ALA B 1 169 ? 9.656 24.188 -12.141 1 96.94 169 ALA B N 1
ATOM 3195 C CA . ALA B 1 169 ? 10.688 23.438 -12.852 1 96.94 169 ALA B CA 1
ATOM 3196 C C . ALA B 1 169 ? 11.531 22.609 -11.891 1 96.94 169 ALA B C 1
ATOM 3198 O O . ALA B 1 169 ? 11.891 21.469 -12.188 1 96.94 169 ALA B O 1
ATOM 3199 N N . ALA B 1 170 ? 11.859 23.219 -10.797 1 96.69 170 ALA B N 1
ATOM 3200 C CA . ALA B 1 170 ? 12.617 22.516 -9.773 1 96.69 170 ALA B CA 1
ATOM 3201 C C . ALA B 1 170 ? 11.812 21.344 -9.203 1 96.69 170 ALA B C 1
ATOM 3203 O O . ALA B 1 170 ? 12.344 20.25 -9 1 96.69 170 ALA B O 1
ATOM 3204 N N . LEU B 1 171 ? 10.562 21.594 -9.008 1 98.19 171 LEU B N 1
ATOM 3205 C CA . LEU B 1 171 ? 9.672 20.562 -8.477 1 98.19 171 LEU B CA 1
ATOM 3206 C C . LEU B 1 171 ? 9.578 19.375 -9.438 1 98.19 171 LEU B C 1
ATOM 3208 O O . LEU B 1 171 ? 9.617 18.219 -9.016 1 98.19 171 LEU B O 1
ATOM 3212 N N . ASP B 1 172 ? 9.469 19.719 -10.68 1 98.19 172 ASP B N 1
ATOM 3213 C CA . ASP B 1 172 ? 9.406 18.672 -11.688 1 98.19 172 ASP B CA 1
ATOM 3214 C C . ASP B 1 172 ? 10.656 17.797 -11.641 1 98.19 172 ASP B C 1
ATOM 3216 O O . ASP B 1 172 ? 10.562 16.562 -11.742 1 98.19 172 ASP B O 1
ATOM 3220 N N . ARG B 1 173 ? 11.781 18.406 -11.516 1 97.56 173 ARG B N 1
ATOM 3221 C CA . ARG B 1 173 ? 13.047 17.672 -11.43 1 97.56 173 ARG B CA 1
ATOM 3222 C C . ARG B 1 173 ? 13.094 16.797 -10.18 1 97.56 173 ARG B C 1
ATOM 3224 O O . ARG B 1 173 ? 13.555 15.656 -10.227 1 97.56 173 ARG B O 1
ATOM 3231 N N . ILE B 1 174 ? 12.609 17.312 -9.102 1 97.81 174 ILE B N 1
ATOM 3232 C CA . ILE B 1 174 ? 12.602 16.594 -7.836 1 97.81 174 ILE B CA 1
ATOM 3233 C C . ILE B 1 174 ? 11.688 15.367 -7.945 1 97.81 174 ILE B C 1
ATOM 3235 O O . ILE B 1 174 ? 12.078 14.266 -7.566 1 97.81 174 ILE B O 1
ATOM 3239 N N . VAL B 1 175 ? 10.539 15.578 -8.484 1 98.06 175 VAL B N 1
ATOM 3240 C CA . VAL B 1 175 ? 9.555 14.508 -8.625 1 98.06 175 VAL B CA 1
ATOM 3241 C C . VAL B 1 175 ? 10.125 13.398 -9.508 1 98.06 175 VAL B C 1
ATOM 3243 O O . VAL B 1 175 ? 9.977 12.219 -9.203 1 98.06 175 VAL B O 1
ATOM 3246 N N . SER B 1 176 ? 10.805 13.797 -10.547 1 96.81 176 SER B N 1
ATOM 3247 C CA . SER B 1 176 ? 11.328 12.828 -11.5 1 96.81 176 SER B CA 1
ATOM 3248 C C . SER B 1 176 ? 12.43 11.977 -10.875 1 96.81 176 SER B C 1
ATOM 3250 O O . SER B 1 176 ? 12.672 10.852 -11.312 1 96.81 176 SER B O 1
ATOM 3252 N N . GLY B 1 177 ? 13.086 12.484 -9.859 1 95.69 177 GLY B N 1
ATOM 3253 C CA . GLY B 1 177 ? 14.188 11.781 -9.234 1 95.69 177 GLY B CA 1
ATOM 3254 C C . GLY B 1 177 ? 13.805 11.086 -7.945 1 95.69 177 GLY B C 1
ATOM 3255 O O . GLY B 1 177 ? 14.625 10.414 -7.32 1 95.69 177 GLY B O 1
ATOM 3256 N N . ALA B 1 178 ? 12.531 11.164 -7.555 1 96.75 178 ALA B N 1
ATOM 3257 C CA . ALA B 1 178 ? 12.086 10.656 -6.262 1 96.75 178 ALA B CA 1
ATOM 3258 C C . ALA B 1 178 ? 11.352 9.328 -6.414 1 96.75 178 ALA B C 1
ATOM 3260 O O . ALA B 1 178 ? 10.758 9.062 -7.465 1 96.75 178 ALA B O 1
ATOM 3261 N N . ARG B 1 179 ? 11.406 8.5 -5.379 1 95.62 179 ARG B N 1
ATOM 3262 C CA . ARG B 1 179 ? 10.688 7.23 -5.391 1 95.62 179 ARG B CA 1
ATOM 3263 C C . ARG B 1 179 ? 10.328 6.785 -3.979 1 95.62 179 ARG B C 1
ATOM 3265 O O . ARG B 1 179 ? 10.938 7.246 -3.006 1 95.62 179 ARG B O 1
ATOM 3272 N N . ILE B 1 180 ? 9.367 5.926 -3.865 1 96.75 180 ILE B N 1
ATOM 3273 C CA . ILE B 1 180 ? 9.062 5.238 -2.613 1 96.75 180 ILE B CA 1
ATOM 3274 C C . ILE B 1 180 ? 9.891 3.957 -2.516 1 96.75 180 ILE B C 1
ATOM 3276 O O . ILE B 1 180 ? 9.766 3.066 -3.359 1 96.75 180 ILE B O 1
ATOM 3280 N N . ASP B 1 181 ? 10.68 3.859 -1.484 1 94.31 181 ASP B N 1
ATOM 3281 C CA . ASP B 1 181 ? 11.578 2.725 -1.323 1 94.31 181 ASP B CA 1
ATOM 3282 C C . ASP B 1 181 ? 10.906 1.587 -0.562 1 94.31 181 ASP B C 1
ATOM 3284 O O . ASP B 1 181 ? 11.266 0.421 -0.726 1 94.31 181 ASP B O 1
ATOM 3288 N N . GLY B 1 182 ? 10.047 1.93 0.268 1 96.56 182 GLY B N 1
ATOM 3289 C CA . GLY B 1 182 ? 9.375 0.96 1.117 1 96.56 182 GLY B CA 1
ATOM 3290 C C . GLY B 1 182 ? 8.156 1.529 1.82 1 96.56 182 GLY B C 1
ATOM 3291 O O . GLY B 1 182 ? 8.031 2.746 1.971 1 96.56 182 GLY B O 1
ATOM 3292 N N . TYR B 1 183 ? 7.332 0.611 2.207 1 98.19 183 TYR B N 1
ATOM 3293 C CA . TYR B 1 183 ? 6.133 1.089 2.887 1 98.19 183 TYR B CA 1
ATOM 3294 C C . TYR B 1 183 ? 5.48 -0.029 3.691 1 98.19 183 TYR B C 1
ATOM 3296 O O . TYR B 1 183 ? 5.773 -1.208 3.479 1 98.19 183 TYR B O 1
ATOM 3304 N N . LYS B 1 184 ? 4.75 0.245 4.656 1 98.56 184 LYS B N 1
ATOM 3305 C CA . LYS B 1 184 ? 3.713 -0.517 5.344 1 98.56 184 LYS B CA 1
ATOM 3306 C C . LYS B 1 184 ? 2.441 0.31 5.508 1 98.56 184 LYS B C 1
ATOM 3308 O O . LYS B 1 184 ? 2.369 1.182 6.379 1 98.56 184 LYS B O 1
ATOM 3313 N N . LEU B 1 185 ? 1.429 0.015 4.676 1 98.62 185 LEU B N 1
ATOM 3314 C CA . LEU B 1 185 ? 0.262 0.887 4.602 1 98.62 185 LEU B CA 1
ATOM 3315 C C . LEU B 1 185 ? -1.028 0.08 4.699 1 98.62 185 LEU B C 1
ATOM 3317 O O . LEU B 1 185 ? -1.053 -1.104 4.355 1 98.62 185 LEU B O 1
ATOM 3321 N N . GLN B 1 186 ? -2.014 0.69 5.098 1 98.5 186 GLN B N 1
ATOM 3322 C CA . GLN B 1 186 ? -3.354 0.112 5.102 1 98.5 186 GLN B CA 1
ATOM 3323 C C . GLN B 1 186 ? -4.414 1.181 4.848 1 98.5 186 GLN B C 1
ATOM 3325 O O . GLN B 1 186 ? -4.277 2.318 5.301 1 98.5 186 GLN B O 1
ATOM 3330 N N . SER B 1 187 ? -5.426 0.759 4.141 1 97.75 187 SER B N 1
ATOM 3331 C CA . SER B 1 187 ? -6.559 1.655 3.932 1 97.75 187 SER B CA 1
ATOM 3332 C C . SER B 1 187 ? -7.25 1.993 5.25 1 97.75 187 SER B C 1
ATOM 3334 O O . SER B 1 187 ? -7.289 1.168 6.164 1 97.75 187 SER B O 1
ATOM 3336 N N . SER B 1 188 ? -7.719 3.188 5.297 1 96.56 188 SER B N 1
ATOM 3337 C CA . SER B 1 188 ? -8.43 3.65 6.484 1 96.56 188 SER B CA 1
ATOM 3338 C C . SER B 1 188 ? -9.477 4.695 6.129 1 96.56 188 SER B C 1
ATOM 3340 O O . SER B 1 188 ? -9.375 5.359 5.098 1 96.56 188 SER B O 1
ATOM 3342 N N . LEU B 1 189 ? -10.461 4.801 6.977 1 94.88 189 LEU B N 1
ATOM 3343 C CA . LEU B 1 189 ? -11.492 5.824 6.84 1 94.88 189 LEU B CA 1
ATOM 3344 C C . LEU B 1 189 ? -11.344 6.891 7.922 1 94.88 189 LEU B C 1
ATOM 3346 O O . LEU B 1 189 ? -11.047 6.57 9.078 1 94.88 189 LEU B O 1
ATOM 3350 N N . TYR B 1 190 ? -11.484 8.094 7.527 1 94.31 190 TYR B N 1
ATOM 3351 C CA . TYR B 1 190 ? -11.516 9.188 8.492 1 94.31 190 TYR B CA 1
ATOM 3352 C C . TYR B 1 190 ? -12.93 9.75 8.633 1 94.31 190 TYR B C 1
ATOM 3354 O O . TYR B 1 190 ? -13.492 10.281 7.668 1 94.31 190 TYR B O 1
ATOM 3362 N N . PRO B 1 191 ? -13.414 9.664 9.852 1 91.69 191 PRO B N 1
ATOM 3363 C CA . PRO B 1 191 ? -14.766 10.188 10.055 1 91.69 191 PRO B CA 1
ATOM 3364 C C . PRO B 1 191 ? -14.797 11.719 10.117 1 91.69 191 PRO B C 1
ATOM 3366 O O . PRO B 1 191 ? -14.047 12.32 10.883 1 91.69 191 PRO B O 1
ATOM 3369 N N . LEU B 1 192 ? -15.594 12.281 9.312 1 88.56 192 LEU B N 1
ATOM 3370 C CA . LEU B 1 192 ? -15.805 13.719 9.305 1 88.56 192 LEU B CA 1
ATOM 3371 C C . LEU B 1 192 ? -17.297 14.055 9.258 1 88.56 192 LEU B C 1
ATOM 3373 O O . LEU B 1 192 ? -17.891 14.125 8.18 1 88.56 192 LEU B O 1
ATOM 3377 N N . GLY B 1 193 ? -17.797 14.336 10.477 1 80.5 193 GLY B N 1
ATOM 3378 C CA . GLY B 1 193 ? -19.25 14.516 10.562 1 80.5 193 GLY B CA 1
ATOM 3379 C C . GLY B 1 193 ? -20.016 13.289 10.133 1 80.5 193 GLY B C 1
ATOM 3380 O O . GLY B 1 193 ? -19.844 12.211 10.695 1 80.5 193 GLY B O 1
ATOM 3381 N N . GLU B 1 194 ? -20.797 13.562 9.078 1 81.12 194 GLU B N 1
ATOM 3382 C CA . GLU B 1 194 ? -21.609 12.453 8.586 1 81.12 194 GLU B CA 1
ATOM 3383 C C . GLU B 1 194 ? -20.906 11.719 7.445 1 81.12 194 GLU B C 1
ATOM 3385 O O . GLU B 1 194 ? -21.375 10.688 6.977 1 81.12 194 GLU B O 1
ATOM 3390 N N . LYS B 1 195 ? -19.812 12.227 7.121 1 87.44 195 LYS B N 1
ATOM 3391 C CA . LYS B 1 195 ? -19.078 11.641 5.996 1 87.44 195 LYS B CA 1
ATOM 3392 C C . LYS B 1 195 ? -17.828 10.922 6.469 1 87.44 195 LYS B C 1
ATOM 3394 O O . LYS B 1 195 ? -17.375 11.133 7.594 1 87.44 195 LYS B O 1
ATOM 3399 N N . GLU B 1 196 ? -17.422 9.984 5.676 1 92.88 196 GLU B N 1
ATOM 3400 C CA . GLU B 1 196 ? -16.141 9.328 5.883 1 92.88 196 GLU B CA 1
ATOM 3401 C C . GLU B 1 196 ? -15.234 9.5 4.672 1 92.88 196 GLU B C 1
ATOM 3403 O O . GLU B 1 196 ? -15.648 9.258 3.537 1 92.88 196 GLU B O 1
ATOM 3408 N N . ILE B 1 197 ? -14.094 9.922 4.91 1 94.31 197 ILE B N 1
ATOM 3409 C CA . ILE B 1 197 ? -13.133 10.141 3.832 1 94.31 197 ILE B CA 1
ATOM 3410 C C . ILE B 1 197 ? -12.172 8.961 3.76 1 94.31 197 ILE B C 1
ATOM 3412 O O . ILE B 1 197 ? -11.492 8.641 4.742 1 94.31 197 ILE B O 1
ATOM 3416 N N . PRO B 1 198 ? -12.156 8.305 2.58 1 96.19 198 PRO B N 1
ATOM 3417 C CA . PRO B 1 198 ? -11.188 7.219 2.451 1 96.19 198 PRO B CA 1
ATOM 3418 C C . PRO B 1 198 ? -9.75 7.723 2.355 1 96.19 198 PRO B C 1
ATOM 3420 O O . PRO B 1 198 ? -9.477 8.703 1.659 1 96.19 198 PRO B O 1
ATOM 3423 N N . GLY B 1 199 ? -8.883 7.109 3.084 1 96.94 199 GLY B N 1
ATOM 3424 C CA . GLY B 1 199 ? -7.457 7.414 3.068 1 96.94 199 GLY B CA 1
ATOM 3425 C C . GLY B 1 199 ? -6.594 6.23 3.459 1 96.94 199 GLY B C 1
ATOM 3426 O O . GLY B 1 199 ? -6.953 5.078 3.203 1 96.94 199 GLY B O 1
ATOM 3427 N N . PHE B 1 200 ? -5.391 6.496 3.84 1 98.19 200 PHE B N 1
ATOM 3428 C CA . PHE B 1 200 ? -4.457 5.441 4.227 1 98.19 200 PHE B CA 1
ATOM 3429 C C . PHE B 1 200 ? -3.613 5.879 5.418 1 98.19 200 PHE B C 1
ATOM 3431 O O . PHE B 1 200 ? -3.441 7.078 5.656 1 98.19 200 PHE B O 1
ATOM 3438 N N . VAL B 1 201 ? -3.143 4.883 6.18 1 97.94 201 VAL B N 1
ATOM 3439 C CA . VAL B 1 201 ? -2.266 5.09 7.328 1 97.94 201 VAL B CA 1
ATOM 3440 C C . VAL B 1 201 ? -1.082 4.125 7.254 1 97.94 201 VAL B C 1
ATOM 3442 O O . VAL B 1 201 ? -1.111 3.154 6.496 1 97.94 201 VAL B O 1
ATOM 3445 N N . GLY B 1 202 ? -0.1 4.434 8.047 1 97.88 202 GLY B N 1
ATOM 3446 C CA . GLY B 1 202 ? 1.1 3.611 8.078 1 97.88 202 GLY B CA 1
ATOM 3447 C C . GLY B 1 202 ? 2.375 4.41 7.875 1 97.88 202 GLY B C 1
ATOM 3448 O O . GLY B 1 202 ? 2.473 5.555 8.312 1 97.88 202 GLY B O 1
ATOM 3449 N N . ARG B 1 203 ? 3.404 3.734 7.277 1 98 203 ARG B N 1
ATOM 3450 C CA . ARG B 1 203 ? 4.684 4.41 7.094 1 98 203 ARG B CA 1
ATOM 3451 C C . ARG B 1 203 ? 5.25 4.145 5.703 1 98 203 ARG B C 1
ATOM 3453 O O . ARG B 1 203 ? 4.941 3.125 5.086 1 98 203 ARG B O 1
ATOM 3460 N N . LEU B 1 204 ? 5.984 5.051 5.246 1 97.12 204 LEU B N 1
ATOM 3461 C CA . LEU B 1 204 ? 6.684 4.883 3.975 1 97.12 204 LEU B CA 1
ATOM 3462 C C . LEU B 1 204 ? 8.023 5.602 3.992 1 97.12 204 LEU B C 1
ATOM 3464 O O . LEU B 1 204 ? 8.258 6.473 4.832 1 97.12 204 LEU B O 1
ATOM 3468 N N . VAL B 1 205 ? 8.883 5.211 3.176 1 97.38 205 VAL B N 1
ATOM 3469 C CA . VAL B 1 205 ? 10.211 5.805 3.029 1 97.38 205 VAL B CA 1
ATOM 3470 C C . VAL B 1 205 ? 10.391 6.32 1.604 1 97.38 205 VAL B C 1
ATOM 3472 O O . VAL B 1 205 ? 10.148 5.59 0.638 1 97.38 205 VAL B O 1
ATOM 3475 N N . LEU B 1 206 ? 10.766 7.562 1.486 1 97.12 206 LEU B N 1
ATOM 3476 C CA . LEU B 1 206 ? 11.07 8.148 0.187 1 97.12 206 LEU B CA 1
ATOM 3477 C C . LEU B 1 206 ? 12.562 8.422 0.047 1 97.12 206 LEU B C 1
ATOM 3479 O O . LEU B 1 206 ? 13.227 8.797 1.019 1 97.12 206 LEU B O 1
ATOM 3483 N N . SER B 1 207 ? 13 8.242 -1.109 1 95.56 207 SER B N 1
ATOM 3484 C CA . SER B 1 207 ? 14.359 8.617 -1.468 1 95.56 207 SER B CA 1
ATOM 3485 C C . SER B 1 207 ? 14.406 9.328 -2.814 1 95.56 207 SER B C 1
ATOM 3487 O O . SER B 1 207 ? 13.406 9.367 -3.537 1 95.56 207 SER B O 1
ATOM 3489 N N . ALA B 1 208 ? 15.57 9.992 -3.035 1 93.88 208 ALA B N 1
ATOM 3490 C CA . ALA B 1 208 ? 15.727 10.703 -4.305 1 93.88 208 ALA B CA 1
ATOM 3491 C C . ALA B 1 208 ? 17.172 10.648 -4.793 1 93.88 208 ALA B C 1
ATOM 3493 O O . ALA B 1 208 ? 18.109 10.75 -3.998 1 93.88 208 ALA B O 1
ATOM 3494 N N . ASN B 1 209 ? 17.234 10.297 -6.02 1 93.56 209 ASN B N 1
ATOM 3495 C CA . ASN B 1 209 ? 18.5 10.438 -6.719 1 93.56 209 ASN B CA 1
ATOM 3496 C C . ASN B 1 209 ? 18.594 11.773 -7.453 1 93.56 209 ASN B C 1
ATOM 3498 O O . ASN B 1 209 ? 18.125 11.898 -8.594 1 93.56 209 ASN B O 1
ATOM 3502 N N . LEU B 1 210 ? 19.125 12.773 -6.785 1 93.81 210 LEU B N 1
ATOM 3503 C CA . LEU B 1 210 ? 19.141 14.148 -7.27 1 93.81 210 LEU B CA 1
ATOM 3504 C C . LEU B 1 210 ? 20.469 14.812 -6.965 1 93.81 210 LEU B C 1
ATOM 3506 O O . LEU B 1 210 ? 21.172 14.414 -6.031 1 93.81 210 LEU B O 1
ATOM 3510 N N . PRO B 1 211 ? 20.828 15.828 -7.809 1 92.69 211 PRO B N 1
ATOM 3511 C CA . PRO B 1 211 ? 21.953 16.672 -7.391 1 92.69 211 PRO B CA 1
ATOM 3512 C C . PRO B 1 211 ? 21.75 17.281 -6.012 1 92.69 211 PRO B C 1
ATOM 3514 O O . PRO B 1 211 ? 20.609 17.5 -5.59 1 92.69 211 PRO B O 1
ATOM 3517 N N . ASP B 1 212 ? 22.781 17.688 -5.387 1 92.19 212 ASP B N 1
ATOM 3518 C CA . ASP B 1 212 ? 22.828 18.062 -3.98 1 92.19 212 ASP B CA 1
ATOM 3519 C C . ASP B 1 212 ? 21.812 19.172 -3.684 1 92.19 212 ASP B C 1
ATOM 3521 O O . ASP B 1 212 ? 21.016 19.047 -2.754 1 92.19 212 ASP B O 1
ATOM 3525 N N . PRO B 1 213 ? 21.781 20.219 -4.469 1 90.56 213 PRO B N 1
ATOM 3526 C CA . PRO B 1 213 ? 20.844 21.297 -4.121 1 90.56 213 PRO B CA 1
ATOM 3527 C C . PRO B 1 213 ? 19.391 20.828 -4.133 1 90.56 213 PRO B C 1
ATOM 3529 O O . PRO B 1 213 ? 18.609 21.219 -3.27 1 90.56 213 PRO B O 1
ATOM 3532 N N . LEU B 1 214 ? 19.062 19.969 -5.07 1 93.62 214 LEU B N 1
ATOM 3533 C CA . LEU B 1 214 ? 17.703 19.469 -5.195 1 93.62 214 LEU B CA 1
ATOM 3534 C C . LEU B 1 214 ? 17.391 18.422 -4.129 1 93.62 214 LEU B C 1
ATOM 3536 O O . LEU B 1 214 ? 16.266 18.344 -3.639 1 93.62 214 LEU B O 1
ATOM 3540 N N . ALA B 1 215 ? 18.422 17.672 -3.801 1 93.5 215 ALA B N 1
ATOM 3541 C CA . ALA B 1 215 ? 18.266 16.672 -2.746 1 93.5 215 ALA B CA 1
ATOM 3542 C C . ALA B 1 215 ? 17.953 17.328 -1.407 1 93.5 215 ALA B C 1
ATOM 3544 O O . ALA B 1 215 ? 17.188 16.797 -0.608 1 93.5 215 ALA B O 1
ATOM 3545 N N . ARG B 1 216 ? 18.562 18.453 -1.167 1 92.75 216 ARG B N 1
ATOM 3546 C CA . ARG B 1 216 ? 18.328 19.203 0.061 1 92.75 216 ARG B CA 1
ATOM 3547 C C . ARG B 1 216 ? 16.891 19.75 0.105 1 92.75 216 ARG B C 1
ATOM 3549 O O . ARG B 1 216 ? 16.234 19.688 1.144 1 92.75 216 ARG B O 1
ATOM 3556 N N . VAL B 1 217 ? 16.438 20.266 -1.021 1 93 217 VAL B N 1
ATOM 3557 C CA . VAL B 1 217 ? 15.078 20.781 -1.104 1 93 217 VAL B CA 1
ATOM 3558 C C . VAL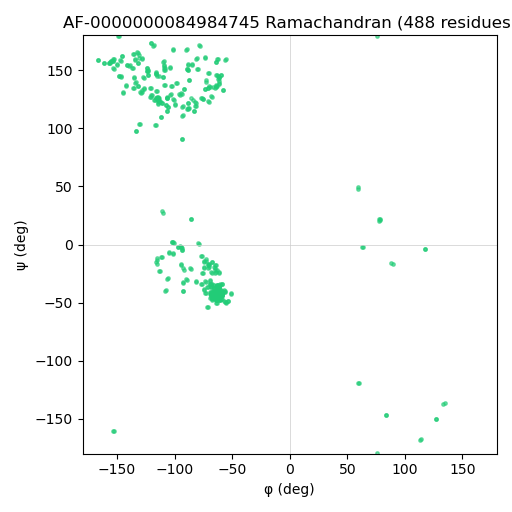 B 1 217 ? 14.086 19.641 -0.888 1 93 217 VAL B C 1
ATOM 3560 O O . VAL B 1 217 ? 13.102 19.797 -0.168 1 93 217 VAL B O 1
ATOM 3563 N N . PHE B 1 218 ? 14.398 18.516 -1.494 1 95.25 218 PHE B N 1
ATOM 3564 C CA . PHE B 1 218 ? 13.586 17.312 -1.336 1 95.25 218 PHE B CA 1
ATOM 3565 C C . PHE B 1 218 ? 13.406 16.984 0.138 1 95.25 218 PHE B C 1
ATOM 3567 O O . PHE B 1 218 ? 12.273 16.781 0.599 1 95.25 218 PHE B O 1
ATOM 3574 N N . ARG B 1 219 ? 14.375 16.969 0.865 1 93.81 219 ARG B N 1
ATOM 3575 C CA . ARG B 1 219 ? 14.336 16.625 2.279 1 93.81 219 ARG B CA 1
ATOM 3576 C C . ARG B 1 219 ? 13.594 17.672 3.086 1 93.81 219 ARG B C 1
ATOM 3578 O O . ARG B 1 219 ? 12.828 17.359 4 1 93.81 219 ARG B O 1
ATOM 3585 N N . MET B 1 220 ? 13.867 18.891 2.771 1 92.19 220 MET B N 1
ATOM 3586 C CA . MET B 1 220 ? 13.211 19.984 3.475 1 92.19 220 MET B CA 1
ATOM 3587 C C . MET B 1 220 ? 11.703 19.938 3.281 1 92.19 220 MET B C 1
ATOM 3589 O O . MET B 1 220 ? 10.945 20.141 4.23 1 92.19 220 MET B O 1
ATOM 3593 N N . LEU B 1 221 ? 11.297 19.672 2.064 1 94.19 221 LEU B N 1
ATOM 3594 C CA . LEU B 1 221 ? 9.875 19.578 1.754 1 94.19 221 LEU B CA 1
ATOM 3595 C C . LEU B 1 221 ? 9.203 18.5 2.582 1 94.19 221 LEU B C 1
ATOM 3597 O O . LEU B 1 221 ? 8.148 18.719 3.184 1 94.19 221 LEU B O 1
ATOM 3601 N N . LEU B 1 222 ? 9.852 17.359 2.623 1 95.81 222 LEU B N 1
ATOM 3602 C CA . LEU B 1 222 ? 9.266 16.25 3.359 1 95.81 222 LEU B CA 1
ATOM 3603 C C . LEU B 1 222 ? 9.273 16.516 4.859 1 95.81 222 LEU B C 1
ATOM 3605 O O . LEU B 1 222 ? 8.328 16.156 5.562 1 95.81 222 LEU B O 1
ATOM 3609 N N . TYR B 1 223 ? 10.289 17.188 5.277 1 92.94 223 TYR B N 1
ATOM 3610 C CA . TYR B 1 223 ? 10.367 17.531 6.695 1 92.94 223 TYR B CA 1
ATOM 3611 C C . TYR B 1 223 ? 9.25 18.5 7.078 1 92.94 223 TYR B C 1
ATOM 3613 O O . TYR B 1 223 ? 8.688 18.406 8.172 1 92.94 223 TYR B O 1
ATOM 3621 N N . ALA B 1 224 ? 8.969 19.375 6.223 1 92.88 224 ALA B N 1
ATOM 3622 C CA . ALA B 1 224 ? 7.969 20.406 6.496 1 92.88 224 ALA B CA 1
ATOM 3623 C C . ALA B 1 224 ? 6.582 19.797 6.68 1 92.88 224 ALA B C 1
ATOM 3625 O O . ALA B 1 224 ? 5.695 20.406 7.273 1 92.88 224 ALA B O 1
ATOM 3626 N N . LEU B 1 225 ? 6.418 18.562 6.227 1 95.94 225 LEU B N 1
ATOM 3627 C CA . LEU B 1 225 ? 5.129 17.906 6.359 1 95.94 225 LEU B CA 1
ATOM 3628 C C . LEU B 1 225 ? 4.785 17.656 7.824 1 95.94 225 LEU B C 1
ATOM 3630 O O . LEU B 1 225 ? 3.613 17.5 8.18 1 95.94 225 LEU B O 1
ATOM 3634 N N . ARG B 1 226 ? 5.762 17.672 8.672 1 94.12 226 ARG B N 1
ATOM 3635 C CA . ARG B 1 226 ? 5.535 17.531 10.109 1 94.12 226 ARG B CA 1
ATOM 3636 C C . ARG B 1 226 ? 4.664 18.656 10.648 1 94.12 226 ARG B C 1
ATOM 3638 O O . ARG B 1 226 ? 3.93 18.469 11.617 1 94.12 226 ARG B O 1
ATOM 3645 N N . PHE B 1 227 ? 4.699 19.75 9.922 1 94.62 227 PHE B N 1
ATOM 3646 C CA . PHE B 1 227 ? 3.984 20.922 10.391 1 94.62 227 PHE B CA 1
ATOM 3647 C C . PHE B 1 227 ? 2.742 21.172 9.547 1 94.62 227 PHE B C 1
ATOM 3649 O O . PHE B 1 227 ? 1.684 21.531 10.078 1 94.62 227 PHE B O 1
ATOM 3656 N N . THR B 1 228 ? 2.854 20.969 8.297 1 95.88 228 THR B N 1
ATOM 3657 C CA . THR B 1 228 ? 1.777 21.359 7.395 1 95.88 228 THR B CA 1
ATOM 3658 C C . THR B 1 228 ? 0.738 20.25 7.285 1 95.88 228 THR B C 1
ATOM 3660 O O . THR B 1 228 ? -0.39 20.484 6.848 1 95.88 228 THR B O 1
ATOM 3663 N N . GLY B 1 229 ? 1.157 19.016 7.641 1 96.62 229 GLY B N 1
ATOM 3664 C CA . GLY B 1 229 ? 0.34 17.859 7.309 1 96.62 229 GLY B CA 1
ATOM 3665 C C . GLY B 1 229 ? 0.428 17.469 5.844 1 96.62 229 GLY B C 1
ATOM 3666 O O . GLY B 1 229 ? 1.119 18.125 5.062 1 96.62 229 GLY B O 1
ATOM 3667 N N . MET B 1 230 ? -0.297 16.453 5.551 1 97.12 230 MET B N 1
ATOM 3668 C CA . MET B 1 230 ? -0.224 15.891 4.203 1 97.12 230 MET B CA 1
ATOM 3669 C C . MET B 1 230 ? -1.617 15.578 3.672 1 97.12 230 MET B C 1
ATOM 3671 O O . MET B 1 230 ? -2.461 15.047 4.398 1 97.12 230 MET B O 1
ATOM 3675 N N . GLY B 1 231 ? -1.829 15.977 2.396 1 96.81 231 GLY B N 1
ATOM 3676 C CA . GLY B 1 231 ? -3.061 15.578 1.736 1 96.81 231 GLY B CA 1
ATOM 3677 C C . GLY B 1 231 ? -4.234 16.484 2.061 1 96.81 231 GLY B C 1
ATOM 3678 O O . GLY B 1 231 ? -4.059 17.688 2.268 1 96.81 231 GLY B O 1
ATOM 3679 N N . VAL B 1 232 ? -5.375 15.945 2.123 1 95.12 232 VAL B N 1
ATOM 3680 C CA . VAL B 1 232 ? -6.594 16.734 2.262 1 95.12 232 VAL B CA 1
ATOM 3681 C C . VAL B 1 232 ? -6.879 16.984 3.738 1 95.12 232 VAL B C 1
ATOM 3683 O O . VAL B 1 232 ? -6.609 16.141 4.586 1 95.12 232 VAL B O 1
ATOM 3686 N N . LYS B 1 233 ? -7.344 18.141 4.055 1 94 233 LYS B N 1
ATOM 3687 C CA . LYS B 1 233 ? -7.988 18.578 5.289 1 94 233 LYS B CA 1
ATOM 3688 C C . LYS B 1 233 ? -7.062 18.375 6.488 1 94 233 LYS B C 1
ATOM 3690 O O . LYS B 1 233 ? -7.469 17.797 7.504 1 94 233 LYS B O 1
ATOM 3695 N N . PRO B 1 234 ? -5.867 18.812 6.398 1 96.06 234 PRO B N 1
ATOM 3696 C CA . PRO B 1 234 ? -4.996 18.719 7.574 1 96.06 234 PRO B CA 1
ATOM 3697 C C . PRO B 1 234 ? -5.484 19.578 8.742 1 96.06 234 PRO B C 1
ATOM 3699 O O . PRO B 1 234 ? -5.176 19.281 9.898 1 96.06 234 PRO B O 1
ATOM 3702 N N . SER B 1 235 ? -6.238 20.609 8.469 1 95.75 235 SER B N 1
ATOM 3703 C CA . SER B 1 235 ? -6.773 21.453 9.531 1 95.75 235 SER B CA 1
ATOM 3704 C C . SER B 1 235 ? -7.844 20.734 10.336 1 95.75 235 SER B C 1
ATOM 3706 O O . SER B 1 235 ? -8.117 21.109 11.484 1 95.75 235 SER B O 1
ATOM 3708 N N . LEU B 1 236 ? -8.383 19.719 9.773 1 94.56 236 LEU B N 1
ATOM 3709 C CA . LEU B 1 236 ? -9.469 19.016 10.422 1 94.56 236 LEU B CA 1
ATOM 3710 C C . LEU B 1 236 ? -8.977 17.719 11.062 1 94.56 236 LEU B C 1
ATOM 3712 O O . LEU B 1 236 ? -9.766 16.922 11.562 1 94.56 236 LEU B O 1
ATOM 3716 N N . GLY B 1 237 ? -7.723 17.484 10.961 1 95.19 237 GLY B N 1
ATOM 3717 C CA . GLY B 1 237 ? -7.156 16.391 11.734 1 95.19 237 GLY B CA 1
ATOM 3718 C C . GLY B 1 237 ? -6.562 15.289 10.875 1 95.19 237 GLY B C 1
ATOM 3719 O O . GLY B 1 237 ? -5.973 14.344 11.398 1 95.19 237 GLY B O 1
ATOM 3720 N N . MET B 1 238 ? -6.688 15.406 9.594 1 95.44 238 MET B N 1
ATOM 3721 C CA . MET B 1 238 ? -6.152 14.375 8.703 1 95.44 238 MET B CA 1
ATOM 3722 C C . MET B 1 238 ? -4.699 14.664 8.344 1 95.44 238 MET B C 1
ATOM 3724 O O . MET B 1 238 ? -4.238 15.805 8.477 1 95.44 238 MET B O 1
ATOM 3728 N N . GLY B 1 239 ? -3.936 13.656 8 1 96.81 239 GLY B N 1
ATOM 3729 C CA . GLY B 1 239 ? -2.652 13.805 7.328 1 96.81 239 GLY B CA 1
ATOM 3730 C C . GLY B 1 239 ? -1.531 14.203 8.266 1 96.81 239 GLY B C 1
ATOM 3731 O O . GLY B 1 239 ? -0.551 14.82 7.844 1 96.81 239 GLY B O 1
ATOM 3732 N N . ALA B 1 240 ? -1.688 13.969 9.547 1 96.56 240 ALA B N 1
ATOM 3733 C CA . ALA B 1 240 ? -0.587 14.219 10.477 1 96.56 240 ALA B CA 1
ATOM 3734 C C . ALA B 1 240 ? 0.583 13.281 10.203 1 96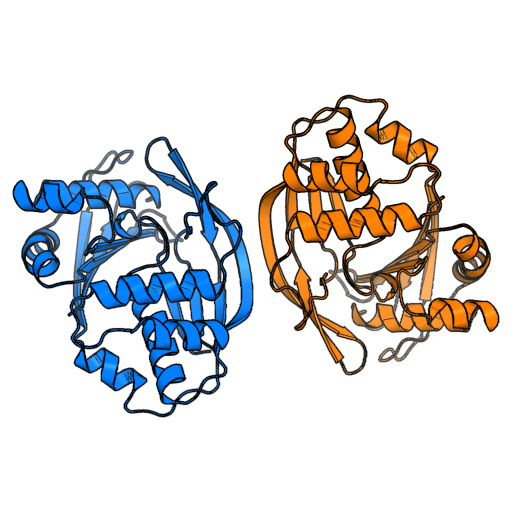.56 240 ALA B C 1
ATOM 3736 O O . ALA B 1 240 ? 0.392 12.07 10.039 1 96.56 240 ALA B O 1
ATOM 3737 N N . VAL B 1 241 ? 1.795 13.883 10.195 1 97.12 241 VAL B N 1
ATOM 3738 C CA . VAL B 1 241 ? 2.953 13.102 9.773 1 97.12 241 VAL B CA 1
ATOM 3739 C C . VAL B 1 241 ? 4.086 13.273 10.781 1 97.12 241 VAL B C 1
ATOM 3741 O O . VAL B 1 241 ? 4.332 14.375 11.273 1 97.12 241 VAL B O 1
ATOM 3744 N N . GLU B 1 242 ? 4.684 12.195 11.086 1 96.5 242 GLU B N 1
ATOM 3745 C CA . GLU B 1 242 ? 5.988 12.211 11.742 1 96.5 242 GLU B CA 1
ATOM 3746 C C . GLU B 1 242 ? 7.105 11.906 10.75 1 96.5 242 GLU B C 1
ATOM 3748 O O . GLU B 1 242 ? 6.961 11.039 9.891 1 96.5 242 GLU B O 1
ATOM 3753 N N . VAL B 1 243 ? 8.164 12.648 10.828 1 94.69 243 VAL B N 1
ATOM 3754 C CA . VAL B 1 243 ? 9.242 12.508 9.852 1 94.69 243 VAL B CA 1
ATOM 3755 C C . VAL B 1 243 ? 10.508 12.023 10.555 1 94.69 243 VAL B C 1
ATOM 3757 O O . VAL B 1 243 ? 10.859 12.508 11.633 1 94.69 243 VAL B O 1
ATOM 3760 N N . ARG B 1 244 ? 11.086 10.992 9.906 1 89.44 244 ARG B N 1
ATOM 3761 C CA . ARG B 1 244 ? 12.352 10.484 10.422 1 89.44 244 ARG B CA 1
ATOM 3762 C C . ARG B 1 244 ? 13.359 10.289 9.297 1 89.44 244 ARG B C 1
ATOM 3764 O O . ARG B 1 244 ? 12.992 9.898 8.188 1 89.44 244 ARG B O 1
ATOM 3771 N N . GLU B 1 245 ? 14.578 10.648 9.602 1 79.19 245 GLU B N 1
ATOM 3772 C CA . GLU B 1 245 ? 15.633 10.336 8.648 1 79.19 245 GLU B CA 1
ATOM 3773 C C . GLU B 1 245 ? 16.109 8.891 8.805 1 79.19 245 GLU B C 1
ATOM 3775 O O . GLU B 1 245 ? 16.203 8.383 9.922 1 79.19 245 GLU B O 1
ATOM 3780 N N . VAL B 1 246 ? 16.031 8.141 7.746 1 69.44 246 VAL B N 1
ATOM 3781 C CA . VAL B 1 246 ? 16.406 6.73 7.824 1 69.44 246 VAL B CA 1
ATOM 3782 C C . VAL B 1 246 ? 17.859 6.559 7.434 1 69.44 246 VAL B C 1
ATOM 3784 O O . VAL B 1 246 ? 18.359 7.242 6.527 1 69.44 246 VAL B O 1
#